Protein AF-0000000083398078 (afdb_homodimer)

Solvent-accessible surface area (backbone atoms only — not comparable to full-atom values): 33885 Å² total; per-residue (Å²): 130,55,72,65,58,53,48,50,52,49,36,52,37,45,51,26,43,50,52,32,37,44,37,29,39,25,25,44,30,39,49,50,47,49,51,61,71,42,39,68,55,40,51,70,40,49,69,74,38,76,94,35,71,60,52,50,48,40,53,48,19,47,53,44,41,56,51,29,39,52,44,48,36,50,44,35,66,32,84,59,55,54,68,54,39,52,51,45,48,49,53,27,52,50,44,43,52,52,40,45,50,46,22,46,47,56,52,53,50,48,49,35,59,69,54,76,63,40,62,70,61,43,52,51,50,50,50,49,50,52,49,42,53,50,50,34,51,54,36,45,53,54,29,57,69,46,49,39,63,46,73,59,91,40,88,64,46,56,18,62,42,73,78,39,67,46,63,66,39,52,49,49,36,45,46,39,56,35,48,52,41,47,51,52,41,51,50,47,51,51,49,46,61,63,38,58,78,68,54,83,51,66,66,59,47,50,52,49,51,56,48,48,52,51,43,50,52,53,39,49,42,36,47,48,34,46,48,35,47,76,68,40,58,86,54,38,55,60,40,41,53,47,41,41,44,35,47,37,20,52,48,44,40,47,51,52,52,52,50,32,69,73,65,37,51,62,62,66,65,51,85,66,65,72,53,78,68,56,70,64,64,68,56,71,63,74,76,72,55,58,66,72,70,56,59,71,66,52,59,68,67,59,55,69,73,49,66,74,73,72,74,74,74,68,73,74,81,120,130,55,70,65,57,52,49,51,51,49,35,51,37,46,50,26,43,48,51,32,38,45,36,30,40,25,24,45,30,40,49,49,45,48,51,61,71,42,41,66,55,40,52,71,42,49,68,74,38,77,92,35,72,60,52,49,48,41,52,48,20,47,54,44,39,55,51,29,42,51,45,48,37,51,45,37,66,32,84,59,55,53,67,54,38,53,51,45,49,49,51,24,52,49,44,43,54,52,42,44,50,47,21,46,47,54,52,52,50,49,50,35,59,69,54,74,62,40,64,67,60,44,51,50,50,50,50,50,51,52,50,43,54,50,50,35,51,53,36,46,55,54,30,57,70,45,50,39,63,46,73,57,92,40,89,64,48,56,18,61,40,73,78,40,64,47,63,66,38,51,51,50,35,47,48,39,56,36,47,53,42,47,51,52,42,50,50,46,51,52,48,46,60,63,38,59,76,66,54,84,52,66,66,59,49,50,51,48,51,56,50,48,53,48,44,51,51,52,39,48,42,36,48,47,32,47,48,35,46,75,66,42,58,83,55,38,56,60,39,42,54,47,41,40,46,34,48,37,21,49,48,42,39,47,52,53,51,52,49,30,68,74,64,37,53,60,63,67,66,51,84,68,65,73,53,79,68,57,68,63,64,68,56,72,63,75,73,71,58,58,68,73,69,57,60,70,64,54,59,68,66,57,56,68,72,47,62,74,72,73,71,74,73,67,73,72,85,116

Foldseek 3Di:
DDPVVVVVVLVVLLVLLVLLLVLLVVLLVVLVVLCVVCVVLCVFQQVPFDDFPLNVLLVCLSVLLNVLSVLVNCQSAAQDDQVVNLVSCLVSVVSLLVSLLSLVVLLLVVLCVLVVVPVVSNVVSVVLSCVLSVLLVVLSVVFSVFWGWDRRPDPVRGHTDTPTTDLVSLLSNLVSSLVNLVVSLVSLVVSCVVCVVPDPDPVSVVLSVLSNVLSVVLNVLSVVLSVCCVPPPPNNNCRSSSVSSSSSSSSSSVSSSVVCVLQPNCCRPPPPHPPPVVSVPPPPPPPPPPVVVVVVVPPDPVVVPPPPPPPPPPPPDD/DDPVVVVVVLVVLLVLLVLLLVLLVVLLVVLVVLCVVCVVLCVFQQVPFDDFPLNVLLVCLSVLLNVLSVLVNCQSAAQDDQVVNLVSCLVSVVSLLVSLLSLVVLLLVVLCVLVVVDVVSNVVSVVLSCVLSVLLVVLSVVFSVFWGWDRRPDPVRGHTDTPTTDLVSLLSNLVSSLVNLVVSLVSLVVSCVVCVVPDPDVVSVVLSVLSNVLSVVLNVLSVVLSCCCVPPPPNNNCRSSSVSSSSSSSSSSVSSSVVCVLQPNCCRPPPPHPPPVVSRPPPPPPVPPPVVVVVVVPPDPVVVPPPVPPPPPPPPPD

Structure (mmCIF, N/CA/C/O backbone):
data_AF-0000000083398078-model_v1
#
loop_
_entity.id
_entity.type
_entity.pdbx_description
1 polymer 'DUF6533 domain-containing protein'
#
loop_
_atom_site.group_PDB
_atom_site.id
_atom_site.type_symbol
_atom_site.label_atom_id
_atom_site.label_alt_id
_atom_site.label_comp_id
_atom_site.label_asym_id
_atom_site.label_entity_id
_atom_site.label_seq_id
_atom_site.pdbx_PDB_ins_code
_atom_site.Cartn_x
_atom_site.Cartn_y
_atom_site.Cartn_z
_atom_site.occupancy
_atom_site.B_iso_or_equiv
_atom_site.auth_seq_id
_atom_site.auth_comp_id
_atom_site.auth_asym_id
_atom_site.auth_atom_id
_atom_site.pdbx_PDB_model_num
ATOM 1 N N . MET A 1 1 ? 18.5 -37.094 -9.812 1 42.22 1 MET A N 1
ATOM 2 C CA . MET A 1 1 ? 17.562 -36.344 -8.953 1 42.22 1 MET A CA 1
ATOM 3 C C . MET A 1 1 ? 16.125 -36.781 -9.211 1 42.22 1 MET A C 1
ATOM 5 O O . MET A 1 1 ? 15.656 -36.75 -10.344 1 42.22 1 MET A O 1
ATOM 9 N N . ASN A 1 2 ? 15.531 -37.531 -8.453 1 57.41 2 ASN A N 1
ATOM 10 C CA . ASN A 1 2 ? 14.219 -38.188 -8.555 1 57.41 2 ASN A CA 1
ATOM 11 C C . ASN A 1 2 ? 13.125 -37.156 -8.875 1 57.41 2 ASN A C 1
ATOM 13 O O . ASN A 1 2 ? 13.227 -36 -8.508 1 57.41 2 ASN A O 1
ATOM 17 N N . ASN A 1 3 ? 12.336 -37.469 -9.984 1 66.25 3 ASN A N 1
ATOM 18 C CA . ASN A 1 3 ? 11.242 -36.688 -10.539 1 66.25 3 ASN A CA 1
ATOM 19 C C . ASN A 1 3 ? 10.398 -36.031 -9.445 1 66.25 3 ASN A C 1
ATOM 21 O O . ASN A 1 3 ? 9.945 -34.906 -9.594 1 66.25 3 ASN A O 1
ATOM 25 N N . THR A 1 4 ? 10.352 -36.781 -8.297 1 71 4 THR A N 1
ATOM 26 C CA . THR A 1 4 ? 9.523 -36.25 -7.211 1 71 4 THR A CA 1
ATOM 27 C C . THR A 1 4 ? 10.219 -35.094 -6.512 1 71 4 THR A C 1
ATOM 29 O O . THR A 1 4 ? 9.562 -34.125 -6.125 1 71 4 THR A O 1
ATOM 32 N N . THR A 1 5 ? 11.547 -35.281 -6.34 1 73.69 5 THR A N 1
ATOM 33 C CA . THR A 1 5 ? 12.312 -34.25 -5.68 1 73.69 5 THR A CA 1
ATOM 34 C C . THR A 1 5 ? 12.375 -33 -6.547 1 73.69 5 THR A C 1
ATOM 36 O O . THR A 1 5 ? 12.305 -31.875 -6.031 1 73.69 5 THR A O 1
ATOM 39 N N . LEU A 1 6 ? 12.461 -33.25 -7.859 1 74.19 6 LEU A N 1
ATOM 40 C CA . LEU A 1 6 ? 12.5 -32.125 -8.789 1 74.19 6 LEU A CA 1
ATOM 41 C C . LEU A 1 6 ? 11.188 -31.359 -8.75 1 74.19 6 LEU A C 1
ATOM 43 O O . LEU A 1 6 ? 11.195 -30.125 -8.766 1 74.19 6 LEU A O 1
ATOM 47 N N . VAL A 1 7 ? 10.133 -32.156 -8.641 1 74.75 7 VAL A N 1
ATOM 48 C CA . VAL A 1 7 ? 8.82 -31.516 -8.617 1 74.75 7 VAL A CA 1
ATOM 49 C C . VAL A 1 7 ? 8.648 -30.734 -7.32 1 74.75 7 VAL A C 1
ATOM 51 O O . VAL A 1 7 ? 8.141 -29.609 -7.324 1 74.75 7 VAL A O 1
ATOM 54 N N . ALA A 1 8 ? 9.188 -31.312 -6.23 1 76.88 8 ALA A N 1
ATOM 55 C CA . ALA A 1 8 ? 9.07 -30.656 -4.938 1 76.88 8 ALA A CA 1
ATOM 56 C C . ALA A 1 8 ? 9.867 -29.344 -4.914 1 76.88 8 ALA A C 1
ATOM 58 O O . ALA A 1 8 ? 9.406 -28.344 -4.383 1 76.88 8 ALA A O 1
ATOM 59 N N . THR A 1 9 ? 11.031 -29.406 -5.516 1 75.5 9 THR A N 1
ATOM 60 C CA . THR A 1 9 ? 11.883 -28.219 -5.57 1 75.5 9 THR A CA 1
ATOM 61 C C . THR A 1 9 ? 11.25 -27.156 -6.461 1 75.5 9 THR A C 1
ATOM 63 O O . THR A 1 9 ? 11.305 -25.953 -6.141 1 75.5 9 THR A O 1
ATOM 66 N N . LEU A 1 10 ? 10.617 -27.625 -7.441 1 75.44 10 LEU A N 1
ATOM 67 C CA . LEU A 1 10 ? 9.969 -26.688 -8.352 1 75.44 10 LEU A CA 1
ATOM 68 C C . LEU A 1 10 ? 8.781 -26.016 -7.684 1 75.44 10 LEU A C 1
ATOM 70 O O . LEU A 1 10 ? 8.539 -24.812 -7.891 1 75.44 10 LEU A O 1
ATOM 74 N N . VAL A 1 11 ? 8.148 -26.812 -6.91 1 76.25 11 VAL A N 1
ATOM 75 C CA . VAL A 1 11 ? 6.984 -26.281 -6.203 1 76.25 11 VAL A CA 1
ATOM 76 C C . VAL A 1 11 ? 7.438 -25.25 -5.168 1 76.25 11 VAL A C 1
ATOM 78 O O . VAL A 1 11 ? 6.832 -24.188 -5.035 1 76.25 11 VAL A O 1
ATOM 81 N N . GLU A 1 12 ? 8.477 -25.516 -4.52 1 77.44 12 GLU A N 1
ATOM 82 C CA . GLU A 1 12 ? 8.992 -24.594 -3.508 1 77.44 12 GLU A CA 1
ATOM 83 C C . GLU A 1 12 ? 9.477 -23.297 -4.141 1 77.44 12 GLU A C 1
ATOM 85 O O . GLU A 1 12 ? 9.25 -22.203 -3.596 1 77.44 12 GLU A O 1
ATOM 90 N N . VAL A 1 13 ? 10.117 -23.469 -5.246 1 76 13 VAL A N 1
ATOM 91 C CA . VAL A 1 13 ? 10.602 -22.281 -5.945 1 76 13 VAL A CA 1
ATOM 92 C C . VAL A 1 13 ? 9.414 -21.453 -6.449 1 76 13 VAL A C 1
ATOM 94 O O . VAL A 1 13 ? 9.438 -20.234 -6.402 1 76 13 VAL A O 1
ATOM 97 N N . GLY A 1 14 ? 8.461 -22.156 -6.891 1 77.5 14 GLY A N 1
ATOM 98 C CA . GLY A 1 14 ? 7.254 -21.469 -7.324 1 77.5 14 GLY A CA 1
ATOM 99 C C . GLY A 1 14 ? 6.598 -20.656 -6.227 1 77.5 14 GLY A C 1
ATOM 100 O O . GLY A 1 14 ? 6.16 -19.531 -6.457 1 77.5 14 GLY A O 1
ATOM 101 N N . TRP A 1 15 ? 6.625 -21.203 -5.027 1 79.19 15 TRP A N 1
ATOM 102 C CA . TRP A 1 15 ? 6.062 -20.5 -3.879 1 79.19 15 TRP A CA 1
ATOM 103 C C . TRP A 1 15 ? 6.902 -19.281 -3.518 1 79.19 15 TRP A C 1
ATOM 105 O O . TRP A 1 15 ? 6.363 -18.219 -3.219 1 79.19 15 TRP A O 1
ATOM 115 N N . ALA A 1 16 ? 8.156 -19.484 -3.574 1 82.81 16 ALA A N 1
ATOM 116 C CA . ALA A 1 16 ? 9.062 -18.391 -3.236 1 82.81 16 ALA A CA 1
ATOM 117 C C . ALA A 1 16 ? 8.883 -17.219 -4.195 1 82.81 16 ALA A C 1
ATOM 119 O O . ALA A 1 16 ? 8.828 -16.062 -3.77 1 82.81 16 ALA A O 1
ATOM 120 N N . LEU A 1 17 ? 8.734 -17.547 -5.434 1 81.62 17 LEU A N 1
ATOM 121 C CA . LEU A 1 17 ? 8.562 -16.5 -6.438 1 81.62 17 LEU A CA 1
ATOM 122 C C . LEU A 1 17 ? 7.246 -15.75 -6.234 1 81.62 17 LEU A C 1
ATOM 124 O O . LEU A 1 17 ? 7.172 -14.539 -6.453 1 81.62 17 LEU A O 1
ATOM 128 N N . ARG A 1 18 ? 6.32 -16.453 -5.781 1 84.19 18 ARG A N 1
ATOM 129 C CA . ARG A 1 18 ? 5.027 -15.828 -5.512 1 84.19 18 ARG A CA 1
ATOM 130 C C . ARG A 1 18 ? 5.117 -14.867 -4.336 1 84.19 18 ARG A C 1
ATOM 132 O O . ARG A 1 18 ? 4.551 -13.773 -4.379 1 84.19 18 ARG A O 1
ATOM 139 N N . TYR A 1 19 ? 5.812 -15.25 -3.365 1 85.56 19 TYR A N 1
ATOM 140 C CA . TYR A 1 19 ? 5.953 -14.375 -2.207 1 85.56 19 TYR A CA 1
ATOM 141 C C . TYR A 1 19 ? 6.773 -13.133 -2.553 1 85.56 19 TYR A C 1
ATOM 143 O O . TYR A 1 19 ? 6.488 -12.039 -2.068 1 85.56 19 TYR A O 1
ATOM 151 N N . VAL A 1 20 ? 7.746 -13.312 -3.328 1 88.31 20 VAL A N 1
ATOM 152 C CA . VAL A 1 20 ? 8.523 -12.172 -3.789 1 88.31 20 VAL A CA 1
ATOM 153 C C . VAL A 1 20 ? 7.625 -11.211 -4.559 1 88.31 20 VAL A C 1
ATOM 155 O O . VAL A 1 20 ? 7.699 -9.992 -4.363 1 88.31 20 VAL A O 1
ATOM 158 N N . ALA A 1 21 ? 6.754 -11.766 -5.348 1 89.88 21 ALA A N 1
ATOM 159 C CA . ALA A 1 21 ? 5.824 -10.93 -6.105 1 89.88 21 ALA A CA 1
ATOM 160 C C . ALA A 1 21 ? 4.863 -10.195 -5.176 1 89.88 21 ALA A C 1
ATOM 162 O O . ALA A 1 21 ? 4.5 -9.047 -5.434 1 89.88 21 ALA A O 1
ATOM 163 N N . TYR A 1 22 ? 4.469 -10.828 -4.098 1 90.5 22 TYR A N 1
ATOM 164 C CA . TYR A 1 22 ? 3.605 -10.18 -3.113 1 90.5 22 TYR A CA 1
ATOM 165 C C . TYR A 1 22 ? 4.301 -8.984 -2.475 1 90.5 22 TYR A C 1
ATOM 167 O O . TYR A 1 22 ? 3.691 -7.93 -2.291 1 90.5 22 TYR A O 1
ATOM 175 N N . PHE A 1 23 ? 5.523 -9.172 -2.197 1 92.69 23 PHE A N 1
ATOM 176 C CA . PHE A 1 23 ? 6.277 -8.086 -1.585 1 92.69 23 PHE A CA 1
ATOM 177 C C . PHE A 1 23 ? 6.492 -6.949 -2.578 1 92.69 23 PHE A C 1
ATOM 179 O O . PHE A 1 23 ? 6.504 -5.777 -2.195 1 92.69 23 PHE A O 1
ATOM 186 N N . ASP A 1 24 ? 6.625 -7.336 -3.818 1 93.88 24 ASP A N 1
ATOM 187 C CA . ASP A 1 24 ? 6.754 -6.309 -4.848 1 93.88 24 ASP A CA 1
ATOM 188 C C . ASP A 1 24 ? 5.473 -5.488 -4.965 1 93.88 24 ASP A C 1
ATOM 190 O O . ASP A 1 24 ? 5.516 -4.254 -4.996 1 93.88 24 ASP A O 1
ATOM 194 N N . VAL A 1 25 ? 4.43 -6.172 -4.969 1 94 25 VAL A N 1
ATOM 195 C CA . VAL A 1 25 ? 3.141 -5.504 -5.094 1 94 25 VAL A CA 1
ATOM 196 C C . VAL A 1 25 ? 2.879 -4.652 -3.854 1 94 25 VAL A C 1
ATOM 198 O O . VAL A 1 25 ? 2.42 -3.512 -3.959 1 94 25 VAL A O 1
ATOM 201 N N . ALA A 1 26 ? 3.162 -5.223 -2.773 1 94.44 26 ALA A N 1
ATOM 202 C CA . ALA A 1 26 ? 3 -4.473 -1.529 1 94.44 26 ALA A CA 1
ATOM 203 C C . ALA A 1 26 ? 3.863 -3.215 -1.531 1 94.44 26 ALA A C 1
ATOM 205 O O . ALA A 1 26 ? 3.408 -2.143 -1.122 1 94.44 26 ALA A O 1
ATOM 206 N N . SER A 1 27 ? 5.043 -3.359 -1.988 1 96.12 27 SER A N 1
ATOM 207 C CA . SER A 1 27 ? 5.969 -2.232 -2.018 1 96.12 27 SER A CA 1
ATOM 208 C C . SER A 1 27 ? 5.48 -1.142 -2.965 1 96.12 27 SER A C 1
ATOM 210 O O . SER A 1 27 ? 5.523 0.045 -2.631 1 96.12 27 SER A O 1
ATOM 212 N N . LEU A 1 28 ? 5.031 -1.552 -4.086 1 95.81 28 LEU A N 1
ATOM 213 C CA . LEU A 1 28 ? 4.508 -0.57 -5.027 1 95.81 28 LEU A CA 1
ATOM 214 C C . LEU A 1 28 ? 3.291 0.145 -4.445 1 95.81 28 LEU A C 1
ATOM 216 O O . LEU A 1 28 ? 3.162 1.364 -4.578 1 95.81 28 LEU A O 1
ATOM 220 N N . THR A 1 29 ? 2.475 -0.653 -3.865 1 94.75 29 THR A N 1
ATOM 221 C CA . THR A 1 29 ? 1.274 -0.079 -3.27 1 94.75 29 THR A CA 1
ATOM 222 C C . THR A 1 29 ? 1.638 0.922 -2.178 1 94.75 29 THR A C 1
ATOM 224 O O . THR A 1 29 ? 1.008 1.975 -2.059 1 94.75 29 THR A O 1
ATOM 227 N N . PHE A 1 30 ? 2.602 0.602 -1.458 1 94.5 30 PHE A N 1
ATOM 228 C CA . PHE A 1 30 ? 3.039 1.501 -0.396 1 94.5 30 PHE A CA 1
ATOM 229 C C . PHE A 1 30 ? 3.574 2.805 -0.977 1 94.5 30 PHE A C 1
ATOM 231 O O . PHE A 1 30 ? 3.295 3.885 -0.452 1 94.5 30 PHE A O 1
ATOM 238 N N . VAL A 1 31 ? 4.285 2.705 -2.031 1 95.38 31 VAL A N 1
ATOM 239 C CA . VAL A 1 31 ? 4.824 3.891 -2.689 1 95.38 31 VAL A CA 1
ATOM 240 C C . VAL A 1 31 ? 3.682 4.738 -3.238 1 95.38 31 VAL A C 1
ATOM 242 O O . VAL A 1 31 ? 3.678 5.965 -3.084 1 95.38 31 VAL A O 1
ATOM 245 N N . VAL A 1 32 ? 2.734 4.074 -3.779 1 92.94 32 VAL A N 1
ATOM 246 C CA . VAL A 1 32 ? 1.594 4.785 -4.348 1 92.94 32 VAL A CA 1
ATOM 247 C C . VAL A 1 32 ? 0.79 5.449 -3.232 1 92.94 32 VAL A C 1
ATOM 249 O O . VAL A 1 32 ? 0.364 6.602 -3.365 1 92.94 32 VAL A O 1
ATOM 252 N N . ALA A 1 33 ? 0.642 4.73 -2.188 1 92 33 ALA A N 1
ATOM 253 C CA . ALA A 1 33 ? -0.077 5.289 -1.043 1 92 33 ALA A CA 1
ATOM 254 C C . ALA A 1 33 ? 0.64 6.516 -0.489 1 92 33 ALA A C 1
ATOM 256 O O . ALA A 1 33 ? -0.001 7.504 -0.127 1 92 33 ALA A O 1
ATOM 257 N N . GLU A 1 34 ? 1.927 6.445 -0.447 1 91.38 34 GLU A N 1
ATOM 258 C CA . GLU A 1 34 ? 2.719 7.574 0.026 1 91.38 34 GLU A CA 1
ATOM 259 C C . GLU A 1 34 ? 2.564 8.781 -0.894 1 91.38 34 GLU A C 1
ATOM 261 O O . GLU A 1 34 ? 2.416 9.914 -0.425 1 91.38 34 GLU A O 1
ATOM 266 N N . ILE A 1 35 ? 2.59 8.5 -2.129 1 90.81 35 ILE A N 1
ATOM 267 C CA . ILE A 1 35 ? 2.432 9.578 -3.096 1 90.81 35 ILE A CA 1
ATOM 268 C C . ILE A 1 35 ? 1.046 10.203 -2.947 1 90.81 35 ILE A C 1
ATOM 270 O O . ILE A 1 35 ? 0.91 11.43 -2.941 1 90.81 35 ILE A O 1
ATOM 274 N N . TRP A 1 36 ? 0.106 9.344 -2.691 1 86.12 36 TRP A N 1
ATOM 275 C CA . TRP A 1 36 ? -1.27 9.812 -2.561 1 86.12 36 TRP A CA 1
ATOM 276 C C . TRP A 1 36 ? -1.438 10.656 -1.301 1 86.12 36 TRP A C 1
ATOM 278 O O . TRP A 1 36 ? -2.037 11.734 -1.345 1 86.12 36 TRP A O 1
ATOM 288 N N . HIS A 1 37 ? -0.888 10.289 -0.268 1 85.44 37 HIS A N 1
ATOM 289 C CA . HIS A 1 37 ? -1.053 10.961 1.018 1 85.44 37 HIS A CA 1
ATOM 290 C C . HIS A 1 37 ? -0.245 12.25 1.073 1 85.44 37 HIS A C 1
ATOM 292 O O . HIS A 1 37 ? -0.651 13.211 1.727 1 85.44 37 HIS A O 1
ATOM 298 N N . SER A 1 38 ? 0.789 12.258 0.417 1 89.38 38 SER A N 1
ATOM 299 C CA . SER A 1 38 ? 1.668 13.414 0.531 1 89.38 38 SER A CA 1
ATOM 300 C C . SER A 1 38 ? 1.508 14.352 -0.662 1 89.38 38 SER A C 1
ATOM 302 O O . SER A 1 38 ? 2.211 15.359 -0.766 1 89.38 38 SER A O 1
ATOM 304 N N . LEU A 1 39 ? 0.58 14.055 -1.538 1 87.69 39 LEU A N 1
ATOM 305 C CA . LEU A 1 39 ? 0.414 14.828 -2.764 1 87.69 39 LEU A CA 1
ATOM 306 C C . LEU A 1 39 ? 0.073 16.281 -2.449 1 87.69 39 LEU A C 1
ATOM 308 O O . LEU A 1 39 ? 0.641 17.203 -3.045 1 87.69 39 LEU A O 1
ATOM 312 N N . PRO A 1 40 ? -0.842 16.547 -1.492 1 80.81 40 PRO A N 1
ATOM 313 C CA . PRO A 1 40 ? -1.133 17.938 -1.181 1 80.81 40 PRO A CA 1
ATOM 314 C C . PRO A 1 40 ? 0.091 18.703 -0.667 1 80.81 40 PRO A C 1
ATOM 316 O O . PRO A 1 40 ? 0.304 19.859 -1.034 1 80.81 40 PRO A O 1
ATOM 319 N N . ASP A 1 41 ? 0.828 18.047 0.113 1 85 41 ASP A N 1
ATOM 320 C CA . ASP A 1 41 ? 2.055 18.672 0.607 1 85 41 ASP A CA 1
ATOM 321 C C . ASP A 1 41 ? 3.059 18.875 -0.523 1 85 41 ASP A C 1
ATOM 323 O O . ASP A 1 41 ? 3.742 19.906 -0.571 1 85 41 ASP A O 1
ATOM 327 N N . GLU A 1 42 ? 3.16 17.938 -1.395 1 90.75 42 GLU A N 1
ATOM 328 C CA . GLU A 1 42 ? 4.086 18.031 -2.52 1 90.75 42 GLU A CA 1
ATOM 329 C C . GLU A 1 42 ? 3.727 19.219 -3.42 1 90.75 42 GLU A C 1
ATOM 331 O O . GLU A 1 42 ? 4.605 19.969 -3.848 1 90.75 42 GLU A O 1
ATOM 336 N N . VAL A 1 43 ? 2.449 19.359 -3.656 1 85.62 43 VAL A N 1
ATOM 337 C CA . VAL A 1 43 ? 1.985 20.438 -4.539 1 85.62 43 VAL A CA 1
ATOM 338 C C . VAL A 1 43 ? 2.229 21.781 -3.883 1 85.62 43 VAL A C 1
ATOM 340 O O . VAL A 1 43 ? 2.693 22.719 -4.535 1 85.62 43 VAL A O 1
ATOM 343 N N . SER A 1 44 ? 2.029 21.875 -2.604 1 84.94 44 SER A N 1
ATOM 344 C CA . SER A 1 44 ? 2.143 23.141 -1.886 1 84.94 44 SER A CA 1
ATOM 345 C C . SER A 1 44 ? 3.6 23.484 -1.604 1 84.94 44 SER A C 1
ATOM 347 O O . SER A 1 44 ? 3.99 24.656 -1.677 1 84.94 44 SER A O 1
ATOM 349 N N . LEU A 1 45 ? 4.402 22.469 -1.436 1 86.38 45 LEU A N 1
ATOM 350 C CA . LEU A 1 45 ? 5.738 22.75 -0.924 1 86.38 45 LEU A CA 1
ATOM 351 C C . LEU A 1 45 ? 6.785 22.578 -2.018 1 86.38 45 LEU A C 1
ATOM 353 O O . LEU A 1 45 ? 7.875 23.156 -1.934 1 86.38 45 LEU A O 1
ATOM 357 N N . VAL A 1 46 ? 6.547 21.812 -3.09 1 87.69 46 VAL A N 1
ATOM 358 C CA . VAL A 1 46 ? 7.613 21.453 -4.02 1 87.69 46 VAL A CA 1
ATOM 359 C C . VAL A 1 46 ? 7.285 22 -5.41 1 87.69 46 VAL A C 1
ATOM 361 O O . VAL A 1 46 ? 8.117 22.656 -6.035 1 87.69 46 VAL A O 1
ATOM 364 N N . TRP A 1 47 ? 6.066 21.75 -5.836 1 85.19 47 TRP A N 1
ATOM 365 C CA . TRP A 1 47 ? 5.75 22.031 -7.23 1 85.19 47 TRP A CA 1
ATOM 366 C C . TRP A 1 47 ? 5.855 23.531 -7.523 1 85.19 47 TRP A C 1
ATOM 368 O O . TRP A 1 47 ? 6.285 23.922 -8.609 1 85.19 47 TRP A O 1
ATOM 378 N N . HIS A 1 48 ? 5.543 24.375 -6.57 1 81.44 48 HIS A N 1
ATOM 379 C CA . HIS A 1 48 ? 5.523 25.812 -6.816 1 81.44 48 HIS A CA 1
ATOM 380 C C . HIS A 1 48 ? 6.875 26.438 -6.508 1 81.44 48 HIS A C 1
ATOM 382 O O . HIS A 1 48 ? 7.09 27.625 -6.781 1 81.44 48 HIS A O 1
ATOM 388 N N . SER A 1 49 ? 7.734 25.703 -6.051 1 81.62 49 SER A N 1
ATOM 389 C CA . SER A 1 49 ? 9.055 26.234 -5.719 1 81.62 49 SER A CA 1
ATOM 390 C C . SER A 1 49 ? 9.977 26.219 -6.934 1 81.62 49 SER A C 1
ATOM 392 O O . SER A 1 49 ? 9.719 25.516 -7.91 1 81.62 49 SER A O 1
ATOM 394 N N . LYS A 1 50 ? 10.945 27.078 -6.918 1 81.88 50 LYS A N 1
ATOM 395 C CA . LYS A 1 50 ? 11.914 27.156 -8.008 1 81.88 50 LYS A CA 1
ATOM 396 C C . LYS A 1 50 ? 12.703 25.859 -8.141 1 81.88 50 LYS A C 1
ATOM 398 O O . LYS A 1 50 ? 12.828 25.094 -7.176 1 81.88 50 LYS A O 1
ATOM 403 N N . TRP A 1 51 ? 13.148 25.641 -9.328 1 85.94 51 TRP A N 1
ATOM 404 C CA . TRP A 1 51 ? 13.93 24.438 -9.609 1 85.94 51 TRP A CA 1
ATOM 405 C C . TRP A 1 51 ? 15.266 24.469 -8.875 1 85.94 51 TRP A C 1
ATOM 407 O O . TRP A 1 51 ? 15.984 25.469 -8.938 1 85.94 51 TRP A O 1
ATOM 417 N N . SER A 1 52 ? 15.453 23.5 -8.078 1 82.81 52 SER A N 1
ATOM 418 C CA . SER A 1 52 ? 16.688 23.344 -7.312 1 82.81 52 SER A CA 1
ATOM 419 C C . SER A 1 52 ? 17.156 21.891 -7.312 1 82.81 52 SER A C 1
ATOM 421 O O . SER A 1 52 ? 16.453 21 -7.809 1 82.81 52 SER A O 1
ATOM 423 N N . MET A 1 53 ? 18.406 21.719 -6.938 1 82.31 53 MET A N 1
ATOM 424 C CA . MET A 1 53 ? 18.938 20.375 -6.836 1 82.31 53 MET A CA 1
ATOM 425 C C . MET A 1 53 ? 18.109 19.531 -5.875 1 82.31 53 MET A C 1
ATOM 427 O O . MET A 1 53 ? 17.859 18.344 -6.133 1 82.31 53 MET A O 1
ATOM 431 N N . GLY A 1 54 ? 17.672 20.203 -4.887 1 82.94 54 GLY A N 1
ATOM 432 C CA . GLY A 1 54 ? 16.828 19.5 -3.932 1 82.94 54 GLY A CA 1
ATOM 433 C C . GLY A 1 54 ? 15.508 19.047 -4.523 1 82.94 54 GLY A C 1
ATOM 434 O O . GLY A 1 54 ? 15.078 17.906 -4.285 1 82.94 54 GLY A O 1
ATOM 435 N N . LYS A 1 55 ? 14.953 19.875 -5.316 1 87.69 55 LYS A N 1
ATOM 436 C CA . LYS A 1 55 ? 13.703 19.547 -5.977 1 87.69 55 LYS A CA 1
ATOM 437 C C . LYS A 1 55 ? 13.898 18.406 -6.98 1 87.69 55 LYS A C 1
ATOM 439 O O . LYS A 1 55 ? 13.07 17.5 -7.07 1 87.69 55 LYS A O 1
ATOM 444 N N . THR A 1 56 ? 14.953 18.5 -7.68 1 90.38 56 THR A N 1
ATOM 445 C CA . THR A 1 56 ? 15.242 17.484 -8.688 1 90.38 56 THR A CA 1
ATOM 446 C C . THR A 1 56 ? 15.469 16.125 -8.023 1 90.38 56 THR A C 1
ATOM 448 O O . THR A 1 56 ? 14.93 15.109 -8.469 1 90.38 56 THR A O 1
ATOM 451 N N . LEU A 1 57 ? 16.234 16.141 -7.008 1 91.56 57 LEU A N 1
ATOM 452 C CA . LEU A 1 57 ? 16.516 14.898 -6.297 1 91.56 57 LEU A CA 1
ATOM 453 C C . LEU A 1 57 ? 15.25 14.32 -5.684 1 91.56 57 LEU A C 1
ATOM 455 O O . LEU A 1 57 ? 15.047 13.102 -5.684 1 91.56 57 LEU A O 1
ATOM 459 N N . PHE A 1 58 ? 14.383 15.203 -5.227 1 92.44 58 PHE A N 1
ATOM 460 C CA . PHE A 1 58 ? 13.117 14.789 -4.641 1 92.44 58 PHE A CA 1
ATOM 461 C C . PHE A 1 58 ? 12.242 14.102 -5.684 1 92.44 58 PHE A C 1
ATOM 463 O O . PHE A 1 58 ? 11.781 12.977 -5.473 1 92.44 58 PHE A O 1
ATOM 470 N N . LEU A 1 59 ? 12.109 14.703 -6.852 1 93.75 59 LEU A N 1
ATOM 471 C CA . LEU A 1 59 ? 11.227 14.188 -7.891 1 93.75 59 LEU A CA 1
ATOM 472 C C . LEU A 1 59 ? 11.773 12.898 -8.484 1 93.75 59 LEU A C 1
ATOM 474 O O . LEU A 1 59 ? 11.023 11.961 -8.758 1 93.75 59 LEU A O 1
ATOM 478 N N . LEU A 1 60 ? 13.039 12.867 -8.602 1 94.31 60 LEU A N 1
ATOM 479 C CA . LEU A 1 60 ? 13.648 11.664 -9.156 1 94.31 60 LEU A CA 1
ATOM 480 C C . LEU A 1 60 ? 13.539 10.492 -8.18 1 94.31 60 LEU A C 1
ATOM 482 O O . LEU A 1 60 ? 13.227 9.367 -8.586 1 94.31 60 LEU A O 1
ATOM 486 N N . SER A 1 61 ? 13.758 10.773 -6.957 1 94.06 61 SER A N 1
ATOM 487 C CA . SER A 1 61 ? 13.703 9.719 -5.953 1 94.06 61 SER A CA 1
ATOM 488 C C . SER A 1 61 ? 12.281 9.195 -5.781 1 94.06 61 SER A C 1
ATOM 490 O O . SER A 1 61 ? 12.07 7.992 -5.598 1 94.06 61 SER A O 1
ATOM 492 N N . ARG A 1 62 ? 11.375 10.07 -5.887 1 93.94 62 ARG A N 1
ATOM 493 C CA . ARG A 1 62 ? 9.984 9.711 -5.656 1 93.94 62 ARG A CA 1
ATOM 494 C C . ARG A 1 62 ? 9.414 8.938 -6.836 1 93.94 62 ARG A C 1
ATOM 496 O O . ARG A 1 62 ? 8.883 7.836 -6.664 1 93.94 62 ARG A O 1
ATOM 503 N N . TYR A 1 63 ? 9.594 9.367 -8.023 1 94 63 TYR A N 1
ATOM 504 C CA . TYR A 1 63 ? 8.875 8.805 -9.156 1 94 63 TYR A CA 1
ATOM 505 C C . TYR A 1 63 ? 9.695 7.703 -9.828 1 94 63 TYR A C 1
ATOM 507 O O . TYR A 1 63 ? 9.133 6.801 -10.461 1 94 63 TYR A O 1
ATOM 515 N N . LEU A 1 64 ? 10.953 7.723 -9.625 1 94.44 64 LEU A N 1
ATOM 516 C CA . LEU A 1 64 ? 11.742 6.59 -10.102 1 94.44 64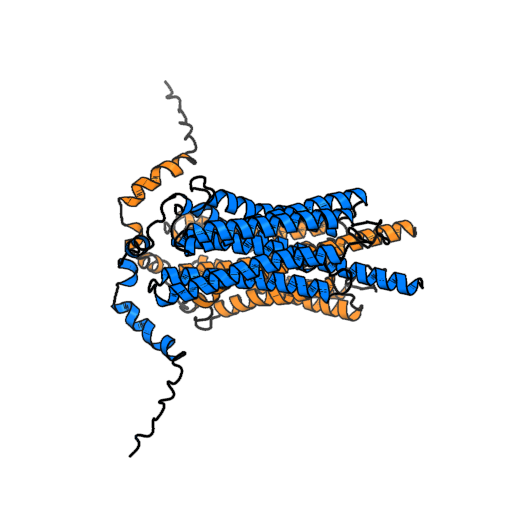 LEU A CA 1
ATOM 517 C C . LEU A 1 64 ? 11.43 5.332 -9.297 1 94.44 64 LEU A C 1
ATOM 519 O O . LEU A 1 64 ? 11.469 4.223 -9.836 1 94.44 64 LEU A O 1
ATOM 523 N N . GLY A 1 65 ? 11.148 5.562 -7.996 1 93 65 GLY A N 1
ATOM 524 C CA . GLY A 1 65 ? 10.75 4.434 -7.168 1 93 65 GLY A CA 1
ATOM 525 C C . GLY A 1 65 ? 9.5 3.738 -7.672 1 93 65 GLY A C 1
ATOM 526 O O . GLY A 1 65 ? 9.438 2.508 -7.699 1 93 65 GLY A O 1
ATOM 527 N N . PHE A 1 66 ? 8.578 4.492 -8.211 1 93.62 66 PHE A N 1
ATOM 528 C CA . PHE A 1 66 ? 7.352 3.949 -8.781 1 93.62 66 PHE A CA 1
ATOM 529 C C . PHE A 1 66 ? 7.648 3.148 -10.039 1 93.62 66 PHE A C 1
ATOM 531 O O . PHE A 1 66 ? 7.148 2.033 -10.211 1 93.62 66 PHE A O 1
ATOM 538 N N . PHE A 1 67 ? 8.508 3.617 -10.82 1 93.31 67 PHE A N 1
ATOM 539 C CA . PHE A 1 67 ? 8.781 3.014 -12.117 1 93.31 67 PHE A CA 1
ATOM 540 C C . PHE A 1 67 ? 9.602 1.737 -11.961 1 93.31 67 PHE A C 1
ATOM 542 O O . PHE A 1 67 ? 9.289 0.713 -12.57 1 93.31 67 PHE A O 1
ATOM 549 N N . ASP A 1 68 ? 10.562 1.797 -11.195 1 95.12 68 ASP A N 1
ATOM 550 C CA . ASP A 1 68 ? 11.438 0.633 -11.102 1 95.12 68 ASP A CA 1
ATOM 551 C C . ASP A 1 68 ? 10.742 -0.524 -10.391 1 95.12 68 ASP A C 1
ATOM 553 O O . ASP A 1 68 ? 10.945 -1.688 -10.734 1 95.12 68 ASP A O 1
ATOM 557 N N . ILE A 1 69 ? 9.906 -0.223 -9.414 1 95.19 69 ILE A N 1
ATOM 558 C CA . ILE A 1 69 ? 9.18 -1.288 -8.734 1 95.19 69 ILE A CA 1
ATOM 559 C C . ILE A 1 69 ? 8.141 -1.893 -9.672 1 95.19 69 ILE A C 1
ATOM 561 O O . ILE A 1 69 ? 7.887 -3.1 -9.633 1 95.19 69 ILE A O 1
ATOM 565 N N . SER A 1 70 ? 7.57 -1.066 -10.555 1 94.06 70 SER A N 1
ATOM 566 C CA . SER A 1 70 ? 6.645 -1.583 -11.562 1 94.06 70 SER A CA 1
ATOM 567 C C . SER A 1 70 ? 7.336 -2.562 -12.5 1 94.06 70 SER A C 1
ATOM 569 O O . SER A 1 70 ? 6.754 -3.58 -12.883 1 94.06 70 SER A O 1
ATOM 571 N N . VAL A 1 71 ? 8.539 -2.234 -12.805 1 93.5 71 VAL A N 1
ATOM 572 C CA . VAL A 1 71 ? 9.32 -3.125 -13.656 1 93.5 71 VAL A CA 1
ATOM 573 C C . VAL A 1 71 ? 9.594 -4.438 -12.93 1 93.5 71 VAL A C 1
ATOM 575 O O . VAL A 1 71 ? 9.531 -5.512 -13.523 1 93.5 71 VAL A O 1
ATOM 578 N N . ALA A 1 72 ? 9.836 -4.355 -11.641 1 92 72 ALA A N 1
ATOM 579 C CA . ALA A 1 72 ? 10.07 -5.551 -10.836 1 92 72 ALA A CA 1
ATOM 580 C C . ALA A 1 72 ? 8.836 -6.441 -10.797 1 92 72 ALA A C 1
ATOM 582 O O . ALA A 1 72 ? 8.938 -7.668 -10.852 1 92 72 ALA A O 1
ATOM 583 N N . ILE A 1 73 ? 7.691 -5.852 -10.734 1 91.19 73 ILE A N 1
ATOM 584 C CA . ILE A 1 73 ? 6.449 -6.613 -10.703 1 91.19 73 ILE A CA 1
ATOM 585 C C . ILE A 1 73 ? 6.238 -7.309 -12.047 1 91.19 73 ILE A C 1
ATOM 587 O O . ILE A 1 73 ? 5.832 -8.469 -12.094 1 91.19 73 ILE A O 1
ATOM 591 N N . TYR A 1 74 ? 6.547 -6.605 -13.094 1 89.06 74 TYR A N 1
ATOM 592 C CA . TYR A 1 74 ? 6.41 -7.203 -14.414 1 89.06 74 TYR A CA 1
ATOM 593 C C . TYR A 1 74 ? 7.371 -8.367 -14.586 1 89.06 74 TYR A C 1
ATOM 595 O O . TYR A 1 74 ? 7.031 -9.375 -15.211 1 89.06 74 TYR A O 1
ATOM 603 N N . TYR A 1 75 ? 8.477 -8.242 -14.023 1 88.31 75 TYR A N 1
ATOM 604 C CA . TYR A 1 75 ? 9.492 -9.289 -14.055 1 88.31 75 TYR A CA 1
ATOM 605 C C . TYR A 1 75 ? 9 -10.539 -13.328 1 88.31 75 TYR A C 1
ATOM 607 O O . TYR A 1 75 ? 9.203 -11.656 -13.805 1 88.31 75 TYR A O 1
ATOM 615 N N . THR A 1 76 ? 8.258 -10.375 -12.25 1 84.5 76 THR A N 1
ATOM 616 C CA . THR A 1 76 ? 7.895 -11.508 -11.406 1 84.5 76 THR A CA 1
ATOM 617 C C . THR A 1 76 ? 6.504 -12.023 -11.766 1 84.5 76 THR A C 1
ATOM 619 O O . THR A 1 76 ? 6.156 -13.164 -11.438 1 84.5 76 THR A O 1
ATOM 622 N N . SER A 1 77 ? 5.695 -11.281 -12.492 1 80.88 77 SER A N 1
ATOM 623 C CA . SER A 1 77 ? 4.289 -11.656 -12.586 1 80.88 77 SER A CA 1
ATOM 624 C C . SER A 1 77 ? 3.893 -11.953 -14.031 1 80.88 77 SER A C 1
ATOM 626 O O . SER A 1 77 ? 2.76 -12.359 -14.297 1 80.88 77 SER A O 1
ATOM 628 N N . ALA A 1 78 ? 4.789 -11.836 -14.977 1 76.88 78 ALA A N 1
ATOM 629 C CA . ALA A 1 78 ? 4.41 -12.07 -16.375 1 76.88 78 ALA A CA 1
ATOM 630 C C . ALA A 1 78 ? 5.129 -13.289 -16.938 1 76.88 78 ALA A C 1
ATOM 632 O O . ALA A 1 78 ? 6.18 -13.688 -16.438 1 76.88 78 ALA A O 1
ATOM 633 N N . ALA A 1 79 ? 4.375 -13.93 -17.766 1 76.31 79 ALA A N 1
ATOM 634 C CA . ALA A 1 79 ? 4.996 -15.023 -18.5 1 76.31 79 ALA A CA 1
ATOM 635 C C . ALA A 1 79 ? 5.91 -14.5 -19.609 1 76.31 79 ALA A C 1
ATOM 637 O O . ALA A 1 79 ? 5.496 -14.383 -20.75 1 76.31 79 ALA A O 1
ATOM 638 N N . ASN A 1 80 ? 7.141 -14.266 -19.219 1 78.19 80 ASN A N 1
ATOM 639 C CA . ASN A 1 80 ? 8.086 -13.656 -20.141 1 78.19 80 ASN A CA 1
ATOM 640 C C . ASN A 1 80 ? 9.023 -14.695 -20.75 1 78.19 80 ASN A C 1
ATOM 642 O O . ASN A 1 80 ? 9.266 -15.742 -20.141 1 78.19 80 ASN A O 1
ATOM 646 N N . GLY A 1 81 ? 9.438 -14.406 -21.984 1 83.62 81 GLY A N 1
ATOM 647 C CA . GLY A 1 81 ? 10.508 -15.203 -22.562 1 83.62 81 GLY A CA 1
ATOM 648 C C . GLY A 1 81 ? 11.844 -14.977 -21.891 1 83.62 81 GLY A C 1
ATOM 649 O O . GLY A 1 81 ? 12 -14.039 -21.094 1 83.62 81 GLY A O 1
ATOM 650 N N . VAL A 1 82 ? 12.828 -15.797 -22.188 1 88.56 82 VAL A N 1
ATOM 651 C CA . VAL A 1 82 ? 14.133 -15.781 -21.547 1 88.56 82 VAL A CA 1
ATOM 652 C C . VAL A 1 82 ? 14.844 -14.461 -21.828 1 88.56 82 VAL A C 1
ATOM 654 O O . VAL A 1 82 ? 15.375 -13.82 -20.922 1 88.56 82 VAL A O 1
ATOM 657 N N . LYS A 1 83 ? 14.828 -13.992 -23.062 1 90.31 83 LYS A N 1
ATOM 658 C CA . LYS A 1 83 ? 15.508 -12.766 -23.438 1 90.31 83 LYS A CA 1
ATOM 659 C C . LYS A 1 83 ? 14.898 -11.555 -22.734 1 90.31 83 LYS A C 1
ATOM 661 O O . LYS A 1 83 ? 15.625 -10.664 -22.281 1 90.31 83 LYS A O 1
ATOM 666 N N . LEU A 1 84 ? 13.625 -11.5 -22.656 1 90.62 84 LEU A N 1
ATOM 667 C CA . LEU A 1 84 ? 12.945 -10.391 -21.984 1 90.62 84 LEU A CA 1
ATOM 668 C C . LEU A 1 84 ? 13.219 -10.414 -20.484 1 90.62 84 LEU A C 1
ATOM 670 O O . LEU A 1 84 ? 13.359 -9.367 -19.859 1 90.62 84 LEU A O 1
ATOM 674 N N . CYS A 1 85 ? 13.32 -11.594 -19.953 1 91 85 CYS A N 1
ATOM 675 C CA . CYS A 1 85 ? 13.641 -11.711 -18.531 1 91 85 CYS A CA 1
ATOM 676 C C . CYS A 1 85 ? 15.016 -11.117 -18.234 1 91 85 CYS A C 1
ATOM 678 O O . CYS A 1 85 ? 15.18 -10.406 -17.25 1 91 85 CYS A O 1
ATOM 680 N N . GLU A 1 86 ? 15.945 -11.391 -19.125 1 92.19 86 GLU A N 1
ATOM 681 C CA . GLU A 1 86 ? 17.297 -10.859 -18.953 1 92.19 86 GLU A CA 1
ATOM 682 C C . GLU A 1 86 ? 17.312 -9.336 -19.047 1 92.19 86 GLU A C 1
ATOM 684 O O . GLU A 1 86 ? 17.922 -8.664 -18.219 1 92.19 86 GLU A O 1
ATOM 689 N N . ARG A 1 87 ? 16.594 -8.844 -19.984 1 92.12 87 ARG A N 1
ATOM 690 C CA . ARG A 1 87 ? 16.562 -7.398 -20.188 1 92.12 87 ARG A CA 1
ATOM 691 C C . ARG A 1 87 ? 15.828 -6.703 -19.047 1 92.12 87 ARG A C 1
ATOM 693 O O . ARG A 1 87 ? 16.25 -5.641 -18.578 1 92.12 87 ARG A O 1
ATOM 700 N N . LEU A 1 88 ? 14.773 -7.277 -18.625 1 92.44 88 LEU A N 1
ATOM 701 C CA . LEU A 1 88 ? 13.984 -6.691 -17.562 1 92.44 88 LEU A CA 1
ATOM 702 C C . LEU A 1 88 ? 14.766 -6.68 -16.25 1 92.44 88 LEU A C 1
ATOM 704 O O . LEU A 1 88 ? 14.734 -5.695 -15.508 1 92.44 88 LEU A O 1
ATOM 708 N N . PHE A 1 89 ? 15.453 -7.75 -16.031 1 93 89 PHE A N 1
ATOM 709 C CA . PHE A 1 89 ? 16.234 -7.812 -14.797 1 93 89 PHE A CA 1
ATOM 710 C C . PHE A 1 89 ? 17.359 -6.797 -14.82 1 93 89 PHE A C 1
ATOM 712 O O . PHE A 1 89 ? 17.609 -6.109 -13.828 1 93 89 PHE A O 1
ATOM 719 N N . ALA A 1 90 ? 18 -6.738 -15.93 1 94.19 90 ALA A N 1
ATOM 720 C CA . ALA A 1 90 ? 19.125 -5.805 -16.062 1 94.19 90 ALA A CA 1
ATOM 721 C C . ALA A 1 90 ? 18.656 -4.363 -15.898 1 94.19 90 ALA A C 1
ATOM 723 O O . ALA A 1 90 ? 19.234 -3.6 -15.125 1 94.19 90 ALA A O 1
ATOM 724 N N . ALA A 1 91 ? 17.625 -4.039 -16.562 1 93.62 91 ALA A N 1
ATOM 725 C CA . ALA A 1 91 ? 17.094 -2.68 -16.484 1 93.62 91 ALA A CA 1
ATOM 726 C C . ALA A 1 91 ? 16.516 -2.385 -15.102 1 93.62 91 ALA A C 1
ATOM 728 O O . ALA A 1 91 ? 16.812 -1.336 -14.516 1 93.62 91 ALA A O 1
ATOM 729 N N . GLY A 1 92 ? 15.766 -3.299 -14.602 1 93.88 92 GLY A N 1
ATOM 730 C CA . GLY A 1 92 ? 15.133 -3.107 -13.305 1 93.88 92 GLY A CA 1
ATOM 731 C C . GLY A 1 92 ? 16.125 -2.973 -12.172 1 93.88 92 GLY A C 1
ATOM 732 O O . GLY A 1 92 ? 16.016 -2.076 -11.336 1 93.88 92 GLY A O 1
ATOM 733 N N . SER A 1 93 ? 17.078 -3.84 -12.172 1 94.31 93 SER A N 1
ATOM 734 C CA . SER A 1 93 ? 18.062 -3.818 -11.102 1 94.31 93 SER A CA 1
ATOM 735 C C . SER A 1 93 ? 18.953 -2.576 -11.18 1 94.31 93 SER A C 1
ATOM 737 O O . SER A 1 93 ? 19.281 -1.979 -10.156 1 94.31 93 SER A O 1
ATOM 739 N N . THR A 1 94 ? 19.281 -2.189 -12.336 1 95.19 94 THR A N 1
ATOM 740 C CA . THR A 1 94 ? 20.078 -0.98 -12.508 1 95.19 94 THR A CA 1
ATOM 741 C C . THR A 1 94 ? 19.312 0.25 -12.039 1 95.19 94 THR A C 1
ATOM 743 O O . THR A 1 94 ? 19.859 1.097 -11.328 1 95.19 94 THR A O 1
ATOM 746 N N . LEU A 1 95 ? 18.078 0.267 -12.398 1 95.31 95 LEU A N 1
ATOM 747 C CA . LEU A 1 95 ? 17.25 1.388 -11.977 1 95.31 95 LEU A CA 1
ATOM 748 C C . LEU A 1 95 ? 17.094 1.413 -10.461 1 95.31 95 LEU A C 1
ATOM 750 O O . LEU A 1 95 ? 17.094 2.484 -9.852 1 95.31 95 LEU A O 1
ATOM 754 N N . GLN A 1 96 ? 16.984 0.31 -9.906 1 95.31 96 GLN A N 1
ATOM 755 C CA . GLN A 1 96 ? 16.828 0.231 -8.461 1 95.31 96 GLN A CA 1
ATOM 756 C C . GLN A 1 96 ? 18.094 0.728 -7.75 1 95.31 96 GLN A C 1
ATOM 758 O O . GLN A 1 96 ? 18 1.48 -6.777 1 95.31 96 GLN A O 1
ATOM 763 N N . VAL A 1 97 ? 19.219 0.345 -8.25 1 95 97 VAL A N 1
ATOM 764 C CA . VAL A 1 97 ? 20.484 0.757 -7.625 1 95 97 VAL A CA 1
ATOM 765 C C . VAL A 1 97 ? 20.672 2.262 -7.805 1 95 97 VAL A C 1
ATOM 767 O O . VAL A 1 97 ? 21.109 2.953 -6.879 1 95 97 VAL A O 1
ATOM 770 N N . VAL A 1 98 ? 20.359 2.727 -8.938 1 94.69 98 VAL A N 1
ATOM 771 C CA . VAL A 1 98 ? 20.438 4.164 -9.188 1 94.69 98 VAL A CA 1
ATOM 772 C C . VAL A 1 98 ? 19.453 4.902 -8.281 1 94.69 98 VAL A C 1
ATOM 774 O O . VAL A 1 98 ? 19.781 5.965 -7.746 1 94.69 98 VAL A O 1
ATOM 777 N N . GLY A 1 99 ? 18.297 4.32 -8.156 1 94.94 99 GLY A N 1
ATOM 778 C CA . GLY A 1 99 ? 17.312 4.91 -7.27 1 94.94 99 GLY A CA 1
ATOM 779 C C . GLY A 1 99 ? 17.781 4.977 -5.824 1 94.94 99 GLY A C 1
ATOM 780 O O . GLY A 1 99 ? 17.562 5.98 -5.145 1 94.94 99 GLY A O 1
ATOM 781 N N . VAL A 1 100 ? 18.375 3.965 -5.387 1 94.75 100 VAL A N 1
ATOM 782 C CA . VAL A 1 100 ? 18.906 3.938 -4.027 1 94.75 100 VAL A CA 1
ATOM 783 C C . VAL A 1 100 ? 20 5 -3.877 1 94.75 100 VAL A C 1
ATOM 785 O O . VAL A 1 100 ? 20.047 5.715 -2.871 1 94.75 100 VAL A O 1
ATOM 788 N N . ALA A 1 101 ? 20.797 5.098 -4.875 1 94.81 101 ALA A N 1
ATOM 789 C CA . ALA A 1 101 ? 21.859 6.098 -4.852 1 94.81 101 ALA A CA 1
ATOM 790 C C . ALA A 1 101 ? 21.281 7.508 -4.773 1 94.81 101 ALA A C 1
ATOM 792 O O . ALA A 1 101 ? 21.797 8.352 -4.035 1 94.81 101 ALA A O 1
ATOM 793 N N . LEU A 1 102 ? 20.297 7.695 -5.488 1 94.12 102 LEU A N 1
ATOM 794 C CA . LEU A 1 102 ? 19.656 9.008 -5.477 1 94.12 102 LEU A CA 1
ATOM 795 C C . LEU A 1 102 ? 19.062 9.305 -4.105 1 94.12 102 LEU A C 1
ATOM 797 O O . LEU A 1 102 ? 19.219 10.414 -3.586 1 94.12 102 LEU A O 1
ATOM 801 N N . ALA A 1 103 ? 18.422 8.391 -3.576 1 93.25 103 ALA A N 1
ATOM 802 C CA . ALA A 1 103 ? 17.844 8.555 -2.244 1 93.25 103 ALA A CA 1
ATOM 803 C C . ALA A 1 103 ? 18.938 8.805 -1.205 1 93.25 103 ALA A C 1
ATOM 805 O O . ALA A 1 103 ? 18.781 9.672 -0.338 1 93.25 103 ALA A O 1
ATOM 806 N N . GLU A 1 104 ? 19.984 8.102 -1.34 1 93.06 104 GLU A N 1
ATOM 807 C CA . GLU A 1 104 ? 21.078 8.25 -0.38 1 93.06 104 GLU A CA 1
ATOM 808 C C . GLU A 1 104 ? 21.781 9.594 -0.54 1 93.06 104 GLU A C 1
ATOM 810 O O . GLU A 1 104 ? 22.328 10.133 0.425 1 93.06 104 GLU A O 1
ATOM 815 N N . THR A 1 105 ? 21.75 10.078 -1.739 1 92.56 105 THR A N 1
ATOM 816 C CA . THR A 1 105 ? 22.297 11.414 -1.931 1 92.56 105 THR A CA 1
ATOM 817 C C . THR A 1 105 ? 21.594 12.43 -1.036 1 92.56 105 THR A C 1
ATOM 819 O O . THR A 1 105 ? 22.25 13.297 -0.439 1 92.56 105 THR A O 1
ATOM 822 N N . ILE A 1 106 ? 20.359 12.305 -0.928 1 88.12 106 ILE A N 1
ATOM 823 C CA . ILE A 1 106 ? 19.578 13.203 -0.083 1 88.12 106 ILE A CA 1
ATOM 824 C C . ILE A 1 106 ? 20 13.039 1.375 1 88.12 106 ILE A C 1
ATOM 826 O O . ILE A 1 106 ? 20.141 14.023 2.1 1 88.12 106 ILE A O 1
ATOM 830 N N . LEU A 1 107 ? 20.25 11.859 1.728 1 86.25 107 LEU A N 1
ATOM 831 C CA . LEU A 1 107 ? 20.641 11.578 3.105 1 86.25 107 LEU A CA 1
ATOM 832 C C . LEU A 1 107 ? 22.031 12.117 3.391 1 86.25 107 LEU A C 1
ATOM 834 O O . LEU A 1 107 ? 22.281 12.695 4.449 1 86.25 107 LEU A O 1
ATOM 838 N N . TYR A 1 108 ? 22.922 11.898 2.412 1 88.38 108 TYR A N 1
ATOM 839 C CA . TYR A 1 108 ? 24.281 12.414 2.549 1 88.38 108 TYR A CA 1
ATOM 840 C C . TYR A 1 108 ? 24.281 13.938 2.617 1 88.38 108 TYR A C 1
ATOM 842 O O . TYR A 1 108 ? 25.016 14.523 3.406 1 88.38 108 TYR A O 1
ATOM 850 N N . LEU A 1 109 ? 23.469 14.57 1.861 1 84.88 109 LEU A N 1
ATOM 851 C CA . LEU A 1 109 ? 23.391 16.031 1.862 1 84.88 109 LEU A CA 1
ATOM 852 C C . LEU A 1 109 ? 22.844 16.531 3.193 1 84.88 109 LEU A C 1
ATOM 854 O O . LEU A 1 109 ? 23.25 17.594 3.666 1 84.88 109 LEU A O 1
ATOM 858 N N . ARG A 1 110 ? 21.953 15.773 3.732 1 79.62 110 ARG A N 1
ATOM 859 C CA . ARG A 1 110 ? 21.422 16.156 5.039 1 79.62 110 ARG A CA 1
ATOM 860 C C . ARG A 1 110 ? 22.5 16.125 6.105 1 79.62 110 ARG A C 1
ATOM 862 O O . ARG A 1 110 ? 22.578 17 6.961 1 79.62 110 ARG A O 1
ATOM 869 N N . VAL A 1 111 ? 23.281 15.117 6.059 1 82.44 111 VAL A N 1
ATOM 870 C CA . VAL A 1 111 ? 24.375 15 7.023 1 82.44 111 VAL A CA 1
ATOM 871 C C . VAL A 1 111 ? 25.375 16.141 6.82 1 82.44 111 VAL A C 1
ATOM 873 O O . VAL A 1 111 ? 25.875 16.703 7.793 1 82.44 111 VAL A O 1
ATOM 876 N N . PHE A 1 112 ? 25.578 16.453 5.641 1 83.81 112 PHE A N 1
ATOM 877 C CA . PHE A 1 112 ? 26.469 17.578 5.32 1 83.81 112 PHE A CA 1
ATOM 878 C C . PHE A 1 112 ? 25.906 18.875 5.863 1 83.81 112 PHE A C 1
ATOM 880 O O . PHE A 1 112 ? 26.641 19.703 6.402 1 83.81 112 PHE A O 1
ATOM 887 N N . ALA A 1 113 ? 24.594 19.016 5.699 1 76.69 113 ALA A N 1
ATOM 888 C CA . ALA A 1 113 ? 23.922 20.219 6.199 1 76.69 113 ALA A CA 1
ATOM 889 C C . ALA A 1 113 ? 24 20.281 7.723 1 76.69 113 ALA A C 1
ATOM 891 O O . ALA A 1 113 ? 24.141 21.375 8.289 1 76.69 113 ALA A O 1
ATOM 892 N N . LEU A 1 114 ? 23.969 19.234 8.312 1 74.56 114 LEU A N 1
ATOM 893 C CA . LEU A 1 114 ? 24.016 19.156 9.773 1 74.56 114 LEU A CA 1
ATOM 894 C C . LEU A 1 114 ? 25.406 19.469 10.289 1 74.56 114 LEU A C 1
ATOM 896 O O . LEU A 1 114 ? 25.578 19.906 11.43 1 74.56 114 LEU A O 1
ATOM 900 N N . SER A 1 115 ? 26.422 19.188 9.469 1 75 115 SER A N 1
ATOM 901 C CA . SER A 1 115 ? 27.797 19.391 9.898 1 75 115 SER A CA 1
ATOM 902 C C . SER A 1 115 ? 28.234 20.844 9.695 1 75 115 SER A C 1
ATOM 904 O O . SER A 1 115 ? 29.438 21.141 9.734 1 75 115 SER A O 1
ATOM 906 N N . ALA A 1 116 ? 27.391 21.781 9.758 1 69.69 116 ALA A N 1
ATOM 907 C CA . ALA A 1 116 ? 27.688 23.203 9.609 1 69.69 116 ALA A CA 1
ATOM 908 C C . ALA A 1 116 ? 28.484 23.469 8.336 1 69.69 116 ALA A C 1
ATOM 910 O O . ALA A 1 116 ? 29.375 24.312 8.32 1 69.69 116 ALA A O 1
ATOM 911 N N . LYS A 1 117 ? 28.375 22.562 7.293 1 71.44 117 LYS A N 1
ATOM 912 C CA . LYS A 1 117 ? 28.922 22.703 5.953 1 71.44 117 LYS A CA 1
ATOM 913 C C . LYS A 1 117 ? 30.453 22.766 6 1 71.44 117 LYS A C 1
ATOM 915 O O . LYS A 1 117 ? 31.062 23.609 5.336 1 71.44 117 LYS A O 1
ATOM 920 N N . SER A 1 118 ? 30.938 22.062 6.953 1 80.19 118 SER A N 1
ATOM 921 C CA . SER A 1 118 ? 32.406 21.922 6.938 1 80.19 118 SER A CA 1
ATOM 922 C C . SER A 1 118 ? 32.875 21.297 5.633 1 80.19 118 SER A C 1
ATOM 924 O O . SER A 1 118 ? 32.406 20.219 5.246 1 80.19 118 SER A O 1
ATOM 926 N N . PHE A 1 119 ? 33.75 21.953 5.004 1 84 119 PHE A N 1
ATOM 927 C CA . PHE A 1 119 ? 34.25 21.516 3.701 1 84 119 PHE A CA 1
ATOM 928 C C . PHE A 1 119 ? 34.938 20.156 3.799 1 84 119 PHE A C 1
ATOM 930 O O . PHE A 1 119 ? 34.781 19.312 2.92 1 84 119 PHE A O 1
ATOM 937 N N . ARG A 1 120 ? 35.656 19.938 4.82 1 86.25 120 ARG A N 1
ATOM 938 C CA . ARG A 1 120 ? 36.375 18.672 4.996 1 86.25 120 ARG A CA 1
ATOM 939 C C . ARG A 1 120 ? 35.406 17.5 5.109 1 86.25 120 ARG A C 1
ATOM 941 O O . ARG A 1 120 ? 35.625 16.453 4.48 1 86.25 120 ARG A O 1
ATOM 948 N N . LEU A 1 121 ? 34.438 17.656 5.82 1 86.75 121 LEU A N 1
ATOM 949 C CA . LEU A 1 121 ? 33.469 16.594 5.996 1 86.75 121 LEU A CA 1
ATOM 950 C C . LEU A 1 121 ? 32.656 16.391 4.715 1 86.75 121 LEU A C 1
ATOM 952 O O . LEU A 1 121 ? 32.281 15.258 4.395 1 86.75 121 LEU A O 1
ATOM 956 N N . GLY A 1 122 ? 32.469 17.469 3.975 1 88.25 122 GLY A N 1
ATOM 957 C CA . GLY A 1 122 ? 31.781 17.344 2.695 1 88.25 122 GLY A CA 1
ATOM 958 C C . GLY A 1 122 ? 32.562 16.516 1.682 1 88.25 122 GLY A C 1
ATOM 959 O O . GLY A 1 122 ? 31.969 15.672 1.002 1 88.25 122 GLY A O 1
ATOM 960 N N . VAL A 1 123 ? 33.812 16.797 1.715 1 90.44 123 VAL A N 1
ATOM 961 C CA . VAL A 1 123 ? 34.656 16.078 0.779 1 90.44 123 VAL A CA 1
ATOM 962 C C . VAL A 1 123 ? 34.719 14.594 1.174 1 90.44 123 VAL A C 1
ATOM 964 O O . VAL A 1 123 ? 34.656 13.719 0.314 1 90.44 123 VAL A O 1
ATOM 967 N N . LEU A 1 124 ? 34.812 14.312 2.4 1 91.5 124 LEU A N 1
ATO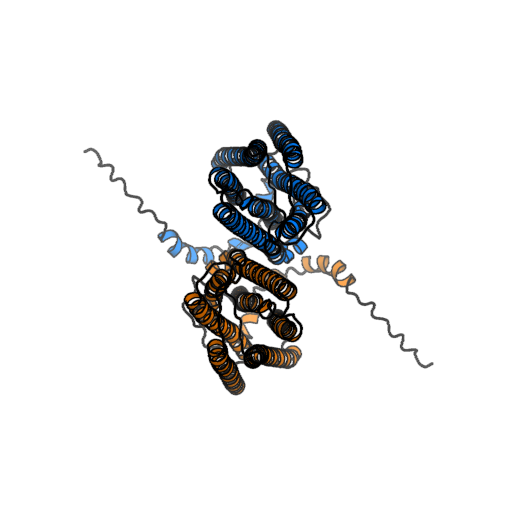M 968 C CA . LEU A 1 124 ? 34.812 12.938 2.885 1 91.5 124 LEU A CA 1
ATOM 969 C C . LEU A 1 124 ? 33.531 12.211 2.523 1 91.5 124 LEU A C 1
ATOM 971 O O . LEU A 1 124 ? 33.562 11.078 2.035 1 91.5 124 LEU A O 1
ATOM 975 N N . LEU A 1 125 ? 32.469 12.836 2.736 1 92.12 125 LEU A N 1
ATOM 976 C CA . LEU A 1 125 ? 31.156 12.242 2.426 1 92.12 125 LEU A CA 1
ATOM 977 C C . LEU A 1 125 ? 31.031 11.984 0.929 1 92.12 125 LEU A C 1
ATOM 979 O O . LEU A 1 125 ? 30.5 10.953 0.519 1 92.12 125 LEU A O 1
ATOM 983 N N . ALA A 1 126 ? 31.531 12.859 0.141 1 92.69 126 ALA A N 1
ATOM 984 C CA . ALA A 1 126 ? 31.484 12.703 -1.31 1 92.69 126 ALA A CA 1
ATOM 985 C C . ALA A 1 126 ? 32.312 11.508 -1.765 1 92.69 126 ALA A C 1
ATOM 987 O O . ALA A 1 126 ? 31.859 10.727 -2.611 1 92.69 126 ALA A O 1
ATOM 988 N N . ILE A 1 127 ? 33.406 11.398 -1.147 1 93.94 127 ILE A N 1
ATOM 989 C CA . ILE A 1 127 ? 34.312 10.297 -1.504 1 93.94 127 ILE A CA 1
ATOM 990 C C . ILE A 1 127 ? 33.656 8.969 -1.101 1 93.94 127 ILE A C 1
ATOM 992 O O . ILE A 1 127 ? 33.688 8.008 -1.871 1 93.94 127 ILE A O 1
ATOM 996 N N . LEU A 1 128 ? 33.125 8.953 0.051 1 94.62 128 LEU A N 1
ATOM 997 C CA . LEU A 1 128 ? 32.469 7.746 0.533 1 94.62 128 LEU A CA 1
ATOM 998 C C . LEU A 1 128 ? 31.281 7.398 -0.334 1 94.62 128 LEU A C 1
ATOM 1000 O O . LEU A 1 128 ? 31.078 6.238 -0.707 1 94.62 128 LEU A O 1
ATOM 1004 N N . PHE A 1 129 ? 30.5 8.336 -0.673 1 94.75 129 PHE A N 1
ATOM 1005 C CA . PHE A 1 129 ? 29.328 8.125 -1.501 1 94.75 129 PHE A CA 1
ATOM 1006 C C . PHE A 1 129 ? 29.719 7.562 -2.863 1 94.75 129 PHE A C 1
ATOM 1008 O O . PHE A 1 129 ? 29.188 6.535 -3.291 1 94.75 129 PHE A O 1
ATOM 1015 N N . VAL A 1 130 ? 30.656 8.219 -3.514 1 94.56 130 VAL A N 1
ATOM 1016 C CA . VAL A 1 130 ? 31.078 7.797 -4.848 1 94.56 130 VAL A CA 1
ATOM 1017 C C . VAL A 1 130 ? 31.719 6.41 -4.777 1 94.56 130 VAL A C 1
ATOM 1019 O O . VAL A 1 130 ? 31.484 5.566 -5.645 1 94.56 130 VAL A O 1
ATOM 1022 N N . GLY A 1 131 ? 32.438 6.246 -3.773 1 96.06 131 GLY A N 1
ATOM 1023 C CA . GLY A 1 131 ? 33.094 4.953 -3.6 1 96.06 131 GLY A CA 1
ATOM 1024 C C . GLY A 1 131 ? 32.094 3.812 -3.43 1 96.06 131 GLY A C 1
ATOM 1025 O O . GLY A 1 131 ? 32.188 2.803 -4.133 1 96.06 131 GLY A O 1
ATOM 1026 N N . PHE A 1 132 ? 31.188 3.928 -2.547 1 96.25 132 PHE A N 1
ATOM 1027 C CA . PHE A 1 132 ? 30.219 2.883 -2.27 1 96.25 132 PHE A CA 1
ATOM 1028 C C . PHE A 1 132 ? 29.344 2.627 -3.49 1 96.25 132 PHE A C 1
ATOM 1030 O O . PHE A 1 132 ? 29.125 1.477 -3.881 1 96.25 132 PHE A O 1
ATOM 1037 N N . HIS A 1 133 ? 28.859 3.621 -4.16 1 95.81 133 HIS A N 1
ATOM 1038 C CA . HIS A 1 133 ? 27.875 3.445 -5.215 1 95.81 133 HIS A CA 1
ATOM 1039 C C . HIS A 1 133 ? 28.531 3.033 -6.527 1 95.81 133 HIS A C 1
ATOM 1041 O O . HIS A 1 133 ? 27.938 2.283 -7.309 1 95.81 133 HIS A O 1
ATOM 1047 N N . THR A 1 134 ? 29.766 3.498 -6.695 1 96.06 134 THR A N 1
ATOM 1048 C CA . THR A 1 134 ? 30.484 2.992 -7.852 1 96.06 134 THR A CA 1
ATOM 1049 C C . THR A 1 134 ? 30.797 1.506 -7.691 1 96.06 134 THR A C 1
ATOM 1051 O O . THR A 1 134 ? 30.625 0.726 -8.633 1 96.06 134 THR A O 1
ATOM 1054 N N . ALA A 1 135 ? 31.25 1.15 -6.539 1 96.88 135 ALA A N 1
ATOM 1055 C CA . ALA A 1 135 ? 31.5 -0.261 -6.266 1 96.88 135 ALA A CA 1
ATOM 1056 C C . ALA A 1 135 ? 30.234 -1.091 -6.43 1 96.88 135 ALA A C 1
ATOM 1058 O O . ALA A 1 135 ? 30.266 -2.178 -7.012 1 96.88 135 ALA A O 1
ATOM 1059 N N . THR A 1 136 ? 29.156 -0.602 -5.957 1 97.06 136 THR A N 1
ATOM 1060 C CA . THR A 1 136 ? 27.875 -1.301 -6.066 1 97.06 136 THR A CA 1
ATOM 1061 C C . THR A 1 136 ? 27.5 -1.505 -7.531 1 97.06 136 THR A C 1
ATOM 1063 O O . THR A 1 136 ? 27.062 -2.588 -7.918 1 97.06 136 THR A O 1
ATOM 1066 N N . LEU A 1 137 ? 27.75 -0.496 -8.352 1 96.38 137 LEU A N 1
ATOM 1067 C CA . LEU A 1 137 ? 27.406 -0.585 -9.766 1 96.38 137 LEU A CA 1
ATOM 1068 C C . LEU A 1 137 ? 28.281 -1.604 -10.477 1 96.38 137 LEU A C 1
ATOM 1070 O O . LEU A 1 137 ? 27.812 -2.344 -11.344 1 96.38 137 LEU A O 1
ATOM 1074 N N . VAL A 1 138 ? 29.5 -1.63 -10.094 1 96.25 138 VAL A N 1
ATOM 1075 C CA . VAL A 1 138 ? 30.438 -2.568 -10.703 1 96.25 138 VAL A CA 1
ATOM 1076 C C . VAL A 1 138 ? 30.031 -4 -10.359 1 96.25 138 VAL A C 1
ATOM 1078 O O . VAL A 1 138 ? 29.969 -4.855 -11.25 1 96.25 138 VAL A O 1
ATOM 1081 N N . PHE A 1 139 ? 29.734 -4.238 -9.148 1 96.44 139 PHE A N 1
ATOM 1082 C CA . PHE A 1 139 ? 29.359 -5.586 -8.734 1 96.44 139 PHE A CA 1
ATOM 1083 C C . PHE A 1 139 ? 27.984 -5.961 -9.258 1 96.44 139 PHE A C 1
ATOM 1085 O O . PHE A 1 139 ? 27.703 -7.133 -9.523 1 96.44 139 PHE A O 1
ATOM 1092 N N . LEU A 1 140 ? 27.156 -5.008 -9.445 1 96.44 140 LEU A N 1
ATOM 1093 C CA . LEU A 1 140 ? 25.859 -5.273 -10.055 1 96.44 140 LEU A CA 1
ATOM 1094 C C . LEU A 1 140 ? 26.016 -5.75 -11.492 1 96.44 140 LEU A C 1
ATOM 1096 O O . LEU A 1 140 ? 25.344 -6.699 -11.914 1 96.44 140 LEU A O 1
ATOM 1100 N N . THR A 1 141 ? 26.891 -5.051 -12.211 1 95.44 141 THR A N 1
ATOM 1101 C CA . THR A 1 141 ? 27.125 -5.441 -13.602 1 95.44 141 THR A CA 1
ATOM 1102 C C . THR A 1 141 ? 27.672 -6.867 -13.672 1 95.44 141 THR A C 1
ATOM 1104 O O . THR A 1 141 ? 27.219 -7.656 -14.516 1 95.44 141 THR A O 1
ATOM 1107 N N . LYS A 1 142 ? 28.547 -7.23 -12.789 1 95.31 142 LYS A N 1
ATOM 1108 C CA . LYS A 1 142 ? 29.062 -8.594 -12.727 1 95.31 142 LYS A CA 1
ATOM 1109 C C . LYS A 1 142 ? 27.953 -9.594 -12.391 1 95.31 142 LYS A C 1
ATOM 1111 O O . LYS A 1 142 ? 27.922 -10.695 -12.938 1 95.31 142 LYS A O 1
ATOM 1116 N N . PHE A 1 143 ? 27.109 -9.234 -11.547 1 94.31 143 PHE A N 1
ATOM 1117 C CA . PHE A 1 143 ? 26 -10.086 -11.133 1 94.31 143 PHE A CA 1
ATOM 1118 C C . PHE A 1 143 ? 25.047 -10.328 -12.297 1 94.31 143 PHE A C 1
ATOM 1120 O O . PHE A 1 143 ? 24.641 -11.469 -12.547 1 94.31 143 PHE A O 1
ATOM 1127 N N . ILE A 1 144 ? 24.75 -9.234 -12.992 1 94.12 144 ILE A N 1
ATOM 1128 C CA . ILE A 1 144 ? 23.828 -9.336 -14.125 1 94.12 144 ILE A CA 1
ATOM 1129 C C . ILE A 1 144 ? 24.422 -10.273 -15.18 1 94.12 144 ILE A C 1
ATOM 1131 O O . ILE A 1 144 ? 23.688 -11.07 -15.781 1 94.12 144 ILE A O 1
ATOM 1135 N N . GLN A 1 145 ? 25.703 -10.258 -15.367 1 93.44 145 GLN A N 1
ATOM 1136 C CA . GLN A 1 145 ? 26.375 -11.094 -16.359 1 93.44 145 GLN A CA 1
ATOM 1137 C C . GLN A 1 145 ? 26.406 -12.547 -15.914 1 93.44 145 GLN A C 1
ATOM 1139 O O . GLN A 1 145 ? 26.531 -13.453 -16.734 1 93.44 145 GLN A O 1
ATOM 1144 N N . SER A 1 146 ? 26.266 -12.812 -14.695 1 92.06 146 SER A N 1
ATOM 1145 C CA . SER A 1 146 ? 26.328 -14.164 -14.164 1 92.06 146 SER A CA 1
ATOM 1146 C C . SER A 1 146 ? 24.984 -14.859 -14.227 1 92.06 146 SER A C 1
ATOM 1148 O O . SER A 1 146 ? 24.891 -16.078 -14.07 1 92.06 146 SER A O 1
ATOM 1150 N N . LEU A 1 147 ? 23.953 -14.164 -14.523 1 91 147 LEU A N 1
ATOM 1151 C CA . LEU A 1 147 ? 22.594 -14.703 -14.469 1 91 147 LEU A CA 1
ATOM 1152 C C . LEU A 1 147 ? 22.281 -15.516 -15.727 1 91 147 LEU A C 1
ATOM 1154 O O . LEU A 1 147 ? 22.609 -15.086 -16.828 1 91 147 LEU A O 1
ATOM 1158 N N . GLU A 1 148 ? 21.703 -16.672 -15.531 1 90.12 148 GLU A N 1
ATOM 1159 C CA . GLU A 1 148 ? 21.172 -17.5 -16.609 1 90.12 148 GLU A CA 1
ATOM 1160 C C . GLU A 1 148 ? 19.719 -17.859 -16.359 1 90.12 148 GLU A C 1
ATOM 1162 O O . GLU A 1 148 ? 19.359 -18.281 -15.266 1 90.12 148 GLU A O 1
ATOM 1167 N N . TYR A 1 149 ? 18.891 -17.672 -17.359 1 87.56 149 TYR A N 1
ATOM 1168 C CA . TYR A 1 149 ? 17.469 -17.938 -17.234 1 87.56 149 TYR A CA 1
ATOM 1169 C C . TYR A 1 149 ? 17.078 -19.156 -18.062 1 87.56 149 TYR A C 1
ATOM 1171 O O . TYR A 1 149 ? 17.703 -19.453 -19.078 1 87.56 149 TYR A O 1
ATOM 1179 N N . VAL A 1 150 ? 16.109 -19.859 -17.531 1 81.69 150 VAL A N 1
ATOM 1180 C CA . VAL A 1 150 ? 15.484 -20.938 -18.297 1 81.69 150 VAL A CA 1
ATOM 1181 C C . VAL A 1 150 ? 13.984 -20.688 -18.406 1 81.69 150 VAL A C 1
ATOM 1183 O O . VAL A 1 150 ? 13.414 -19.906 -17.625 1 81.69 150 VAL A O 1
ATOM 1186 N N . LYS A 1 151 ? 13.438 -21.281 -19.438 1 79.5 151 LYS A N 1
ATOM 1187 C CA . LYS A 1 151 ? 11.992 -21.188 -19.562 1 79.5 151 LYS A CA 1
ATOM 1188 C C . LYS A 1 151 ? 11.289 -21.875 -18.391 1 79.5 151 LYS A C 1
ATOM 1190 O O . LYS A 1 151 ? 11.766 -22.891 -17.891 1 79.5 151 LYS A O 1
ATOM 1195 N N . SER A 1 152 ? 10.211 -21.312 -17.953 1 74.81 152 SER A N 1
ATOM 1196 C CA . SER A 1 152 ? 9.477 -21.859 -16.812 1 74.81 152 SER A CA 1
ATOM 1197 C C . SER A 1 152 ? 9.125 -23.328 -17.047 1 74.81 152 SER A C 1
ATOM 1199 O O . SER A 1 152 ? 8.656 -23.703 -18.125 1 74.81 152 SER A O 1
ATOM 1201 N N . PRO A 1 153 ? 9.5 -24.141 -16.062 1 70.25 153 PRO A N 1
ATOM 1202 C CA . PRO A 1 153 ? 9.242 -25.578 -16.219 1 70.25 153 PRO A CA 1
ATOM 1203 C C . PRO A 1 153 ? 7.75 -25.906 -16.234 1 70.25 153 PRO A C 1
ATOM 1205 O O . PRO A 1 153 ? 7.359 -26.969 -16.734 1 70.25 153 PRO A O 1
ATOM 1208 N N . ALA A 1 154 ? 6.941 -25.078 -15.641 1 70.88 154 ALA A N 1
ATOM 1209 C CA . ALA A 1 154 ? 5.496 -25.281 -15.617 1 70.88 154 ALA A CA 1
ATOM 1210 C C . ALA A 1 154 ? 4.754 -24.016 -16.031 1 70.88 154 ALA A C 1
ATOM 1212 O O . ALA A 1 154 ? 5.105 -22.906 -15.594 1 70.88 154 ALA A O 1
ATOM 1213 N N . PRO A 1 155 ? 3.809 -24.203 -16.969 1 70 155 PRO A N 1
ATOM 1214 C CA . PRO A 1 155 ? 3.066 -23.031 -17.438 1 70 155 PRO A CA 1
ATOM 1215 C C . PRO A 1 155 ? 2.357 -22.297 -16.312 1 70 155 PRO A C 1
ATOM 1217 O O . PRO A 1 155 ? 1.999 -21.125 -16.453 1 70 155 PRO A O 1
ATOM 1220 N N . THR A 1 156 ? 2.236 -23.031 -15.195 1 68.25 156 THR A N 1
ATOM 1221 C CA . THR A 1 156 ? 1.499 -22.438 -14.094 1 68.25 156 THR A CA 1
ATOM 1222 C C . THR A 1 156 ? 2.414 -21.547 -13.242 1 68.25 156 THR A C 1
ATOM 1224 O O . THR A 1 156 ? 1.94 -20.75 -12.445 1 68.25 156 THR A O 1
ATOM 1227 N N . ILE A 1 157 ? 3.729 -21.828 -13.477 1 68.38 157 ILE A N 1
ATOM 1228 C CA . ILE A 1 157 ? 4.68 -21 -12.75 1 68.38 157 ILE A CA 1
ATOM 1229 C C . ILE A 1 157 ? 5 -19.75 -13.562 1 68.38 157 ILE A C 1
ATOM 1231 O O . ILE A 1 157 ? 5.594 -19.844 -14.641 1 68.38 157 ILE A O 1
ATOM 1235 N N . ILE A 1 158 ? 4.426 -18.625 -13.094 1 70.31 158 ILE A N 1
ATOM 1236 C CA . ILE A 1 158 ? 4.586 -17.359 -13.797 1 70.31 158 ILE A CA 1
ATOM 1237 C C . ILE A 1 158 ? 5.777 -16.594 -13.227 1 70.31 158 ILE A C 1
ATOM 1239 O O . ILE A 1 158 ? 6.027 -16.641 -12.016 1 70.31 158 ILE A O 1
ATOM 1243 N N . GLY A 1 159 ? 6.535 -16.062 -14.203 1 74.31 159 GLY A N 1
ATOM 1244 C CA . GLY A 1 159 ? 7.684 -15.258 -13.82 1 74.31 159 GLY A CA 1
ATOM 1245 C C . GLY A 1 159 ? 8.984 -15.766 -14.414 1 74.31 159 GLY A C 1
ATOM 1246 O O . GLY A 1 159 ? 9.016 -16.812 -15.07 1 74.31 159 GLY A O 1
ATOM 1247 N N . CYS A 1 160 ? 10.023 -14.977 -14.219 1 79.38 160 CYS A N 1
ATOM 1248 C CA . CYS A 1 160 ? 11.352 -15.344 -14.695 1 79.38 160 CYS A CA 1
ATOM 1249 C C . CYS A 1 160 ? 12.055 -16.266 -13.703 1 79.38 160 CYS A C 1
ATOM 1251 O O . CYS A 1 160 ? 11.945 -16.078 -12.492 1 79.38 160 CYS A O 1
ATOM 1253 N N . PHE A 1 161 ? 12.734 -17.266 -14.25 1 76.44 161 PHE A N 1
ATOM 1254 C CA . PHE A 1 161 ? 13.383 -18.266 -13.414 1 76.44 161 PHE A CA 1
ATOM 1255 C C . PHE A 1 161 ? 14.891 -18.25 -13.609 1 76.44 161 PHE A C 1
ATOM 1257 O O . PHE A 1 161 ? 15.406 -18.859 -14.547 1 76.44 161 PHE A O 1
ATOM 1264 N N . PRO A 1 162 ? 15.516 -17.609 -12.68 1 79.94 162 PRO A N 1
ATOM 1265 C CA . PRO A 1 162 ? 16.984 -17.688 -12.758 1 79.94 162 PRO A CA 1
ATOM 1266 C C . PRO A 1 162 ? 17.531 -19 -12.211 1 79.94 162 PRO A C 1
ATOM 1268 O O . PRO A 1 162 ? 17.188 -19.391 -11.094 1 79.94 162 PRO A O 1
ATOM 1271 N N . VAL A 1 163 ? 18.297 -19.719 -12.984 1 78.94 163 VAL A N 1
ATOM 1272 C CA . VAL A 1 163 ? 18.812 -21.016 -12.57 1 78.94 163 VAL A CA 1
ATOM 1273 C C . VAL A 1 163 ? 20.234 -20.859 -12.031 1 78.94 163 VAL A C 1
ATOM 1275 O O . VAL A 1 163 ? 20.688 -21.641 -11.188 1 78.94 163 VAL A O 1
ATOM 1278 N N . LYS A 1 164 ? 20.969 -19.906 -12.586 1 83.38 164 LYS A N 1
ATOM 1279 C CA . LYS A 1 164 ? 22.328 -19.641 -12.141 1 83.38 164 LYS A CA 1
ATOM 1280 C C . LYS A 1 164 ? 22.5 -18.172 -11.758 1 83.38 164 LYS A C 1
ATOM 1282 O O . LYS A 1 164 ? 22.031 -17.281 -12.461 1 83.38 164 LYS A O 1
ATOM 1287 N N . MET A 1 165 ? 23.109 -17.969 -10.594 1 84.12 165 MET A N 1
ATOM 1288 C CA . MET A 1 165 ? 23.422 -16.609 -10.133 1 84.12 165 MET A CA 1
ATOM 1289 C C . MET A 1 165 ? 24.625 -16.625 -9.195 1 84.12 165 MET A C 1
ATOM 1291 O O . MET A 1 165 ? 24.859 -17.609 -8.492 1 84.12 165 MET A O 1
ATOM 1295 N N . SER A 1 166 ? 25.406 -15.625 -9.391 1 87.62 166 SER A N 1
ATOM 1296 C CA . SER A 1 166 ? 26.547 -15.477 -8.484 1 87.62 166 SER A CA 1
ATOM 1297 C C . SER A 1 166 ? 26.094 -15.008 -7.109 1 87.62 166 SER A C 1
ATOM 1299 O O . SER A 1 166 ? 25.812 -13.82 -6.914 1 87.62 166 SER A O 1
ATOM 1301 N N . THR A 1 167 ? 26.109 -15.859 -6.148 1 84 167 THR A N 1
ATOM 1302 C CA . THR A 1 167 ? 25.703 -15.523 -4.789 1 84 167 THR A CA 1
ATOM 1303 C C . THR A 1 167 ? 26.703 -14.586 -4.133 1 84 167 THR A C 1
ATOM 1305 O O . THR A 1 167 ? 26.344 -13.766 -3.285 1 84 167 THR A O 1
ATOM 1308 N N . LYS A 1 168 ? 27.922 -14.758 -4.52 1 87.44 168 LYS A N 1
ATOM 1309 C CA . LYS A 1 168 ? 28.969 -13.914 -3.971 1 87.44 168 LYS A CA 1
ATOM 1310 C C . LYS A 1 168 ? 28.766 -12.453 -4.363 1 87.44 168 LYS A C 1
ATOM 1312 O O . LYS A 1 168 ? 28.828 -11.562 -3.514 1 87.44 168 LYS A O 1
ATOM 1317 N N . ASP A 1 169 ? 28.484 -12.242 -5.594 1 90.44 169 ASP A N 1
ATOM 1318 C CA . ASP A 1 169 ? 28.312 -10.875 -6.07 1 90.44 169 ASP A CA 1
ATOM 1319 C C . ASP A 1 169 ? 27.094 -10.227 -5.426 1 90.44 169 ASP A C 1
ATOM 1321 O O . ASP A 1 169 ? 27.141 -9.055 -5.031 1 90.44 169 ASP A O 1
ATOM 1325 N N . LEU A 1 170 ? 26.062 -10.938 -5.309 1 88.69 170 LEU A N 1
ATOM 1326 C CA . LEU A 1 170 ? 24.859 -10.398 -4.68 1 88.69 170 LEU A CA 1
ATOM 1327 C C . LEU A 1 170 ? 25.125 -10.047 -3.217 1 88.69 170 LEU A C 1
ATOM 1329 O O . LEU A 1 170 ? 24.641 -9.031 -2.723 1 88.69 170 LEU A O 1
ATOM 1333 N N . SER A 1 171 ? 25.891 -10.875 -2.562 1 89.06 171 SER A N 1
ATOM 1334 C CA . SER A 1 171 ? 26.219 -10.609 -1.165 1 89.06 171 SER A CA 1
ATOM 1335 C C . SER A 1 171 ? 27.047 -9.336 -1.024 1 89.06 171 SER A C 1
ATOM 1337 O O . SER A 1 171 ? 26.844 -8.562 -0.085 1 89.06 171 SER A O 1
ATOM 1339 N N . ILE A 1 172 ? 27.891 -9.094 -1.897 1 92.62 172 ILE A N 1
ATOM 1340 C CA . ILE A 1 172 ? 28.75 -7.914 -1.856 1 92.62 172 ILE A CA 1
ATOM 1341 C C . ILE A 1 172 ? 27.906 -6.66 -2.1 1 92.62 172 ILE A C 1
ATOM 1343 O O . ILE A 1 172 ? 28.094 -5.645 -1.427 1 92.62 172 ILE A O 1
ATOM 1347 N N . ILE A 1 173 ? 27 -6.73 -2.998 1 93.56 173 ILE A N 1
ATOM 1348 C CA . ILE A 1 173 ? 26.141 -5.598 -3.316 1 93.56 173 ILE A CA 1
ATOM 1349 C C . ILE A 1 173 ? 25.312 -5.211 -2.088 1 93.56 173 ILE A C 1
ATOM 1351 O O . ILE A 1 173 ? 25.266 -4.035 -1.715 1 93.56 173 ILE A O 1
ATOM 1355 N N . THR A 1 174 ? 24.688 -6.203 -1.461 1 91.25 174 THR A N 1
ATOM 1356 C CA . THR A 1 174 ? 23.859 -5.949 -0.285 1 91.25 174 THR A CA 1
ATOM 1357 C C . THR A 1 174 ? 24.719 -5.418 0.868 1 91.25 174 THR A C 1
ATOM 1359 O O . THR A 1 174 ? 24.281 -4.52 1.596 1 91.25 174 THR A O 1
ATOM 1362 N N . ALA A 1 175 ? 25.906 -5.898 0.956 1 92.81 175 ALA A N 1
ATOM 1363 C CA . ALA A 1 175 ? 26.812 -5.453 2.01 1 92.81 175 ALA A CA 1
ATOM 1364 C C . ALA A 1 175 ? 27.266 -4.016 1.775 1 92.81 175 ALA A C 1
ATOM 1366 O O . ALA A 1 175 ? 27.391 -3.236 2.725 1 92.81 175 ALA A O 1
ATOM 1367 N N . LEU A 1 176 ? 27.5 -3.701 0.549 1 95.06 176 LEU A N 1
ATOM 1368 C CA . LEU A 1 176 ? 27.953 -2.352 0.213 1 95.06 176 LEU A CA 1
ATOM 1369 C C . LEU A 1 176 ? 26.859 -1.331 0.522 1 95.06 176 LEU A C 1
ATOM 1371 O O . LEU A 1 176 ? 27.125 -0.285 1.116 1 95.06 176 LEU A O 1
ATOM 1375 N N . VAL A 1 177 ? 25.641 -1.633 0.171 1 93 177 VAL A N 1
ATOM 1376 C CA . VAL A 1 177 ? 24.516 -0.731 0.434 1 93 177 VAL A CA 1
ATOM 1377 C C . VAL A 1 177 ? 24.328 -0.57 1.94 1 93 177 VAL A C 1
ATOM 1379 O O . VAL A 1 177 ? 24.203 0.55 2.439 1 93 177 VAL A O 1
ATOM 1382 N N . MET A 1 178 ? 24.391 -1.664 2.633 1 93.19 178 MET A N 1
ATOM 1383 C CA . MET A 1 178 ? 24.25 -1.625 4.082 1 93.19 178 MET A CA 1
ATOM 1384 C C . MET A 1 178 ? 25.375 -0.83 4.727 1 93.19 178 MET A C 1
ATOM 1386 O O . MET A 1 178 ? 25.141 -0.046 5.648 1 93.19 178 MET A O 1
ATOM 1390 N N . SER A 1 179 ? 26.562 -1.036 4.234 1 94.25 179 SER A N 1
ATOM 1391 C CA . SER A 1 179 ? 27.719 -0.331 4.777 1 94.25 179 SER A CA 1
ATOM 1392 C C . SER A 1 179 ? 27.578 1.178 4.594 1 94.25 179 SER A C 1
ATOM 1394 O O . SER A 1 179 ? 27.891 1.949 5.5 1 94.25 179 SER A O 1
ATOM 1396 N N . SER A 1 180 ? 27.172 1.569 3.488 1 94.44 180 SER A N 1
ATOM 1397 C CA . SER A 1 180 ? 26.953 2.992 3.24 1 94.44 180 SER A CA 1
ATOM 1398 C C . SER A 1 180 ? 25.969 3.586 4.238 1 94.44 180 SER A C 1
ATOM 1400 O O . SER A 1 180 ? 26.203 4.656 4.797 1 94.44 180 SER A O 1
ATOM 1402 N N . GLU A 1 181 ? 24.938 2.881 4.508 1 93.62 181 GLU A N 1
ATOM 1403 C CA . GLU A 1 181 ? 23.906 3.35 5.426 1 93.62 181 GLU A CA 1
ATOM 1404 C C . GLU A 1 181 ? 24.406 3.365 6.863 1 93.62 181 GLU A C 1
ATOM 1406 O O . GLU A 1 181 ? 24.094 4.273 7.633 1 93.62 181 GLU A O 1
ATOM 1411 N N . VAL A 1 182 ? 25.188 2.389 7.145 1 92.88 182 VAL A N 1
ATOM 1412 C CA . VAL A 1 182 ? 25.734 2.318 8.5 1 92.88 182 VAL A CA 1
ATOM 1413 C C . VAL A 1 182 ? 26.688 3.488 8.734 1 92.88 182 VAL A C 1
ATOM 1415 O O . VAL A 1 182 ? 26.688 4.09 9.812 1 92.88 182 VAL A O 1
ATOM 1418 N N . VAL A 1 183 ? 27.453 3.801 7.77 1 92.31 183 VAL A N 1
ATOM 1419 C CA . VAL A 1 183 ? 28.406 4.895 7.887 1 92.31 183 VAL A CA 1
ATOM 1420 C C . VAL A 1 183 ? 27.656 6.215 8.078 1 92.31 183 VAL A C 1
ATOM 1422 O O . VAL A 1 183 ? 28 7.012 8.953 1 92.31 183 VAL A O 1
ATOM 1425 N N . ILE A 1 184 ? 26.656 6.406 7.297 1 89.56 184 ILE A N 1
ATOM 1426 C CA . ILE A 1 184 ? 25.906 7.656 7.391 1 89.56 184 ILE A CA 1
ATOM 1427 C C . ILE A 1 184 ? 25.156 7.715 8.727 1 89.56 184 ILE A C 1
ATOM 1429 O O . ILE A 1 184 ? 25.062 8.773 9.344 1 89.56 184 ILE A O 1
ATOM 1433 N N . LEU A 1 185 ? 24.609 6.594 9.133 1 90.38 185 LEU A N 1
ATOM 1434 C CA . LEU A 1 185 ? 23.938 6.535 10.422 1 90.38 185 LEU A CA 1
ATOM 1435 C C . LEU A 1 185 ? 24.906 6.844 11.555 1 90.38 185 LEU A C 1
ATOM 1437 O O . LEU A 1 185 ? 24.594 7.633 12.453 1 90.38 185 LEU A O 1
ATOM 1441 N N . ALA A 1 186 ? 26.094 6.266 11.484 1 90.25 186 ALA A N 1
ATOM 1442 C CA . ALA A 1 186 ? 27.109 6.496 12.508 1 90.25 186 ALA A CA 1
ATOM 1443 C C . ALA A 1 186 ? 27.531 7.961 12.539 1 90.25 186 ALA A C 1
ATOM 1445 O O . ALA A 1 186 ? 27.688 8.547 13.609 1 90.25 186 ALA A O 1
ATOM 1446 N N . MET A 1 187 ? 27.719 8.516 11.438 1 87.5 187 MET A N 1
ATOM 1447 C CA . MET A 1 187 ? 28.109 9.922 11.352 1 87.5 187 MET A CA 1
ATOM 1448 C C . MET A 1 187 ? 27 10.82 11.891 1 87.5 187 MET A C 1
ATOM 1450 O O . MET A 1 187 ? 27.281 11.82 12.555 1 87.5 187 MET A O 1
ATOM 1454 N N . THR A 1 188 ? 25.797 10.516 11.578 1 84 188 THR A N 1
ATOM 1455 C CA . THR A 1 188 ? 24.672 11.297 12.07 1 84 188 THR A CA 1
ATOM 1456 C C . THR A 1 188 ? 24.594 11.234 13.594 1 84 188 THR A C 1
ATOM 1458 O O . THR A 1 188 ? 24.406 12.258 14.258 1 84 188 THR A O 1
ATOM 1461 N N . ILE A 1 189 ? 24.781 10.008 14.047 1 84.06 189 ILE A N 1
ATOM 1462 C CA . ILE A 1 189 ? 24.766 9.836 15.5 1 84.06 189 ILE A CA 1
ATOM 1463 C C . ILE A 1 189 ? 25.906 10.641 16.125 1 84.06 189 ILE A C 1
ATOM 1465 O O . ILE A 1 189 ? 25.703 11.305 17.141 1 84.06 189 ILE A O 1
ATOM 1469 N N . TRP A 1 190 ? 27.031 10.594 15.555 1 84 190 TRP A N 1
ATOM 1470 C CA . TRP A 1 190 ? 28.203 11.328 16.031 1 84 190 TRP A CA 1
ATOM 1471 C C . TRP A 1 190 ? 27.938 12.828 16.047 1 84 190 TRP A C 1
ATOM 1473 O O . TRP A 1 190 ? 28.234 13.516 17.016 1 84 190 TRP A O 1
ATOM 1483 N N . LEU A 1 191 ? 27.328 13.336 15.062 1 79.31 191 LEU A N 1
ATOM 1484 C CA . LEU A 1 191 ? 27.047 14.766 14.945 1 79.31 191 LEU A CA 1
ATOM 1485 C C . LEU A 1 191 ? 25.984 15.195 15.938 1 79.31 191 LEU A C 1
ATOM 1487 O O . LEU A 1 191 ? 26.047 16.297 16.5 1 79.31 191 LEU A O 1
ATOM 1491 N N . VAL A 1 192 ? 24.969 14.336 16.094 1 76.06 192 VAL A N 1
ATOM 1492 C CA . VAL A 1 192 ? 23.906 14.641 17.031 1 76.06 192 VAL A CA 1
ATOM 1493 C C . VAL A 1 192 ? 24.453 14.664 18.453 1 76.06 192 VAL A C 1
ATOM 1495 O O . VAL A 1 192 ? 24.094 15.539 19.25 1 76.06 192 VAL A O 1
ATOM 1498 N N . LEU A 1 193 ? 25.297 13.758 18.75 1 76.56 193 LEU A N 1
ATOM 1499 C CA . LEU A 1 193 ? 25.875 13.703 20.078 1 76.56 193 LEU A CA 1
ATOM 1500 C C . LEU A 1 193 ? 26.844 14.867 20.312 1 76.56 193 LEU A C 1
ATOM 1502 O O . LEU A 1 193 ? 26.922 15.406 21.406 1 76.56 193 LEU A O 1
ATOM 1506 N N . ALA A 1 194 ? 27.469 15.25 19.344 1 73.44 194 ALA A N 1
ATOM 1507 C CA . ALA A 1 194 ? 28.422 16.359 19.438 1 73.44 194 ALA A CA 1
ATOM 1508 C C . ALA A 1 194 ? 27.703 17.703 19.562 1 73.44 194 ALA A C 1
ATOM 1510 O O . ALA A 1 194 ? 28.156 18.578 20.297 1 73.44 194 ALA A O 1
ATOM 1511 N N . LYS A 1 195 ? 26.594 17.766 18.859 1 66 195 LYS A N 1
ATOM 1512 C CA . LYS A 1 195 ? 25.891 19.047 18.844 1 66 195 LYS A CA 1
ATOM 1513 C C . LYS A 1 195 ? 24.797 19.078 19.891 1 66 195 LYS A C 1
ATOM 1515 O O . LYS A 1 195 ? 24.375 20.156 20.328 1 66 195 LYS A O 1
ATOM 1520 N N . PHE A 1 196 ? 24.078 17.953 20.125 1 60.09 196 PHE A N 1
ATOM 1521 C CA . PHE A 1 196 ? 23.078 17.906 21.172 1 60.09 196 PHE A CA 1
ATOM 1522 C C . PHE A 1 196 ? 23.609 18.531 22.453 1 60.09 196 PHE A C 1
ATOM 1524 O O . PHE A 1 196 ? 22.859 19.156 23.203 1 60.09 196 PHE A O 1
ATOM 1531 N N . LYS A 1 197 ? 24.828 18.406 22.766 1 55.03 197 LYS A N 1
ATOM 1532 C CA . LYS A 1 197 ? 25.391 19.016 23.969 1 55.03 197 LYS A CA 1
ATOM 1533 C C . LYS A 1 197 ? 25.438 20.531 23.859 1 55.03 197 LYS A C 1
ATOM 1535 O O . LYS A 1 197 ? 25.391 21.25 24.859 1 55.03 197 LYS A O 1
ATOM 1540 N N . ARG A 1 198 ? 25.344 20.984 22.656 1 53.5 198 ARG A N 1
ATOM 1541 C CA . ARG A 1 198 ? 25.562 22.422 22.562 1 53.5 198 ARG A CA 1
ATOM 1542 C C . ARG A 1 198 ? 24.281 23.156 22.188 1 53.5 198 ARG A C 1
ATOM 1544 O O . ARG A 1 198 ? 24.078 24.312 22.578 1 53.5 198 ARG A O 1
ATOM 1551 N N . SER A 1 199 ? 23.516 22.516 21.219 1 55.34 199 SER A N 1
ATOM 1552 C CA . SER A 1 199 ? 22.484 23.359 20.609 1 55.34 199 SER A CA 1
ATOM 1553 C C . SER A 1 199 ? 21.141 23.156 21.297 1 55.34 199 SER A C 1
ATOM 1555 O O . SER A 1 199 ? 20.719 22.016 21.5 1 55.34 199 SER A O 1
ATOM 1557 N N . LYS A 1 200 ? 20.688 24.031 22.094 1 54.09 200 LYS A N 1
ATOM 1558 C CA . LYS A 1 200 ? 19.438 24.141 22.844 1 54.09 200 LYS A CA 1
ATOM 1559 C C . LYS A 1 200 ? 18.25 24.297 21.906 1 54.09 200 LYS A C 1
ATOM 1561 O O . LYS A 1 200 ? 17.109 24.391 22.359 1 54.09 200 LYS A O 1
ATOM 1566 N N . SER A 1 201 ? 18.484 24.391 20.531 1 56.56 201 SER A N 1
ATOM 1567 C CA . SER A 1 201 ? 17.312 24.75 19.75 1 56.56 201 SER A CA 1
ATOM 1568 C C . SER A 1 201 ? 16.422 23.547 19.453 1 56.56 201 SER A C 1
ATOM 1570 O O . SER A 1 201 ? 16.938 22.469 19.109 1 56.56 201 SER A O 1
ATOM 1572 N N . ARG A 1 202 ? 15.25 23.5 19.984 1 54.41 202 ARG A N 1
ATOM 1573 C CA . ARG A 1 202 ? 14.227 22.453 19.859 1 54.41 202 ARG A CA 1
ATOM 1574 C C . ARG A 1 202 ? 14.078 22.016 18.406 1 54.41 202 ARG A C 1
ATOM 1576 O O . ARG A 1 202 ? 13.898 20.828 18.125 1 54.41 202 ARG A O 1
ATOM 1583 N N . LEU A 1 203 ? 14.227 22.922 17.484 1 55.38 203 LEU A N 1
ATOM 1584 C CA . LEU A 1 203 ? 14.055 22.609 16.062 1 55.38 203 LEU A CA 1
ATOM 1585 C C . LEU A 1 203 ? 15.148 21.688 15.57 1 55.38 203 LEU A C 1
ATOM 1587 O O . LEU A 1 203 ? 14.875 20.734 14.82 1 55.38 203 LEU A O 1
ATOM 1591 N N . VAL A 1 204 ? 16.359 22.062 16.062 1 58.81 204 VAL A N 1
ATOM 1592 C CA . VAL A 1 204 ? 17.484 21.234 15.648 1 58.81 204 VAL A CA 1
ATOM 1593 C C . VAL A 1 204 ? 17.359 19.828 16.234 1 58.81 204 VAL A C 1
ATOM 1595 O O . VAL A 1 204 ? 17.641 18.844 15.57 1 58.81 204 VAL A O 1
ATOM 1598 N N . THR A 1 205 ? 16.766 19.859 17.312 1 61.19 205 THR A N 1
ATOM 1599 C CA . THR A 1 205 ? 16.594 18.578 17.969 1 61.19 205 THR A CA 1
ATOM 1600 C C . THR A 1 205 ? 15.547 17.734 17.25 1 61.19 205 THR A C 1
ATOM 1602 O O . THR A 1 205 ? 15.711 16.516 17.094 1 61.19 205 THR A O 1
ATOM 1605 N N . LEU A 1 206 ? 14.57 18.438 16.766 1 59.81 206 LEU A N 1
ATOM 1606 C CA . LEU A 1 206 ? 13.523 17.703 16.047 1 59.81 206 LEU A CA 1
ATOM 1607 C C . LEU A 1 206 ? 14.031 17.203 14.703 1 59.81 206 LEU A C 1
ATOM 1609 O O . LEU A 1 206 ? 13.688 16.094 14.273 1 59.81 206 LEU A O 1
ATOM 1613 N N . MET A 1 207 ? 14.906 17.969 14.195 1 61.38 207 MET A N 1
ATOM 1614 C CA . MET A 1 207 ? 15.5 17.562 12.922 1 61.38 207 MET A CA 1
ATOM 1615 C C . MET A 1 207 ? 16.406 16.359 13.094 1 61.38 207 MET A C 1
ATOM 1617 O O . MET A 1 207 ? 16.406 15.453 12.25 1 61.38 207 MET A O 1
ATOM 1621 N N . TYR A 1 208 ? 16.953 16.469 14.211 1 62.44 208 TYR A N 1
ATOM 1622 C CA . TYR A 1 208 ? 17.875 15.383 14.5 1 62.44 208 TYR A CA 1
ATOM 1623 C C . TYR A 1 208 ? 17.109 14.094 14.805 1 62.44 208 TYR A C 1
ATOM 1625 O O . TYR A 1 208 ? 17.453 13.023 14.297 1 62.44 208 TYR A O 1
ATOM 1633 N N . ARG A 1 209 ? 16.141 14.297 15.461 1 65.12 209 ARG A N 1
ATOM 1634 C CA . ARG A 1 209 ? 15.398 13.117 15.891 1 65.12 209 ARG A CA 1
ATOM 1635 C C . ARG A 1 209 ? 14.664 12.477 14.711 1 65.12 209 ARG A C 1
ATOM 1637 O O . ARG A 1 209 ? 14.695 11.258 14.539 1 65.12 209 ARG A O 1
ATOM 1644 N N . ASP A 1 210 ? 14.086 13.312 13.898 1 66.56 210 ASP A N 1
ATOM 1645 C CA . ASP A 1 210 ? 13.336 12.766 12.766 1 66.56 210 ASP A CA 1
ATOM 1646 C C . ASP A 1 210 ? 14.273 12.109 11.758 1 66.56 210 ASP A C 1
ATOM 1648 O O . ASP A 1 210 ? 13.953 11.047 11.211 1 66.56 210 ASP A O 1
ATOM 1652 N N . GLY A 1 211 ? 15.445 12.703 11.633 1 70.19 211 GLY A N 1
ATOM 1653 C CA . GLY A 1 211 ? 16.406 12.133 10.719 1 70.19 211 GLY A CA 1
ATOM 1654 C C . GLY A 1 211 ? 16.953 10.797 11.188 1 70.19 211 GLY A C 1
ATOM 1655 O O . GLY A 1 211 ? 17.125 9.867 10.391 1 70.19 211 GLY A O 1
ATOM 1656 N N . LEU A 1 212 ? 17.062 10.695 12.43 1 79.06 212 LEU A N 1
ATOM 1657 C CA . LEU A 1 212 ? 17.609 9.469 13 1 79.06 212 LEU A CA 1
ATOM 1658 C C . LEU A 1 212 ? 16.672 8.297 12.781 1 79.06 212 LEU A C 1
ATOM 1660 O O . LEU A 1 212 ? 17.109 7.188 12.477 1 79.06 212 LEU A O 1
ATOM 1664 N N . VAL A 1 213 ? 15.43 8.562 12.875 1 79.31 213 VAL A N 1
ATOM 1665 C CA . VAL A 1 213 ? 14.445 7.492 12.711 1 79.31 213 VAL A CA 1
ATOM 1666 C C . VAL A 1 213 ? 14.469 6.996 11.266 1 79.31 213 VAL A C 1
ATOM 1668 O O . VAL A 1 213 ? 14.414 5.789 11.016 1 79.31 213 VAL A O 1
ATOM 1671 N N . TYR A 1 214 ? 14.641 7.883 10.391 1 83.06 214 TYR A N 1
ATOM 1672 C CA . TYR A 1 214 ? 14.664 7.504 8.984 1 83.06 214 TYR A CA 1
ATOM 1673 C C . TYR A 1 214 ? 15.898 6.668 8.664 1 83.06 214 TYR A C 1
ATOM 1675 O O . TYR A 1 214 ? 15.805 5.645 7.98 1 83.06 214 TYR A O 1
ATOM 1683 N N . PHE A 1 215 ? 17 7.031 9.305 1 87.38 215 PHE A N 1
ATOM 1684 C CA . PHE A 1 215 ? 18.25 6.316 9.047 1 87.38 215 PHE A CA 1
ATOM 1685 C C . PHE A 1 215 ? 18.234 4.941 9.695 1 87.38 215 PHE A C 1
ATOM 1687 O O . PHE A 1 215 ? 18.719 3.965 9.117 1 87.38 215 PHE A O 1
ATOM 1694 N N . VAL A 1 216 ? 17.656 4.898 10.781 1 89.06 216 VAL A N 1
ATOM 1695 C CA . VAL A 1 216 ? 17.578 3.625 11.484 1 89.06 216 VAL A CA 1
ATOM 1696 C C . VAL A 1 216 ? 16.688 2.654 10.711 1 89.06 216 VAL A C 1
ATOM 1698 O O . VAL A 1 216 ? 17.016 1.475 10.578 1 89.06 216 VAL A O 1
ATOM 1701 N N . LEU A 1 217 ? 15.617 3.178 10.18 1 89.44 217 LEU A N 1
ATOM 1702 C CA . LEU A 1 217 ? 14.703 2.332 9.422 1 89.44 217 LEU A CA 1
ATOM 1703 C C . LEU A 1 217 ? 15.359 1.836 8.133 1 89.44 217 LEU A C 1
ATOM 1705 O O . LEU A 1 217 ? 15.188 0.676 7.754 1 89.44 217 LEU A O 1
ATOM 1709 N N . LEU A 1 218 ? 16.109 2.637 7.535 1 92.31 218 LEU A N 1
ATOM 1710 C CA . LEU A 1 218 ? 16.781 2.25 6.305 1 92.31 218 LEU A CA 1
ATOM 1711 C C . LEU A 1 218 ? 17.859 1.204 6.578 1 92.31 218 LEU A C 1
ATOM 1713 O O . LEU A 1 218 ? 17.969 0.213 5.852 1 92.31 218 LEU A O 1
ATOM 1717 N N . THR A 1 219 ? 18.562 1.434 7.684 1 92.62 219 THR A N 1
ATOM 1718 C CA . THR A 1 219 ? 19.609 0.477 8.055 1 92.62 219 THR A CA 1
ATOM 1719 C C . THR A 1 219 ? 18.984 -0.855 8.477 1 92.62 219 THR A C 1
ATOM 1721 O O . THR A 1 219 ? 19.516 -1.92 8.148 1 92.62 219 THR A O 1
ATOM 1724 N N . ALA A 1 220 ? 17.906 -0.778 9.117 1 91.62 220 ALA A N 1
ATOM 1725 C CA . ALA A 1 220 ? 17.219 -1.985 9.578 1 91.62 220 ALA A CA 1
ATOM 1726 C C . ALA A 1 220 ? 16.75 -2.834 8.398 1 91.62 220 ALA A C 1
ATOM 1728 O O . ALA A 1 220 ? 16.922 -4.055 8.391 1 91.62 220 ALA A O 1
ATOM 1729 N N . ILE A 1 221 ? 16.172 -2.205 7.41 1 92.75 221 ILE A N 1
ATOM 1730 C CA . ILE A 1 221 ? 15.664 -2.971 6.273 1 92.75 221 ILE A CA 1
ATOM 1731 C C . ILE A 1 221 ? 16.828 -3.516 5.457 1 92.75 221 ILE A C 1
ATOM 1733 O O . ILE A 1 221 ? 16.75 -4.617 4.906 1 92.75 221 ILE A O 1
ATOM 1737 N N . SER A 1 222 ? 17.891 -2.76 5.355 1 93.06 222 SER A N 1
ATOM 1738 C CA . SER A 1 222 ? 19.062 -3.246 4.648 1 93.06 222 SER A CA 1
ATOM 1739 C C . SER A 1 222 ? 19.719 -4.414 5.387 1 93.06 222 SER A C 1
ATOM 1741 O O . SER A 1 222 ? 20.188 -5.367 4.762 1 93.06 222 SER A O 1
ATOM 1743 N N . ALA A 1 223 ? 19.688 -4.293 6.691 1 91.56 223 ALA A N 1
ATOM 1744 C CA . ALA A 1 223 ? 20.172 -5.414 7.496 1 91.56 223 ALA A CA 1
ATOM 1745 C C . ALA A 1 223 ? 19.266 -6.637 7.324 1 91.56 223 ALA A C 1
ATOM 1747 O O . ALA A 1 223 ? 19.75 -7.766 7.219 1 91.56 223 ALA A O 1
ATOM 1748 N N . GLY A 1 224 ? 18.047 -6.355 7.328 1 90.5 224 GLY A N 1
ATOM 1749 C CA . GLY A 1 224 ? 17.109 -7.438 7.074 1 90.5 224 GLY A CA 1
ATOM 1750 C C . GLY A 1 224 ? 17.328 -8.109 5.734 1 90.5 224 GLY A C 1
ATOM 1751 O O . GLY A 1 224 ? 17.25 -9.336 5.629 1 90.5 224 GLY A O 1
ATOM 1752 N N . ASN A 1 225 ? 17.578 -7.34 4.754 1 90.88 225 ASN A N 1
ATOM 1753 C CA . ASN A 1 225 ? 17.859 -7.867 3.422 1 90.88 225 ASN A CA 1
ATOM 1754 C C . ASN A 1 225 ? 19.109 -8.734 3.416 1 90.88 225 ASN A C 1
ATOM 1756 O O . ASN A 1 225 ? 19.125 -9.805 2.811 1 90.88 225 ASN A O 1
ATOM 1760 N N . MET A 1 226 ? 20.109 -8.297 4.117 1 87.69 226 MET A N 1
ATOM 1761 C CA . MET A 1 226 ? 21.344 -9.062 4.215 1 87.69 226 MET A CA 1
ATOM 1762 C C . MET A 1 226 ? 21.094 -10.383 4.941 1 87.69 226 MET A C 1
ATOM 1764 O O . MET A 1 226 ? 21.578 -11.43 4.504 1 87.69 226 MET A O 1
ATOM 1768 N N . ILE A 1 227 ? 20.328 -10.312 5.934 1 86.69 227 ILE A N 1
ATOM 1769 C CA . ILE A 1 227 ? 20.016 -11.508 6.707 1 86.69 227 ILE A CA 1
ATOM 1770 C C . ILE A 1 227 ? 19.188 -12.469 5.859 1 86.69 227 ILE A C 1
ATOM 1772 O O . ILE A 1 227 ? 19.438 -13.672 5.848 1 86.69 227 ILE A O 1
ATOM 1776 N N . CYS A 1 228 ? 18.234 -11.953 5.172 1 85.38 228 CYS A N 1
ATOM 1777 C CA . CYS A 1 228 ? 17.375 -12.773 4.316 1 85.38 228 CYS A CA 1
ATOM 1778 C C . CYS A 1 228 ? 18.203 -13.492 3.258 1 85.38 228 CYS A C 1
ATOM 1780 O O . CYS A 1 228 ? 17.953 -14.656 2.943 1 85.38 228 CYS A O 1
ATOM 1782 N N . TYR A 1 229 ? 19.156 -12.891 2.768 1 83.12 229 TYR A N 1
ATOM 1783 C CA . TYR A 1 229 ? 20 -13.484 1.739 1 83.12 229 TYR A CA 1
ATOM 1784 C C . TYR A 1 229 ? 20.797 -14.648 2.303 1 83.12 229 TYR A C 1
ATOM 1786 O O . TYR A 1 229 ? 20.953 -15.68 1.647 1 83.12 229 TYR A O 1
ATOM 1794 N N . PHE A 1 230 ? 21.234 -14.531 3.531 1 82.06 230 PHE A N 1
ATOM 1795 C CA . PHE A 1 230 ? 22.125 -15.547 4.086 1 82.06 230 PHE A CA 1
ATOM 1796 C C . PHE A 1 230 ? 21.328 -16.688 4.695 1 82.06 230 PHE A C 1
ATOM 1798 O O . PHE A 1 230 ? 21.781 -17.844 4.695 1 82.06 230 PHE A O 1
ATOM 1805 N N . VAL A 1 231 ? 20.125 -16.391 5.051 1 81.56 231 VAL A N 1
ATOM 1806 C CA . VAL A 1 231 ? 19.406 -17.391 5.848 1 81.56 231 VAL A CA 1
ATOM 1807 C C . VAL A 1 231 ? 18.25 -17.969 5.043 1 81.56 231 VAL A C 1
ATOM 1809 O O . VAL A 1 231 ? 17.859 -19.109 5.238 1 81.56 231 VAL A O 1
ATOM 1812 N N . ALA A 1 232 ? 17.781 -17.312 4.086 1 79.5 232 ALA A N 1
ATOM 1813 C CA . ALA A 1 232 ? 16.562 -17.719 3.402 1 79.5 232 ALA A CA 1
ATOM 1814 C C . ALA A 1 232 ? 16.859 -18.781 2.344 1 79.5 232 ALA A C 1
ATOM 1816 O O . ALA A 1 232 ? 17.938 -18.781 1.736 1 79.5 232 ALA A O 1
ATOM 1817 N N . PRO A 1 233 ? 15.938 -19.719 2.275 1 78.81 233 PRO A N 1
ATOM 1818 C CA . PRO A 1 233 ? 16.062 -20.703 1.198 1 78.81 233 PRO A CA 1
ATOM 1819 C C . PRO A 1 233 ? 16.188 -20.062 -0.181 1 78.81 233 PRO A C 1
ATOM 1821 O O . PRO A 1 233 ? 15.859 -18.891 -0.346 1 78.81 233 PRO A O 1
ATOM 1824 N N . PRO A 1 234 ? 16.641 -20.984 -1.055 1 73.31 234 PRO A N 1
ATOM 1825 C CA . PRO A 1 234 ? 16.797 -20.453 -2.41 1 73.31 234 PRO A CA 1
ATOM 1826 C C . PRO A 1 234 ? 15.477 -19.922 -2.982 1 73.31 234 PRO A C 1
ATOM 1828 O O . PRO A 1 234 ? 14.414 -20.5 -2.727 1 73.31 234 PRO A O 1
ATOM 1831 N N . GLY A 1 235 ? 15.414 -18.797 -3.549 1 76.25 235 GLY A N 1
ATOM 1832 C CA . GLY A 1 235 ? 14.234 -18.188 -4.145 1 76.25 235 GLY A CA 1
ATOM 1833 C C . GLY A 1 235 ? 13.781 -16.938 -3.422 1 76.25 235 GLY A C 1
ATOM 1834 O O . GLY A 1 235 ? 13.117 -16.078 -4.008 1 76.25 235 GLY A O 1
ATOM 1835 N N . TYR A 1 236 ? 14.062 -17.047 -2.08 1 81.12 236 TYR A N 1
ATOM 1836 C CA . TYR A 1 236 ? 13.641 -15.898 -1.278 1 81.12 236 TYR A CA 1
ATOM 1837 C C . TYR A 1 236 ? 14.734 -14.836 -1.231 1 81.12 236 TYR A C 1
ATOM 1839 O O . TYR A 1 236 ? 14.625 -13.852 -0.489 1 81.12 236 TYR A O 1
ATOM 1847 N N . SER A 1 237 ? 15.758 -15 -1.989 1 78.44 237 SER A N 1
ATOM 1848 C CA . SER A 1 237 ? 16.922 -14.125 -1.923 1 78.44 237 SER A CA 1
ATOM 1849 C C . SER A 1 237 ? 16.562 -12.695 -2.307 1 78.44 237 SER A C 1
ATOM 1851 O O . SER A 1 237 ? 17.172 -11.742 -1.802 1 78.44 237 SER A O 1
ATOM 1853 N N . PHE A 1 238 ? 15.484 -12.5 -3.082 1 84.5 238 PHE A N 1
ATOM 1854 C CA . PHE A 1 238 ? 15.148 -11.172 -3.576 1 84.5 238 PHE A CA 1
ATOM 1855 C C . PHE A 1 238 ? 13.938 -10.617 -2.836 1 84.5 238 PHE A C 1
ATOM 1857 O O . PHE A 1 238 ? 13.383 -9.586 -3.23 1 84.5 238 PHE A O 1
ATOM 1864 N N . LEU A 1 239 ? 13.625 -11.203 -1.728 1 88.31 239 LEU A N 1
ATOM 1865 C CA . LEU A 1 239 ? 12.375 -10.922 -1.04 1 88.31 239 LEU A CA 1
ATOM 1866 C C . LEU A 1 239 ? 12.336 -9.469 -0.563 1 88.31 239 LEU A C 1
ATOM 1868 O O . LEU A 1 239 ? 11.312 -8.789 -0.709 1 88.31 239 LEU A O 1
ATOM 1872 N N . LEU A 1 240 ? 13.461 -8.984 -0.076 1 92.44 240 LEU A N 1
ATOM 1873 C CA . LEU A 1 240 ? 13.406 -7.691 0.601 1 92.44 240 LEU A CA 1
ATOM 1874 C C . LEU A 1 240 ? 14.086 -6.609 -0.235 1 92.44 240 LEU A C 1
ATOM 1876 O O . LEU A 1 240 ? 14.242 -5.473 0.22 1 92.44 240 LEU A O 1
ATOM 1880 N N . ILE A 1 241 ? 14.398 -6.902 -1.478 1 91.69 241 ILE A N 1
ATOM 1881 C CA . ILE A 1 241 ? 15.078 -5.938 -2.33 1 91.69 241 ILE A CA 1
ATOM 1882 C C . ILE A 1 241 ? 14.125 -4.812 -2.707 1 91.69 241 ILE A C 1
ATOM 1884 O O . ILE A 1 241 ? 14.461 -3.631 -2.584 1 91.69 241 ILE A O 1
ATOM 1888 N N . THR A 1 242 ? 12.945 -5.207 -3.059 1 94.06 242 THR A N 1
ATOM 1889 C CA . THR A 1 242 ? 11.977 -4.211 -3.504 1 94.06 242 THR A CA 1
ATOM 1890 C C . THR A 1 242 ? 11.461 -3.398 -2.324 1 94.06 242 THR A C 1
ATOM 1892 O O . THR A 1 242 ? 11.344 -2.174 -2.408 1 94.06 242 THR A O 1
ATOM 1895 N N . PRO A 1 243 ? 11.172 -4.062 -1.204 1 94.5 243 PRO A N 1
ATOM 1896 C CA . PRO A 1 243 ? 10.805 -3.271 -0.028 1 94.5 243 PRO A CA 1
ATOM 1897 C C . PRO A 1 243 ? 11.891 -2.289 0.393 1 94.5 243 PRO A C 1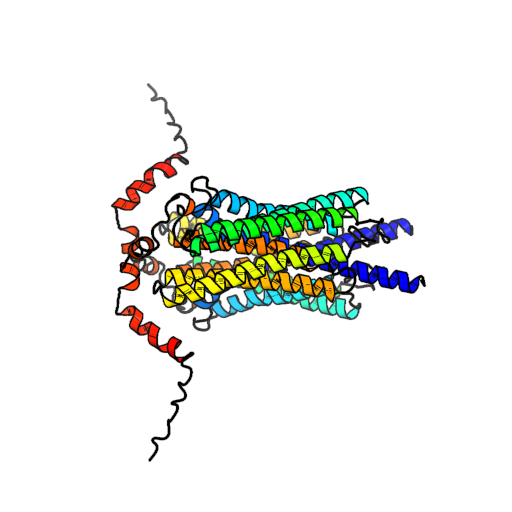
ATOM 1899 O O . PRO A 1 243 ? 11.594 -1.17 0.814 1 94.5 243 PRO A O 1
ATOM 1902 N N . GLN A 1 244 ? 13.07 -2.736 0.326 1 95.25 244 GLN A N 1
ATOM 1903 C CA . GLN A 1 244 ? 14.18 -1.846 0.64 1 95.25 244 GLN A CA 1
ATOM 1904 C C . GLN A 1 244 ? 14.195 -0.635 -0.289 1 95.25 244 GLN A C 1
ATOM 1906 O O . GLN A 1 244 ? 14.352 0.5 0.165 1 95.25 244 GLN A O 1
ATOM 1911 N N . ARG A 1 245 ? 14.031 -0.841 -1.521 1 95.56 245 ARG A N 1
ATOM 1912 C CA . ARG A 1 245 ? 13.984 0.227 -2.514 1 95.56 245 ARG A CA 1
ATOM 1913 C C . ARG A 1 245 ? 12.82 1.178 -2.236 1 95.56 245 ARG A C 1
ATOM 1915 O O . ARG A 1 245 ? 12.977 2.396 -2.326 1 95.56 245 ARG A O 1
ATOM 1922 N N . ALA A 1 246 ? 11.727 0.596 -1.948 1 96 246 ALA A N 1
ATOM 1923 C CA . ALA A 1 246 ? 10.539 1.396 -1.649 1 96 246 ALA A CA 1
ATOM 1924 C C . ALA A 1 246 ? 10.781 2.295 -0.439 1 96 246 ALA A C 1
ATOM 1926 O O . ALA A 1 246 ? 10.438 3.48 -0.463 1 96 246 ALA A O 1
ATOM 1927 N N . LEU A 1 247 ? 11.391 1.727 0.554 1 94.62 247 LEU A N 1
ATOM 1928 C CA . LEU A 1 247 ? 11.625 2.49 1.775 1 94.62 247 LEU A CA 1
ATOM 1929 C C . LEU A 1 247 ? 12.633 3.609 1.536 1 94.62 247 LEU A C 1
ATOM 1931 O O . LEU A 1 247 ? 12.508 4.695 2.109 1 94.62 247 LEU A O 1
ATOM 1935 N N . HIS A 1 248 ? 13.594 3.348 0.712 1 95.38 248 HIS A N 1
ATOM 1936 C CA . HIS A 1 248 ? 14.539 4.402 0.356 1 95.38 248 HIS A CA 1
ATOM 1937 C C . HIS A 1 248 ? 13.82 5.574 -0.312 1 95.38 248 HIS A C 1
ATOM 1939 O O . HIS A 1 248 ? 14.078 6.734 0.019 1 95.38 248 HIS A O 1
ATOM 1945 N N . SER A 1 249 ? 12.961 5.25 -1.162 1 95.38 249 SER A N 1
ATOM 1946 C CA . SER A 1 249 ? 12.211 6.293 -1.865 1 95.38 249 SER A CA 1
ATOM 1947 C C . SER A 1 249 ? 11.289 7.051 -0.916 1 95.38 249 SER A C 1
ATOM 1949 O O . SER A 1 249 ? 11.305 8.281 -0.879 1 95.38 249 SER A O 1
ATOM 1951 N N . ILE A 1 250 ? 10.609 6.352 -0.111 1 94 250 ILE A N 1
ATOM 1952 C CA . ILE A 1 250 ? 9.586 6.918 0.76 1 94 250 ILE A CA 1
ATOM 1953 C C . ILE A 1 250 ? 10.25 7.762 1.851 1 94 250 ILE A C 1
ATOM 1955 O O . ILE A 1 250 ? 9.859 8.914 2.074 1 94 250 ILE A O 1
ATOM 1959 N N . LEU A 1 251 ? 11.203 7.184 2.486 1 90.75 251 LEU A N 1
ATOM 1960 C CA . LEU A 1 251 ? 11.797 7.852 3.639 1 90.75 251 LEU A CA 1
ATOM 1961 C C . LEU A 1 251 ? 12.617 9.055 3.201 1 90.75 251 LEU A C 1
ATOM 1963 O O . LEU A 1 251 ? 12.617 10.094 3.877 1 90.75 251 LEU A O 1
ATOM 1967 N N . ALA A 1 252 ? 13.273 8.961 2.084 1 90.75 252 ALA A N 1
ATOM 1968 C CA . ALA A 1 252 ? 14.039 10.102 1.571 1 90.75 252 ALA A CA 1
ATOM 1969 C C . ALA A 1 252 ? 13.117 11.258 1.194 1 90.75 252 ALA A C 1
ATOM 1971 O O . ALA A 1 252 ? 13.398 12.414 1.521 1 90.75 252 ALA A O 1
ATOM 1972 N N . THR A 1 253 ? 12.031 10.984 0.579 1 91.38 253 THR A N 1
ATOM 1973 C CA . THR A 1 253 ? 11.117 12.031 0.131 1 91.38 253 THR A CA 1
ATOM 1974 C C . THR A 1 253 ? 10.344 12.617 1.312 1 91.38 253 THR A C 1
ATOM 1976 O O . THR A 1 253 ? 10.086 13.82 1.353 1 91.38 253 THR A O 1
ATOM 1979 N N . ARG A 1 254 ? 10.055 11.812 2.219 1 88.31 254 ARG A N 1
ATOM 1980 C CA . ARG A 1 254 ? 9.359 12.312 3.404 1 88.31 254 ARG A CA 1
ATOM 1981 C C . ARG A 1 254 ? 10.258 13.234 4.215 1 88.31 254 ARG A C 1
ATOM 1983 O O . ARG A 1 254 ? 9.789 14.219 4.793 1 88.31 254 ARG A O 1
ATOM 1990 N N . MET A 1 255 ? 11.43 12.82 4.27 1 84.94 255 MET A N 1
ATOM 1991 C CA . MET A 1 255 ? 12.375 13.672 4.988 1 84.94 255 MET A CA 1
ATOM 1992 C C . MET A 1 255 ? 12.453 15.055 4.359 1 84.94 255 MET A C 1
ATOM 1994 O O . MET A 1 255 ? 12.469 16.062 5.07 1 84.94 255 MET A O 1
ATOM 1998 N N . VAL A 1 256 ? 12.484 15.133 3.09 1 86.19 256 VAL A N 1
ATOM 1999 C CA . VAL A 1 256 ? 12.555 16.406 2.385 1 86.19 256 VAL A CA 1
ATOM 2000 C C . VAL A 1 256 ? 11.266 17.203 2.615 1 86.19 256 VAL A C 1
ATOM 2002 O O . VAL A 1 256 ? 11.305 18.406 2.867 1 86.19 256 VAL A O 1
ATOM 2005 N N . LEU A 1 257 ? 10.141 16.547 2.539 1 86.44 257 LEU A N 1
ATOM 2006 C CA . LEU A 1 257 ? 8.859 17.219 2.738 1 86.44 257 LEU A CA 1
ATOM 2007 C C . LEU A 1 257 ? 8.734 17.75 4.164 1 86.44 257 LEU A C 1
ATOM 2009 O O . LEU A 1 257 ? 8.219 18.844 4.379 1 86.44 257 LEU A O 1
ATOM 2013 N N . HIS A 1 258 ? 9.188 16.938 5.031 1 80.94 258 HIS A N 1
ATOM 2014 C CA . HIS A 1 258 ? 9.156 17.359 6.426 1 80.94 258 HIS A CA 1
ATOM 2015 C C . HIS A 1 258 ? 10.039 18.578 6.648 1 80.94 258 HIS A C 1
ATOM 2017 O O . HIS A 1 258 ? 9.648 19.516 7.359 1 80.94 258 HIS A O 1
ATOM 2023 N N . LEU A 1 259 ? 11.172 18.609 6.062 1 77.19 259 LEU A N 1
ATOM 2024 C CA . LEU A 1 259 ? 12.078 19.75 6.172 1 77.19 259 LEU A CA 1
ATOM 2025 C C . LEU A 1 259 ? 11.461 21 5.535 1 77.19 259 LEU A C 1
ATOM 2027 O O . LEU A 1 259 ? 11.562 22.094 6.086 1 77.19 259 LEU A O 1
ATOM 2031 N N . ARG A 1 260 ? 10.836 20.844 4.477 1 80.44 260 ARG A N 1
ATOM 2032 C CA . ARG A 1 260 ? 10.227 21.969 3.785 1 80.44 260 ARG A CA 1
ATOM 2033 C C . ARG A 1 260 ? 8.984 22.469 4.531 1 80.44 260 ARG A C 1
ATOM 2035 O O . ARG A 1 260 ? 8.648 23.656 4.469 1 80.44 260 ARG A O 1
ATOM 2042 N N . LYS A 1 261 ? 8.352 21.594 5.133 1 77.5 261 LYS A N 1
ATOM 2043 C CA . LYS A 1 261 ? 7.191 21.984 5.934 1 77.5 261 LYS A CA 1
ATOM 2044 C C . LYS A 1 261 ? 7.617 22.812 7.145 1 77.5 261 LYS A C 1
ATOM 2046 O O . LYS A 1 261 ? 6.93 23.766 7.52 1 77.5 261 LYS A O 1
ATOM 2051 N N . MET A 1 262 ? 8.727 22.484 7.613 1 70.31 262 MET A N 1
ATOM 2052 C CA . MET A 1 262 ? 9.219 23.156 8.812 1 70.31 262 MET A CA 1
ATOM 2053 C C . MET A 1 262 ? 9.891 24.484 8.453 1 70.31 262 MET A C 1
ATOM 2055 O O . MET A 1 262 ? 9.773 25.469 9.188 1 70.31 262 MET A O 1
ATOM 2059 N N . TYR A 1 263 ? 10.594 24.5 7.289 1 67.19 263 TYR A N 1
ATOM 2060 C CA . TYR A 1 263 ? 11.445 25.641 6.988 1 67.19 263 TYR A CA 1
ATOM 2061 C C . TYR A 1 263 ? 10.891 26.438 5.809 1 67.19 263 TYR A C 1
ATOM 2063 O O . TYR A 1 263 ? 11.398 27.516 5.492 1 67.19 263 TYR A O 1
ATOM 2071 N N . GLY A 1 264 ? 9.844 26.047 5.285 1 64.38 264 GLY A N 1
ATOM 2072 C CA . GLY A 1 264 ? 9.289 26.734 4.125 1 64.38 264 GLY A CA 1
ATOM 2073 C C . GLY A 1 264 ? 9.844 26.203 2.812 1 64.38 264 GLY A C 1
ATOM 2074 O O . GLY A 1 264 ? 10.867 25.516 2.793 1 64.38 264 GLY A O 1
ATOM 2075 N N . PRO A 1 265 ? 9.227 26.453 1.72 1 60.72 265 PRO A N 1
ATOM 2076 C CA . PRO A 1 265 ? 9.586 25.906 0.405 1 60.72 265 PRO A CA 1
ATOM 2077 C C . PRO A 1 265 ? 10.969 26.359 -0.057 1 60.72 265 PRO A C 1
ATOM 2079 O O . PRO A 1 265 ? 11.594 25.719 -0.898 1 60.72 265 PRO A O 1
ATOM 2082 N N . SER A 1 266 ? 11.5 27.562 0.371 1 54.03 266 SER A N 1
ATOM 2083 C CA . SER A 1 266 ? 12.711 28.156 -0.178 1 54.03 266 SER A CA 1
ATOM 2084 C C . SER A 1 266 ? 13.961 27.578 0.473 1 54.03 266 SER A C 1
ATOM 2086 O O . SER A 1 266 ? 15.062 28.094 0.279 1 54.03 266 SER A O 1
ATOM 2088 N N . VAL A 1 267 ? 13.789 26.703 1.19 1 50.97 267 VAL A N 1
ATOM 2089 C CA . VAL A 1 267 ? 14.961 26.219 1.913 1 50.97 267 VAL A CA 1
ATOM 2090 C C . VAL A 1 267 ? 16.031 25.766 0.922 1 50.97 267 VAL A C 1
ATOM 2092 O O . VAL A 1 267 ? 17.234 25.859 1.21 1 50.97 267 VAL A O 1
ATOM 2095 N N . ASP A 1 268 ? 15.562 25.359 -0.242 1 50.5 268 ASP A N 1
ATOM 2096 C CA . ASP A 1 268 ? 16.547 24.828 -1.183 1 50.5 268 ASP A CA 1
ATOM 2097 C C . ASP A 1 268 ? 17.391 25.953 -1.793 1 50.5 268 ASP A C 1
ATOM 2099 O O . ASP A 1 268 ? 18.422 25.688 -2.422 1 50.5 268 ASP A O 1
ATOM 2103 N N . GLU A 1 269 ? 16.828 27.203 -1.999 1 43.62 269 GLU A N 1
ATOM 2104 C CA . GLU A 1 269 ? 17.531 28.219 -2.764 1 43.62 269 GLU A CA 1
ATOM 2105 C C . GLU A 1 269 ? 18.75 28.734 -2.012 1 43.62 269 GLU A C 1
ATOM 2107 O O . GLU A 1 269 ? 19.516 29.547 -2.537 1 43.62 269 GLU A O 1
ATOM 2112 N N . THR A 1 270 ? 18.625 29.188 -0.713 1 36.12 270 THR A N 1
ATOM 2113 C CA . THR A 1 270 ? 19.766 29.953 -0.219 1 36.12 270 THR A CA 1
ATOM 2114 C C . THR A 1 270 ? 21.031 29.109 -0.299 1 36.12 270 THR A C 1
ATOM 2116 O O . THR A 1 270 ? 21.141 28.062 0.332 1 36.12 270 THR A O 1
ATOM 2119 N N . PRO A 1 271 ? 21.672 29.188 -1.456 1 38.72 271 PRO A N 1
ATOM 2120 C CA . PRO A 1 271 ? 23.016 28.641 -1.243 1 38.72 271 PRO A CA 1
ATOM 2121 C C . PRO A 1 271 ? 23.438 28.688 0.222 1 38.72 271 PRO A C 1
ATOM 2123 O O . PRO A 1 271 ? 24.266 27.859 0.652 1 38.72 271 PRO A O 1
ATOM 2126 N N . GLY A 1 272 ? 23.703 30.062 0.785 1 34.44 272 GLY A N 1
ATOM 2127 C CA . GLY A 1 272 ? 24.047 30.516 2.121 1 34.44 272 GLY A CA 1
ATOM 2128 C C . GLY A 1 272 ? 23.031 30.125 3.17 1 34.44 272 GLY A C 1
ATOM 2129 O O . GLY A 1 272 ? 21.828 30.266 2.949 1 34.44 272 GLY A O 1
ATOM 2130 N N . GLY A 1 273 ? 23.234 29.109 3.883 1 35.16 273 GLY A N 1
ATOM 2131 C CA . GLY A 1 273 ? 22.547 28.547 5.043 1 35.16 273 GLY A CA 1
ATOM 2132 C C . GLY A 1 273 ? 21.719 29.562 5.793 1 35.16 273 GLY A C 1
ATOM 2133 O O . GLY A 1 273 ? 22.141 30.703 5.992 1 35.16 273 GLY A O 1
ATOM 2134 N N . ILE A 1 274 ? 20.531 29.875 5.613 1 35.34 274 ILE A N 1
ATOM 2135 C CA . ILE A 1 274 ? 19.891 30.625 6.688 1 35.34 274 ILE A CA 1
ATOM 2136 C C . ILE A 1 274 ? 20.578 30.328 8.016 1 35.34 274 ILE A C 1
ATOM 2138 O O . ILE A 1 274 ? 20.688 29.172 8.414 1 35.34 274 ILE A O 1
ATOM 2142 N N . PRO A 1 275 ? 21.484 31.219 8.414 1 35.03 275 PRO A N 1
ATOM 2143 C CA . PRO A 1 275 ? 22.094 30.922 9.711 1 35.03 275 PRO A CA 1
ATOM 2144 C C . PRO A 1 275 ? 21.125 30.297 10.695 1 35.03 275 PRO A C 1
ATOM 2146 O O . PRO A 1 275 ? 19.953 30.688 10.758 1 35.03 275 PRO A O 1
ATOM 2149 N N . LEU A 1 276 ? 21.344 29.062 11.047 1 35.25 276 LEU A N 1
ATOM 2150 C CA . LEU A 1 276 ? 20.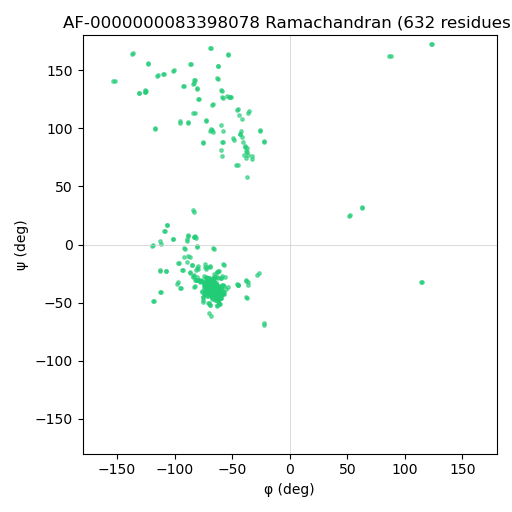594 28.391 12.094 1 35.25 276 LEU A CA 1
ATOM 2151 C C . LEU A 1 276 ? 20.062 29.391 13.117 1 35.25 276 LEU A C 1
ATOM 2153 O O . LEU A 1 276 ? 19.047 29.141 13.766 1 35.25 276 LEU A O 1
ATOM 2157 N N . SER A 1 277 ? 20.688 30.547 13.25 1 33.06 277 SER A N 1
ATOM 2158 C CA . SER A 1 277 ? 20.312 31.609 14.164 1 33.06 277 SER A CA 1
ATOM 2159 C C . SER A 1 277 ? 19 32.281 13.719 1 33.06 277 SER A C 1
ATOM 2161 O O . SER A 1 277 ? 18.219 32.719 14.547 1 33.06 277 SER A O 1
ATOM 2163 N N . GLU A 1 278 ? 18.781 32.5 12.531 1 35.47 278 GLU A N 1
ATOM 2164 C CA . GLU A 1 278 ? 17.625 33.281 12.07 1 35.47 278 GLU A CA 1
ATOM 2165 C C . GLU A 1 278 ? 16.375 32.406 11.969 1 35.47 278 GLU A C 1
ATOM 2167 O O . GLU A 1 278 ? 15.258 32.906 12.031 1 35.47 278 GLU A O 1
ATOM 2172 N N . ILE A 1 279 ? 16.484 31.219 11.758 1 36.34 279 ILE A N 1
ATOM 2173 C CA . ILE A 1 279 ? 15.352 30.297 11.836 1 36.34 279 ILE A CA 1
ATOM 2174 C C . ILE A 1 279 ? 14.789 30.297 13.258 1 36.34 279 ILE A C 1
ATOM 2176 O O . ILE A 1 279 ? 13.633 29.922 13.477 1 36.34 279 ILE A O 1
ATOM 2180 N N . VAL A 1 280 ? 15.555 30.672 14.289 1 32.31 280 VAL A N 1
ATOM 2181 C CA . VAL A 1 280 ? 15.133 30.859 15.672 1 32.31 280 VAL A CA 1
ATOM 2182 C C . VAL A 1 280 ? 14.094 31.984 15.75 1 32.31 280 VAL A C 1
ATOM 2184 O O . VAL A 1 280 ? 13.125 31.891 16.516 1 32.31 280 VAL A O 1
ATOM 2187 N N . CYS A 1 281 ? 14.297 33.094 15.117 1 30.59 281 CYS A N 1
ATOM 2188 C CA . CYS A 1 281 ? 13.523 34.281 15.367 1 30.59 281 CYS A CA 1
ATOM 2189 C C . CYS A 1 281 ? 12.203 34.281 14.609 1 30.59 281 CYS A C 1
ATOM 2191 O O . CYS A 1 281 ? 11.289 35.031 14.93 1 30.59 281 CYS A O 1
ATOM 2193 N N . ALA A 1 282 ? 12.148 33.625 13.562 1 33.75 282 ALA A N 1
ATOM 2194 C CA . ALA A 1 282 ? 10.961 33.938 12.758 1 33.75 282 ALA A CA 1
ATOM 2195 C C . ALA A 1 282 ? 9.789 33.031 13.172 1 33.75 282 ALA A C 1
ATOM 2197 O O . ALA A 1 282 ? 8.773 32.969 12.469 1 33.75 282 ALA A O 1
ATOM 2198 N N . VAL A 1 283 ? 9.914 32.219 14.164 1 31.23 283 VAL A N 1
ATOM 2199 C CA . VAL A 1 283 ? 8.695 31.609 14.688 1 31.23 283 VAL A CA 1
ATOM 2200 C C . VAL A 1 283 ? 7.816 32.688 15.328 1 31.23 283 VAL A C 1
ATOM 2202 O O . VAL A 1 283 ? 8.242 33.344 16.266 1 31.23 283 VAL A O 1
ATOM 2205 N N . PRO A 1 284 ? 6.855 33.25 14.727 1 28.8 284 PRO A N 1
ATOM 2206 C CA . PRO A 1 284 ? 6.051 34.25 15.445 1 28.8 284 PRO A CA 1
ATOM 2207 C C . PRO A 1 284 ? 5.676 33.781 16.859 1 28.8 284 PRO A C 1
ATOM 2209 O O . PRO A 1 284 ? 5.328 32.625 17.062 1 28.8 284 PRO A O 1
ATOM 2212 N N . ALA A 1 285 ? 6.133 34.469 17.906 1 29.95 285 ALA A N 1
ATOM 2213 C CA . ALA A 1 285 ? 5.852 34.469 19.344 1 29.95 285 ALA A CA 1
ATOM 2214 C C . ALA A 1 285 ? 4.375 34.219 19.609 1 29.95 285 ALA A C 1
ATOM 2216 O O . ALA A 1 285 ? 4.004 33.781 20.703 1 29.95 285 ALA A O 1
ATOM 2217 N N . HIS A 1 286 ? 3.443 34.719 18.75 1 30.94 286 HIS A N 1
ATOM 2218 C CA . HIS A 1 286 ? 2.053 34.844 19.172 1 30.94 286 HIS A CA 1
ATOM 2219 C C . HIS A 1 286 ? 1.383 33.469 19.281 1 30.94 286 HIS A C 1
ATOM 2221 O O . HIS A 1 286 ? 0.232 33.375 19.719 1 30.94 286 HIS A O 1
ATOM 2227 N N . VAL A 1 287 ? 1.91 32.5 18.672 1 31.34 287 VAL A N 1
ATOM 2228 C CA . VAL A 1 287 ? 1.089 31.312 18.812 1 31.34 287 VAL A CA 1
ATOM 2229 C C . VAL A 1 287 ? 1.221 30.766 20.234 1 31.34 287 VAL A C 1
ATOM 2231 O O . VAL A 1 287 ? 0.24 30.312 20.828 1 31.34 287 VAL A O 1
ATOM 2234 N N . TYR A 1 288 ? 2.393 30.734 20.812 1 29.42 288 TYR A N 1
ATOM 2235 C CA . TYR A 1 288 ? 2.469 30.078 22.125 1 29.42 288 TYR A CA 1
ATOM 2236 C C . TYR A 1 288 ? 2.268 31.094 23.25 1 29.42 288 TYR A C 1
ATOM 2238 O O . TYR A 1 288 ? 2.35 30.75 24.422 1 29.42 288 TYR A O 1
ATOM 2246 N N . THR A 1 289 ? 2.27 32.344 23 1 29.2 289 THR A N 1
ATOM 2247 C CA . THR A 1 289 ? 2.408 33.125 24.219 1 29.2 289 THR A CA 1
ATOM 2248 C C . THR A 1 289 ? 1.074 33.25 24.938 1 29.2 289 THR A C 1
ATOM 2250 O O . THR A 1 289 ? 0.92 34.062 25.844 1 29.2 289 THR A O 1
ATOM 2253 N N . ASP A 1 290 ? -0.003 32.719 24.453 1 28.3 290 ASP A N 1
ATOM 2254 C CA . ASP A 1 290 ? -0.903 33 25.562 1 28.3 290 ASP A CA 1
ATOM 2255 C C . ASP A 1 290 ? -0.539 32.188 26.797 1 28.3 290 ASP A C 1
ATOM 2257 O O . ASP A 1 290 ? -0.521 30.953 26.734 1 28.3 290 ASP A O 1
ATOM 2261 N N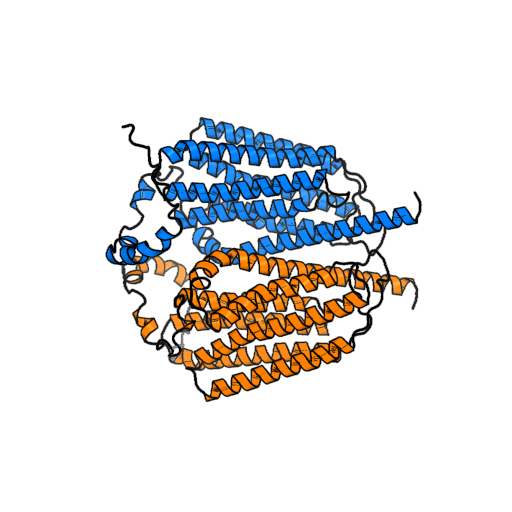 . PRO A 1 291 ? 0.179 32.625 27.875 1 31.48 291 PRO A N 1
ATOM 2262 C CA . PRO A 1 291 ? 0.574 32.031 29.156 1 31.48 291 PRO A CA 1
ATOM 2263 C C . PRO A 1 291 ? -0.517 31.156 29.766 1 31.48 291 PRO A C 1
ATOM 2265 O O . PRO A 1 291 ? -0.215 30.203 30.484 1 31.48 291 PRO A O 1
ATOM 2268 N N . GLU A 1 292 ? -1.786 31.594 29.781 1 32.66 292 GLU A N 1
ATOM 2269 C CA . GLU A 1 292 ? -2.844 30.969 30.562 1 32.66 292 GLU A CA 1
ATOM 2270 C C . GLU A 1 292 ? -3.174 29.578 30.047 1 32.66 292 GLU A C 1
ATOM 2272 O O . GLU A 1 292 ? -3.475 28.656 30.812 1 32.66 292 GLU A O 1
ATOM 2277 N N . SER A 1 293 ? -3.207 29.422 28.781 1 30.19 293 SER A N 1
ATOM 2278 C CA . SER A 1 293 ? -3.701 28.141 28.281 1 30.19 293 SER A CA 1
ATOM 2279 C C . SER A 1 293 ? -2.619 27.062 28.359 1 30.19 293 SER A C 1
ATOM 2281 O O . SER A 1 293 ? -2.91 25.875 28.234 1 30.19 293 SER A O 1
ATOM 2283 N N . VAL A 1 294 ? -1.339 27.266 28.422 1 30.97 294 VAL A N 1
ATOM 2284 C CA . VAL A 1 294 ? -0.283 26.297 28.734 1 30.97 294 VAL A CA 1
ATOM 2285 C C . VAL A 1 294 ? -0.417 25.844 30.188 1 30.97 294 VAL A C 1
ATOM 2287 O O . VAL A 1 294 ? 0.093 24.781 30.547 1 30.97 294 VAL A O 1
ATOM 2290 N N . GLN A 1 295 ? -0.892 26.531 31.062 1 28.72 295 GLN A N 1
ATOM 2291 C CA . GLN A 1 295 ? -0.965 26.109 32.469 1 28.72 295 GLN A CA 1
ATOM 2292 C C . GLN A 1 295 ? -1.881 24.906 32.625 1 28.72 295 GLN A C 1
ATOM 2294 O O . GLN A 1 295 ? -1.652 24.062 33.5 1 28.72 295 GLN A O 1
ATOM 2299 N N . THR A 1 296 ? -3.004 24.828 31.969 1 30.17 296 THR A N 1
ATOM 2300 C CA . THR A 1 296 ? -3.924 23.719 32.219 1 30.17 296 THR A CA 1
ATOM 2301 C C . THR A 1 296 ? -3.422 22.438 31.578 1 30.17 296 THR A C 1
ATOM 2303 O O . THR A 1 296 ? -3.775 21.328 32 1 30.17 296 THR A O 1
ATOM 2306 N N . LEU A 1 297 ? -2.736 22.516 30.469 1 27.5 297 LEU A N 1
ATOM 2307 C CA . LEU A 1 297 ? -2.312 21.234 29.938 1 27.5 297 LEU A CA 1
ATOM 2308 C C . LEU A 1 297 ? -1.079 20.719 30.672 1 27.5 297 LEU A C 1
ATOM 2310 O O . LEU A 1 297 ? -0.573 19.641 30.359 1 27.5 297 LEU A O 1
ATOM 2314 N N . LYS A 1 298 ? -0.305 21.422 31.359 1 30.59 298 LYS A N 1
ATOM 2315 C CA . LYS A 1 298 ? 0.882 21 32.094 1 30.59 298 LYS A CA 1
ATOM 2316 C C . LYS A 1 298 ? 0.549 19.875 33.062 1 30.59 298 LYS A C 1
ATOM 2318 O O . LYS A 1 298 ? 1.426 19.094 33.438 1 30.59 298 LYS A O 1
ATOM 2323 N N . LYS A 1 299 ? -0.556 19.859 33.719 1 31.3 299 LYS A N 1
ATOM 2324 C CA . LYS A 1 299 ? -0.59 19.031 34.906 1 31.3 299 LYS A CA 1
ATOM 2325 C C . LYS A 1 299 ? -0.534 17.547 34.562 1 31.3 299 LYS A C 1
ATOM 2327 O O . LYS A 1 299 ? 0.217 16.797 35.188 1 31.3 299 LYS A O 1
ATOM 2332 N N . PRO A 1 300 ? -1.483 17.016 33.844 1 28.78 300 PRO A N 1
ATOM 2333 C CA . PRO A 1 300 ? -1.593 15.562 33.969 1 28.78 300 PRO A CA 1
ATOM 2334 C C . PRO A 1 300 ? -0.541 14.812 33.156 1 28.78 300 PRO A C 1
ATOM 2336 O O . PRO A 1 300 ? -0.152 13.703 33.5 1 28.78 300 PRO A O 1
ATOM 2339 N N . TYR A 1 301 ? -0.114 15.32 32.062 1 28.16 301 TYR A N 1
ATOM 2340 C CA . TYR A 1 301 ? 0.737 14.391 31.312 1 28.16 301 TYR A CA 1
ATOM 2341 C C . TYR A 1 301 ? 2.145 14.359 31.906 1 28.16 301 TYR A C 1
ATOM 2343 O O . TYR A 1 301 ? 2.928 13.461 31.594 1 28.16 301 TYR A O 1
ATOM 2351 N N . MET A 1 302 ? 2.646 15.383 32.469 1 27.08 302 MET A N 1
ATOM 2352 C CA . MET A 1 302 ? 3.965 15.273 33.094 1 27.08 302 MET A CA 1
ATOM 2353 C C . MET A 1 302 ? 3.961 14.211 34.188 1 27.08 302 MET A C 1
ATOM 2355 O O . MET A 1 302 ? 5.023 13.766 34.625 1 27.08 302 MET A O 1
ATOM 2359 N N . GLU A 1 303 ? 2.846 13.961 34.844 1 28.08 303 GLU A N 1
ATOM 2360 C CA . GLU A 1 303 ? 2.898 13.023 35.938 1 28.08 303 GLU A CA 1
ATOM 2361 C C . GLU A 1 303 ? 3.213 11.609 35.469 1 28.08 303 GLU A C 1
ATOM 2363 O O . GLU A 1 303 ? 3.688 10.773 36.25 1 28.08 303 GLU A O 1
ATOM 2368 N N . ILE A 1 304 ? 2.838 11.266 34.312 1 27.8 304 ILE A N 1
ATOM 2369 C CA . ILE A 1 304 ? 3.051 9.836 34.094 1 27.8 304 ILE A CA 1
ATOM 2370 C C . ILE A 1 304 ? 4.539 9.562 33.906 1 27.8 304 ILE A C 1
ATOM 2372 O O . ILE A 1 304 ? 5.012 8.461 34.219 1 27.8 304 ILE A O 1
ATOM 2376 N N . VAL A 1 305 ? 5.262 10.414 33.219 1 27.98 305 VAL A N 1
ATOM 2377 C CA . VAL A 1 305 ? 6.66 10.023 33.125 1 27.98 305 VAL A CA 1
ATOM 2378 C C . VAL A 1 305 ? 7.414 10.438 34.375 1 27.98 305 VAL A C 1
ATOM 2380 O O . VAL A 1 305 ? 8.539 10.938 34.281 1 27.98 305 VAL A O 1
ATOM 2383 N N . ALA A 1 306 ? 6.668 10.914 35.344 1 27.22 306 ALA A N 1
ATOM 2384 C CA . ALA A 1 306 ? 7.477 11.141 36.531 1 27.22 306 ALA A CA 1
ATOM 2385 C C . ALA A 1 306 ? 8.117 9.844 37 1 27.22 306 ALA A C 1
ATOM 2387 O O . ALA A 1 306 ? 7.426 8.922 37.438 1 27.22 306 ALA A O 1
ATOM 2388 N N . TRP A 1 307 ? 9.281 9.406 36.375 1 26.36 307 TRP A N 1
ATOM 2389 C CA . TRP A 1 307 ? 10.086 8.398 37.062 1 26.36 307 TRP A CA 1
ATOM 2390 C C . TRP A 1 307 ? 10.227 8.727 38.531 1 26.36 307 TRP A C 1
ATOM 2392 O O . TRP A 1 307 ? 10.344 9.898 38.906 1 26.36 307 TRP A O 1
ATOM 2402 N N . PRO A 1 308 ? 9.617 7.941 39.375 1 28.23 308 PRO A N 1
ATOM 2403 C CA . PRO A 1 308 ? 9.883 8.188 40.812 1 28.23 308 PRO A CA 1
ATOM 2404 C C . PRO A 1 308 ? 11.352 8.508 41.062 1 28.23 308 PRO A C 1
ATOM 2406 O O . PRO A 1 308 ? 12.242 7.797 40.594 1 28.23 308 PRO A O 1
ATOM 2409 N N . ASP A 1 309 ? 11.68 9.766 40.969 1 28.02 309 ASP A N 1
ATOM 2410 C CA . ASP A 1 309 ? 12.992 10.078 41.531 1 28.02 309 ASP A CA 1
ATOM 2411 C C . ASP A 1 309 ? 13.258 9.281 42.812 1 28.02 309 ASP A C 1
ATOM 2413 O O . ASP A 1 309 ? 12.531 9.422 43.781 1 28.02 309 ASP A O 1
ATOM 2417 N N . ARG A 1 310 ? 13.68 7.941 42.688 1 31.09 310 ARG A N 1
ATOM 2418 C CA . ARG A 1 310 ? 14.195 7.293 43.875 1 31.09 310 ARG A CA 1
ATOM 2419 C C . ARG A 1 310 ? 15.047 8.258 44.688 1 31.09 310 ARG A C 1
ATOM 2421 O O . ARG A 1 310 ? 16.047 8.781 44.219 1 31.09 310 ARG A O 1
ATOM 2428 N N . GLU A 1 311 ? 14.43 9.086 45.531 1 28.25 311 GLU A N 1
ATOM 2429 C CA . GLU A 1 311 ? 15.141 9.781 46.594 1 28.25 311 GLU A CA 1
ATOM 2430 C C . GLU A 1 311 ? 16.281 8.93 47.125 1 28.25 311 GLU A C 1
ATOM 2432 O O . GLU A 1 311 ? 16.062 7.828 47.625 1 28.25 311 GLU A O 1
ATOM 2437 N N . GLN A 1 312 ? 17.422 8.82 46.375 1 28.75 312 GLN A N 1
ATOM 2438 C CA . GLN A 1 312 ? 18.641 8.336 47 1 28.75 312 GLN A CA 1
ATOM 2439 C C . GLN A 1 312 ? 18.781 8.914 48.406 1 28.75 312 GLN A C 1
ATOM 2441 O O . GLN A 1 312 ? 18.922 10.125 48.594 1 28.75 312 GLN A O 1
ATOM 2446 N N . HIS A 1 313 ? 18 8.344 49.344 1 30.23 313 HIS A N 1
ATOM 2447 C CA . HIS A 1 313 ? 18.344 8.539 50.75 1 30.23 313 HIS A CA 1
ATOM 2448 C C . HIS A 1 313 ? 19.828 8.305 51 1 30.23 313 HIS A C 1
ATOM 2450 O O . HIS A 1 313 ? 20.297 7.168 50.938 1 30.23 313 HIS A O 1
ATOM 2456 N N . VAL A 1 314 ? 20.656 9.203 50.469 1 32.88 314 VAL A N 1
ATOM 2457 C CA . VAL A 1 314 ? 22.016 9.242 50.969 1 32.88 314 VAL A CA 1
ATOM 2458 C C . VAL A 1 314 ? 22.016 9.289 52.5 1 32.88 314 VAL A C 1
ATOM 2460 O O . VAL A 1 314 ? 21.406 10.188 53.094 1 32.88 314 VAL A O 1
ATOM 2463 N N . PRO A 1 315 ? 22.078 8.125 53.094 1 33.28 315 PRO A N 1
ATOM 2464 C CA . PRO A 1 315 ? 22.203 8.109 54.531 1 33.28 315 PRO A CA 1
ATOM 2465 C C . PRO A 1 315 ? 23.219 9.133 55.062 1 33.28 315 PRO A C 1
ATOM 2467 O O . PRO A 1 315 ? 24.312 9.266 54.5 1 33.28 315 PRO A O 1
ATOM 2470 N N . ARG A 1 316 ? 22.688 10.305 55.438 1 31.59 316 ARG A N 1
ATOM 2471 C CA . ARG A 1 316 ? 23.547 11.227 56.188 1 31.59 316 ARG A CA 1
ATOM 2472 C C . ARG A 1 316 ? 24.391 10.484 57.219 1 31.59 316 ARG A C 1
ATOM 2474 O O . ARG A 1 316 ? 23.875 9.711 58 1 31.59 316 ARG A O 1
ATOM 2481 N N . SER A 1 317 ? 25.609 10.094 56.844 1 28.61 317 SER A N 1
ATOM 2482 C CA . SER A 1 317 ? 26.609 9.68 57.812 1 28.61 317 SER A CA 1
ATOM 2483 C C . SER A 1 317 ? 26.531 10.523 59.094 1 28.61 317 SER A C 1
ATOM 2485 O O . SER A 1 317 ? 26.719 11.742 59.031 1 28.61 317 SER A O 1
ATOM 2487 N N . GLU A 1 318 ? 25.609 10.18 59.906 1 24.84 318 GLU A N 1
ATOM 2488 C CA . GLU A 1 318 ? 26.078 10.461 61.281 1 24.84 318 GLU A CA 1
ATOM 2489 C C . GLU A 1 318 ? 27.312 9.625 61.625 1 24.84 318 GLU A C 1
ATOM 2491 O O . GLU A 1 318 ? 27.391 8.453 61.25 1 24.84 318 GLU A O 1
ATOM 2496 N N . MET B 1 1 ? -13.344 -33 -23.109 1 42.88 1 MET B N 1
ATOM 2497 C CA . MET B 1 1 ? -12.547 -31.781 -23.047 1 42.88 1 MET B CA 1
ATOM 2498 C C . MET B 1 1 ? -11.062 -32.094 -23.141 1 42.88 1 MET B C 1
ATOM 2500 O O . MET B 1 1 ? -10.539 -32.906 -22.359 1 42.88 1 MET B O 1
ATOM 2504 N N . ASN B 1 2 ? -10.445 -31.938 -24.156 1 57.88 2 ASN B N 1
ATOM 2505 C CA . ASN B 1 2 ? -9.07 -32.281 -24.516 1 57.88 2 ASN B CA 1
ATOM 2506 C C . ASN B 1 2 ? -8.086 -31.766 -23.469 1 57.88 2 ASN B C 1
ATOM 2508 O O . ASN B 1 2 ? -8.344 -30.75 -22.797 1 57.88 2 ASN B O 1
ATOM 2512 N N . ASN B 1 3 ? -7.219 -32.719 -22.953 1 66.31 3 ASN B N 1
ATOM 2513 C CA . ASN B 1 3 ? -6.188 -32.531 -21.938 1 66.31 3 ASN B CA 1
ATOM 2514 C C . ASN B 1 3 ? -5.48 -31.188 -22.094 1 66.31 3 ASN B C 1
ATOM 2516 O O . ASN B 1 3 ? -5.148 -30.531 -21.109 1 66.31 3 ASN B O 1
ATOM 2520 N N . THR B 1 4 ? -5.41 -30.75 -23.375 1 71.56 4 THR B N 1
ATOM 2521 C CA . THR B 1 4 ? -4.711 -29.5 -23.625 1 71.56 4 THR B CA 1
ATOM 2522 C C . THR B 1 4 ? -5.566 -28.312 -23.219 1 71.56 4 THR B C 1
ATOM 2524 O O . THR B 1 4 ? -5.051 -27.328 -22.688 1 71.56 4 THR B O 1
ATOM 2527 N N . THR B 1 5 ? -6.883 -28.453 -23.562 1 74 5 THR B N 1
ATOM 2528 C CA . THR B 1 5 ? -7.801 -27.375 -23.219 1 74 5 THR B CA 1
ATOM 2529 C C . THR B 1 5 ? -7.949 -27.266 -21.703 1 74 5 THR B C 1
ATOM 2531 O O . THR B 1 5 ? -8.031 -26.156 -21.156 1 74 5 THR B O 1
ATOM 2534 N N . LEU B 1 6 ? -7.934 -28.453 -21.094 1 74.06 6 LEU B N 1
ATOM 2535 C CA . LEU B 1 6 ? -8.047 -28.469 -19.641 1 74.06 6 LEU B CA 1
ATOM 2536 C C . LEU B 1 6 ? -6.84 -27.797 -18.984 1 74.06 6 LEU B C 1
ATOM 2538 O O . LEU B 1 6 ? -6.988 -27.031 -18.031 1 74.06 6 LEU B O 1
ATOM 2542 N N . VAL B 1 7 ? -5.699 -28.094 -19.609 1 74.94 7 VAL B N 1
ATOM 2543 C CA . VAL B 1 7 ? -4.473 -27.531 -19.062 1 74.94 7 VAL B CA 1
ATOM 2544 C C . VAL B 1 7 ? -4.465 -26.016 -19.266 1 74.94 7 VAL B C 1
ATOM 2546 O O . VAL B 1 7 ? -4.09 -25.25 -18.375 1 74.94 7 VAL B O 1
ATOM 2549 N N . ALA B 1 8 ? -4.984 -25.609 -20.438 1 77 8 ALA B N 1
ATOM 2550 C CA . ALA B 1 8 ? -5.016 -24.172 -20.75 1 77 8 ALA B CA 1
ATOM 2551 C C . ALA B 1 8 ? -5.961 -23.438 -19.812 1 77 8 ALA B C 1
ATOM 2553 O O . ALA B 1 8 ? -5.645 -22.344 -19.344 1 77 8 ALA B O 1
ATOM 2554 N N . THR B 1 9 ? -7.074 -24.062 -19.531 1 75.56 9 THR B N 1
ATOM 2555 C CA . THR B 1 9 ? -8.047 -23.453 -18.625 1 75.56 9 THR B CA 1
ATOM 2556 C C . THR B 1 9 ? -7.496 -23.391 -17.203 1 75.56 9 THR B C 1
ATOM 2558 O O . THR B 1 9 ? -7.707 -22.406 -16.5 1 75.56 9 THR B O 1
ATOM 2561 N N . LEU B 1 10 ? -6.762 -24.375 -16.906 1 75.62 10 LEU B N 1
ATOM 2562 C CA . LEU B 1 10 ? -6.176 -24.422 -15.57 1 75.62 10 LEU B CA 1
ATOM 2563 C C . LEU B 1 10 ? -5.109 -23.344 -15.406 1 75.62 10 LEU B C 1
ATOM 2565 O O . LEU B 1 10 ? -4.992 -22.719 -14.344 1 75.62 10 LEU B O 1
ATOM 2569 N N . VAL B 1 11 ? -4.426 -23.172 -16.5 1 76.44 11 VAL B N 1
ATOM 2570 C CA . VAL B 1 11 ? -3.375 -22.156 -16.484 1 76.44 11 VAL B CA 1
ATOM 2571 C C . VAL B 1 11 ? -3.996 -20.781 -16.375 1 76.44 11 VAL B C 1
ATOM 2573 O O . VAL B 1 11 ? -3.525 -19.938 -15.602 1 76.44 11 VAL B O 1
ATOM 2576 N N . GLU B 1 12 ? -5.035 -20.562 -17.031 1 77.56 12 GLU B N 1
ATOM 2577 C CA . GLU B 1 12 ? -5.707 -19.266 -17 1 77.56 12 GLU B CA 1
ATOM 2578 C C . GLU B 1 12 ? -6.305 -19 -15.625 1 77.56 12 GLU B C 1
ATOM 2580 O O . GLU B 1 12 ? -6.234 -17.875 -15.117 1 77.56 12 GLU B O 1
ATOM 2585 N N . VAL B 1 13 ? -6.863 -20.016 -15.086 1 75.88 13 VAL B N 1
ATOM 2586 C CA . VAL B 1 13 ? -7.445 -19.875 -13.758 1 75.88 13 VAL B CA 1
ATOM 2587 C C . VAL B 1 13 ? -6.336 -19.609 -12.734 1 75.88 13 VAL B C 1
ATOM 2589 O O . VAL B 1 13 ? -6.504 -18.797 -11.82 1 75.88 13 VAL B O 1
ATOM 2592 N N . GLY B 1 14 ? -5.277 -20.266 -12.945 1 77.69 14 GLY B N 1
ATOM 2593 C CA . GLY B 1 14 ? -4.137 -20.031 -12.078 1 77.69 14 GLY B CA 1
ATOM 2594 C C . GLY B 1 14 ? -3.639 -18.609 -12.117 1 77.69 14 GLY B C 1
ATOM 2595 O O . GLY B 1 14 ? -3.332 -18.016 -11.07 1 77.69 14 GLY B O 1
ATOM 2596 N N . TRP B 1 15 ? -3.66 -18.031 -13.305 1 79.12 15 TRP B N 1
ATOM 2597 C CA . TRP B 1 15 ? -3.24 -16.641 -13.469 1 79.12 15 TRP B CA 1
ATOM 2598 C C . TRP B 1 15 ? -4.238 -15.688 -12.812 1 79.12 15 TRP B C 1
ATOM 2600 O O . TRP B 1 15 ? -3.844 -14.727 -12.156 1 79.12 15 TRP B O 1
ATOM 2610 N N . ALA B 1 16 ? -5.453 -16 -13.008 1 82.94 16 ALA B N 1
ATOM 2611 C CA . ALA B 1 16 ? -6.496 -15.156 -12.438 1 82.94 16 ALA B CA 1
ATOM 2612 C C . ALA B 1 16 ? -6.406 -15.141 -10.914 1 82.94 16 ALA B C 1
ATOM 2614 O O . ALA B 1 16 ? -6.516 -14.078 -10.289 1 82.94 16 ALA B O 1
ATOM 2615 N N . LEU B 1 17 ? -6.152 -16.266 -10.359 1 81.5 17 LEU B N 1
ATOM 2616 C CA . LEU B 1 17 ? -6.055 -16.375 -8.906 1 81.5 17 LEU B CA 1
ATOM 2617 C C . LEU B 1 17 ? -4.844 -15.594 -8.398 1 81.5 17 LEU B C 1
ATOM 2619 O O . LEU B 1 17 ? -4.898 -14.992 -7.32 1 81.5 17 LEU B O 1
ATOM 2623 N N . ARG B 1 18 ? -3.871 -15.586 -9.172 1 84.25 18 ARG B N 1
ATOM 2624 C CA . ARG B 1 18 ? -2.674 -14.836 -8.797 1 84.25 18 ARG B CA 1
ATOM 2625 C C . ARG B 1 18 ? -2.938 -13.336 -8.812 1 84.25 18 ARG B C 1
ATOM 2627 O O . ARG B 1 18 ? -2.498 -12.617 -7.91 1 84.25 18 ARG B O 1
ATOM 2634 N N . TYR B 1 19 ? -3.635 -12.906 -9.758 1 85.31 19 TYR B N 1
ATOM 2635 C CA . TYR B 1 19 ? -3.941 -11.484 -9.836 1 85.31 19 TYR B CA 1
ATOM 2636 C C . TYR B 1 19 ? -4.875 -11.062 -8.711 1 85.31 19 TYR B C 1
ATOM 2638 O O . TYR B 1 19 ? -4.742 -9.969 -8.156 1 85.31 19 TYR B O 1
ATOM 2646 N N . VAL B 1 20 ? -5.77 -11.891 -8.406 1 88.12 20 VAL B N 1
ATOM 2647 C CA . VAL B 1 20 ? -6.645 -11.609 -7.27 1 88.12 20 VAL B CA 1
ATOM 2648 C C . VAL B 1 20 ? -5.816 -11.492 -5.992 1 88.12 20 VAL B C 1
ATOM 2650 O O . VAL B 1 20 ? -6.043 -10.586 -5.188 1 88.12 20 VAL B O 1
ATOM 2653 N N . ALA B 1 21 ? -4.852 -12.344 -5.871 1 89.81 21 ALA B N 1
ATOM 2654 C CA . ALA B 1 21 ? -3.982 -12.297 -4.695 1 89.81 21 ALA B CA 1
ATOM 2655 C C . ALA B 1 21 ? -3.164 -11.008 -4.672 1 89.81 21 ALA B C 1
ATOM 2657 O O . ALA B 1 21 ? -2.92 -10.445 -3.604 1 89.81 21 ALA B O 1
ATOM 2658 N N . TYR B 1 22 ? -2.756 -10.547 -5.824 1 90.38 22 TYR B N 1
ATOM 2659 C CA . TYR B 1 22 ? -2.025 -9.281 -5.906 1 90.38 22 TYR B CA 1
ATOM 2660 C C . TYR B 1 22 ? -2.889 -8.117 -5.438 1 90.38 22 TYR B C 1
ATOM 2662 O O . TYR B 1 22 ? -2.412 -7.238 -4.715 1 90.38 22 TYR B O 1
ATOM 2670 N N . PHE B 1 23 ? -4.102 -8.156 -5.812 1 92.75 23 PHE B N 1
ATOM 2671 C CA . PHE B 1 23 ? -5.008 -7.086 -5.406 1 92.75 23 PHE B CA 1
ATOM 2672 C C . PHE B 1 23 ? -5.301 -7.16 -3.914 1 92.75 23 PHE B C 1
ATOM 2674 O O . PHE B 1 23 ? -5.469 -6.129 -3.258 1 92.75 23 PHE B O 1
ATOM 2681 N N . ASP B 1 24 ? -5.305 -8.375 -3.434 1 93.88 24 ASP B N 1
ATOM 2682 C CA . ASP B 1 24 ? -5.496 -8.531 -1.994 1 93.88 24 ASP B CA 1
ATOM 2683 C C . ASP B 1 24 ? -4.309 -7.961 -1.219 1 93.88 24 ASP B C 1
ATOM 2685 O O . ASP B 1 24 ? -4.492 -7.215 -0.255 1 93.88 24 ASP B O 1
ATOM 2689 N N . VAL B 1 25 ? -3.197 -8.273 -1.685 1 94.06 25 VAL B N 1
ATOM 2690 C CA . VAL B 1 25 ? -1.99 -7.789 -1.022 1 94.06 25 VAL B CA 1
ATOM 2691 C C . VAL B 1 25 ? -1.901 -6.27 -1.146 1 94.06 25 VAL B C 1
ATOM 2693 O O . VAL B 1 25 ? -1.572 -5.582 -0.178 1 94.06 25 VAL B O 1
ATOM 2696 N N . ALA B 1 26 ? -2.18 -5.828 -2.285 1 94.56 26 ALA B N 1
ATOM 2697 C CA . ALA B 1 26 ? -2.18 -4.383 -2.496 1 94.56 26 ALA B CA 1
ATOM 2698 C C . ALA B 1 26 ? -3.18 -3.695 -1.572 1 94.56 26 ALA B C 1
ATOM 2700 O O . ALA B 1 26 ? -2.877 -2.652 -0.987 1 94.56 26 ALA B O 1
ATOM 2701 N N . SER B 1 27 ? -4.301 -4.281 -1.454 1 96.12 27 SER B N 1
ATOM 2702 C CA . SER B 1 27 ? -5.348 -3.703 -0.618 1 96.12 27 SER B CA 1
ATOM 2703 C C . SER B 1 27 ? -4.938 -3.686 0.85 1 96.12 27 SER B C 1
ATOM 2705 O O . SER B 1 27 ? -5.133 -2.686 1.544 1 96.12 27 SER B O 1
ATOM 2707 N N . LEU B 1 28 ? -4.383 -4.758 1.269 1 95.88 28 LEU B N 1
ATOM 2708 C CA . LEU B 1 28 ? -3.92 -4.801 2.652 1 95.88 28 LEU B CA 1
ATOM 2709 C C . LEU B 1 28 ? -2.834 -3.758 2.895 1 95.88 28 LEU B C 1
ATOM 2711 O O . LEU B 1 28 ? -2.84 -3.076 3.922 1 95.88 28 LEU B O 1
ATOM 2715 N N . THR B 1 29 ? -1.962 -3.711 1.965 1 94.88 29 THR B N 1
ATOM 2716 C CA . THR B 1 29 ? -0.875 -2.746 2.09 1 94.88 29 THR B CA 1
ATOM 2717 C C . THR B 1 29 ? -1.419 -1.322 2.139 1 94.88 29 THR B C 1
ATOM 2719 O O . THR B 1 29 ? -0.923 -0.488 2.9 1 94.88 29 THR B O 1
ATOM 2722 N N . PHE B 1 30 ? -2.389 -1.095 1.392 1 94.38 30 PHE B N 1
ATOM 2723 C CA . PHE B 1 30 ? -2.994 0.231 1.381 1 94.38 30 PHE B CA 1
ATOM 2724 C C . PHE B 1 30 ? -3.639 0.543 2.727 1 94.38 30 PHE B C 1
ATOM 2726 O O . PHE B 1 30 ? -3.523 1.661 3.232 1 94.38 30 PHE B O 1
ATOM 2733 N N . VAL B 1 31 ? -4.262 -0.408 3.275 1 95.38 31 VAL B N 1
ATOM 2734 C CA . VAL B 1 31 ? -4.887 -0.23 4.582 1 95.38 31 VAL B CA 1
ATOM 2735 C C . VAL B 1 31 ? -3.814 0.023 5.637 1 95.38 31 VAL B C 1
ATOM 2737 O O . VAL B 1 31 ? -3.957 0.916 6.477 1 95.38 31 VAL B O 1
ATOM 2740 N N . VAL B 1 32 ? -2.76 -0.692 5.52 1 92.94 32 VAL B N 1
ATOM 2741 C CA . VAL B 1 32 ? -1.674 -0.542 6.484 1 92.94 32 VAL B CA 1
ATOM 2742 C C . VAL B 1 32 ? -1.021 0.827 6.316 1 92.94 32 VAL B C 1
ATOM 2744 O O . VAL B 1 32 ? -0.717 1.502 7.305 1 92.94 32 VAL B O 1
ATOM 2747 N N . ALA B 1 33 ? -0.859 1.188 5.109 1 92 33 ALA B N 1
ATOM 2748 C CA . ALA B 1 33 ? -0.278 2.5 4.84 1 92 33 ALA B CA 1
ATOM 2749 C C . ALA B 1 33 ? -1.159 3.617 5.395 1 92 33 ALA B C 1
ATOM 2751 O O . ALA B 1 33 ? -0.656 4.594 5.949 1 92 33 ALA B O 1
ATOM 2752 N N . GLU B 1 34 ? -2.428 3.443 5.25 1 91.44 34 GLU B N 1
ATOM 2753 C CA . GLU B 1 34 ? -3.369 4.426 5.777 1 91.44 34 GLU B CA 1
ATOM 2754 C C . GLU B 1 34 ? -3.293 4.5 7.301 1 91.44 34 GLU B C 1
ATOM 2756 O O . GLU B 1 34 ? -3.301 5.594 7.875 1 91.44 34 GLU B O 1
ATOM 2761 N N . ILE B 1 35 ? -3.211 3.385 7.871 1 90.75 35 ILE B N 1
ATOM 2762 C CA . ILE B 1 35 ? -3.111 3.346 9.328 1 90.75 35 ILE B CA 1
ATOM 2763 C C . ILE B 1 35 ? -1.816 4.02 9.773 1 90.75 35 ILE B C 1
ATOM 2765 O O . ILE B 1 35 ? -1.816 4.816 10.719 1 90.75 35 ILE B O 1
ATOM 2769 N N . TRP B 1 36 ? -0.8 3.777 8.977 1 86.06 36 TRP B N 1
ATOM 2770 C CA . TRP B 1 36 ? 0.505 4.34 9.312 1 86.06 36 TRP B CA 1
ATOM 2771 C C . TRP B 1 36 ? 0.497 5.855 9.164 1 86.06 36 TRP B C 1
ATOM 2773 O O . TRP B 1 36 ? 0.98 6.574 10.047 1 86.06 36 TRP B O 1
ATOM 2783 N N . HIS B 1 37 ? -0.083 6.34 8.211 1 85.56 37 HIS B N 1
ATOM 2784 C CA . HIS B 1 37 ? -0.077 7.77 7.91 1 85.56 37 HIS B CA 1
ATOM 2785 C C . HIS B 1 37 ? -1.024 8.531 8.836 1 85.56 37 HIS B C 1
ATOM 2787 O O . HIS B 1 37 ? -0.77 9.688 9.18 1 85.56 37 HIS B O 1
ATOM 2793 N N . SER B 1 38 ? -2.006 7.914 9.219 1 89.44 38 SER B N 1
ATOM 2794 C CA . SER B 1 38 ? -3.016 8.625 9.992 1 89.44 38 SER B CA 1
ATOM 2795 C C . SER B 1 38 ? -2.887 8.32 11.484 1 89.44 38 SER B C 1
ATOM 2797 O O . SER B 1 38 ? -3.686 8.789 12.289 1 89.44 38 SER B O 1
ATOM 2799 N N . LEU B 1 39 ? -1.882 7.578 11.852 1 88 39 LEU B N 1
ATOM 2800 C CA . LEU B 1 39 ? -1.728 7.141 13.234 1 88 39 LEU B CA 1
ATOM 2801 C C . LEU B 1 39 ? -1.575 8.336 14.172 1 88 39 LEU B C 1
ATOM 2803 O O . LEU B 1 39 ? -2.205 8.391 15.227 1 88 39 LEU B O 1
ATOM 2807 N N . PRO B 1 40 ? -0.754 9.344 13.805 1 80.75 40 PRO B N 1
ATOM 2808 C CA . PRO B 1 40 ? -0.646 10.5 14.703 1 80.75 40 PRO B CA 1
ATOM 2809 C C . PRO B 1 40 ? -1.977 11.227 14.891 1 80.75 40 PRO B C 1
ATOM 2811 O O . PRO B 1 40 ? -2.297 11.648 16 1 80.75 40 PRO B O 1
ATOM 2814 N N . ASP B 1 41 ? -2.688 11.32 13.859 1 85.12 41 ASP B N 1
ATOM 2815 C CA . ASP B 1 41 ? -4.004 11.945 13.961 1 85.12 41 ASP B CA 1
ATOM 2816 C C . ASP B 1 41 ? -4.953 11.094 14.797 1 85.12 41 ASP B C 1
ATOM 2818 O O . ASP B 1 41 ? -5.746 11.617 15.578 1 85.12 41 ASP B O 1
ATOM 2822 N N . GLU B 1 42 ? -4.895 9.805 14.617 1 90.75 42 GLU B N 1
ATOM 2823 C CA . GLU B 1 42 ? -5.754 8.898 15.375 1 90.75 42 GLU B CA 1
ATOM 2824 C C . GLU B 1 42 ? -5.477 8.992 16.875 1 90.75 42 GLU B C 1
ATOM 2826 O O . GLU B 1 42 ? -6.406 9.023 17.688 1 90.75 42 GLU B O 1
ATOM 2831 N N . VAL B 1 43 ? -4.203 9.055 17.203 1 85.5 43 VAL B N 1
ATOM 2832 C CA . VAL B 1 43 ? -3.809 9.102 18.609 1 85.5 43 VAL B CA 1
ATOM 2833 C C . VAL B 1 43 ? -4.242 10.43 19.219 1 85.5 43 VAL B C 1
ATOM 2835 O O . VAL B 1 43 ? -4.77 10.461 20.344 1 85.5 43 VAL B O 1
ATOM 2838 N N . SER B 1 44 ? -4.148 11.5 18.484 1 84.88 44 SER B N 1
ATOM 2839 C CA . SER B 1 44 ? -4.449 12.836 19 1 84.88 44 SER B CA 1
ATOM 2840 C C . SER B 1 44 ? -5.949 13.094 19.016 1 84.88 44 SER B C 1
ATOM 2842 O O . SER B 1 44 ? -6.465 13.727 19.938 1 84.88 44 SER B O 1
ATOM 2844 N N . LEU B 1 45 ? -6.641 12.477 18.078 1 86.38 45 LEU B N 1
ATOM 2845 C CA . LEU B 1 45 ? -8.031 12.891 17.906 1 86.38 45 LEU B CA 1
ATOM 2846 C C . LEU B 1 45 ? -8.984 11.82 18.422 1 86.38 45 LEU B C 1
ATOM 2848 O O . LEU B 1 45 ? -10.133 12.117 18.766 1 86.38 45 LEU B O 1
ATOM 2852 N N . VAL B 1 46 ? -8.578 10.539 18.516 1 87.56 46 VAL B N 1
ATOM 2853 C CA . VAL B 1 46 ? -9.531 9.477 18.797 1 87.56 46 VAL B CA 1
ATOM 2854 C C . VAL B 1 46 ? -9.18 8.789 20.125 1 87.56 46 VAL B C 1
ATOM 2856 O O . VAL B 1 46 ? -10.039 8.625 21 1 87.56 46 VAL B O 1
ATOM 2859 N N . TRP B 1 47 ? -7.918 8.445 20.25 1 85.12 47 TRP B N 1
ATOM 2860 C CA . TRP B 1 47 ? -7.543 7.598 21.375 1 85.12 47 TRP B CA 1
ATOM 2861 C C . TRP B 1 47 ? -7.789 8.305 22.703 1 85.12 47 TRP B C 1
ATOM 2863 O O . TRP B 1 47 ? -8.172 7.676 23.688 1 85.12 47 TRP B O 1
ATOM 2873 N N . HIS B 1 48 ? -7.641 9.609 22.766 1 81.12 48 HIS B N 1
ATOM 2874 C CA . HIS B 1 48 ? -7.766 10.328 24.031 1 81.12 48 HIS B CA 1
ATOM 2875 C C . HIS B 1 48 ? -9.195 10.805 24.25 1 81.12 48 HIS B C 1
ATOM 2877 O O . HIS B 1 48 ? -9.523 11.328 25.312 1 81.12 48 HIS B O 1
ATOM 2883 N N . SER B 1 49 ? -9.992 10.594 23.359 1 81.81 49 SER B N 1
ATOM 2884 C CA . SER B 1 49 ? -11.383 11.023 23.484 1 81.81 49 SER B CA 1
ATOM 2885 C C . SER B 1 49 ? -12.219 9.977 24.219 1 81.81 49 SER B C 1
ATOM 2887 O O . SER B 1 49 ? -11.82 8.812 24.312 1 81.81 49 SER B O 1
ATOM 2889 N N . LYS B 1 50 ? -13.266 10.398 24.812 1 81.69 50 LYS B N 1
ATOM 2890 C CA . LYS B 1 50 ? -14.172 9.5 25.516 1 81.69 50 LYS B CA 1
ATOM 2891 C C . LYS B 1 50 ? -14.797 8.484 24.562 1 81.69 50 LYS B C 1
ATOM 2893 O O . LYS B 1 50 ? -14.898 8.734 23.359 1 81.69 50 LYS B O 1
ATOM 2898 N N . TRP B 1 51 ? -15.148 7.371 25.141 1 86.06 51 TRP B N 1
ATOM 2899 C CA . TRP B 1 51 ? -15.758 6.305 24.359 1 86.06 51 TRP B CA 1
ATOM 2900 C C . TRP B 1 51 ? -17.141 6.719 23.859 1 86.06 51 TRP B C 1
ATOM 2902 O O . TRP B 1 51 ? -17.969 7.211 24.625 1 86.06 51 TRP B O 1
ATOM 2912 N N . SER B 1 52 ? -17.266 6.719 22.578 1 82.88 52 SER B N 1
ATOM 2913 C CA . SER B 1 52 ? -18.516 7.062 21.922 1 82.88 52 SER B CA 1
ATOM 2914 C C . SER B 1 52 ? -18.828 6.086 20.781 1 82.88 52 SER B C 1
ATOM 2916 O O . SER B 1 52 ? -18 5.227 20.453 1 82.88 52 SER B O 1
ATOM 2918 N N . MET B 1 53 ? -20.078 6.125 20.344 1 82.19 53 MET B N 1
ATOM 2919 C CA . MET B 1 53 ? -20.469 5.289 19.219 1 82.19 53 MET B CA 1
ATOM 2920 C C . MET B 1 53 ? -19.609 5.594 18 1 82.19 53 MET B C 1
ATOM 2922 O O . MET B 1 53 ? -19.219 4.684 17.266 1 82.19 53 MET B O 1
ATOM 2926 N N . GLY B 1 54 ? -19.297 6.828 17.922 1 82.62 54 GLY B N 1
ATOM 2927 C CA . GLY B 1 54 ? -18.453 7.219 16.812 1 82.62 54 GLY B CA 1
ATOM 2928 C C . GLY B 1 54 ? -17.047 6.629 16.891 1 82.62 54 GLY B C 1
ATOM 2929 O O . GLY B 1 54 ? -16.516 6.148 15.891 1 82.62 54 GLY B O 1
ATOM 2930 N N . LYS B 1 55 ? -16.562 6.617 18.062 1 87.44 55 LYS B N 1
ATOM 2931 C CA . LYS B 1 55 ? -15.234 6.043 18.281 1 87.44 55 LYS B CA 1
ATOM 2932 C C . LYS B 1 55 ? -15.234 4.539 18.047 1 87.44 55 LYS B C 1
ATOM 2934 O O . LYS B 1 55 ? -14.305 3.998 17.438 1 87.44 55 LYS B O 1
ATOM 2939 N N . THR B 1 56 ? -16.266 3.936 18.516 1 90.38 56 THR B N 1
ATOM 2940 C CA . THR B 1 56 ? -16.375 2.49 18.359 1 90.38 56 THR B CA 1
ATOM 2941 C C . THR B 1 56 ? -16.484 2.117 16.875 1 90.38 56 THR B C 1
ATOM 2943 O O . THR B 1 56 ? -15.805 1.203 16.406 1 90.38 56 THR B O 1
ATOM 2946 N N . LEU B 1 57 ? -17.297 2.818 16.203 1 91.56 57 LEU B N 1
ATOM 2947 C CA . LEU B 1 57 ? -17.484 2.549 14.773 1 91.56 57 LEU B CA 1
ATOM 2948 C C . LEU B 1 57 ? -16.203 2.807 14 1 91.56 57 LEU B C 1
ATOM 2950 O O . LEU B 1 57 ? -15.867 2.061 13.078 1 91.56 57 LEU B O 1
ATOM 2954 N N . PHE B 1 58 ? -15.469 3.807 14.43 1 92.62 58 PHE B N 1
ATOM 2955 C CA . PHE B 1 58 ? -14.195 4.141 13.797 1 92.62 58 PHE B CA 1
ATOM 2956 C C . PHE B 1 58 ? -13.188 3.012 13.977 1 92.62 58 PHE B C 1
ATOM 2958 O O . PHE B 1 58 ? -12.617 2.523 12.992 1 92.62 58 PHE B O 1
ATOM 2965 N N . LEU B 1 59 ? -13.055 2.508 15.195 1 93.75 59 LEU B N 1
ATOM 2966 C CA . LEU B 1 59 ? -12.062 1.489 15.508 1 93.75 59 LEU B CA 1
ATOM 2967 C C . LEU B 1 59 ? -12.43 0.155 14.867 1 93.75 59 LEU B C 1
ATOM 2969 O O . LEU B 1 59 ? -11.555 -0.554 14.359 1 93.75 59 LEU B O 1
ATOM 2973 N N . LEU B 1 60 ? -13.672 -0.101 14.852 1 94.38 60 LEU B N 1
ATOM 2974 C CA . LEU B 1 60 ? -14.102 -1.359 14.258 1 94.38 60 LEU B CA 1
ATOM 2975 C C . LEU B 1 60 ? -13.93 -1.332 12.742 1 94.38 60 LEU B C 1
ATOM 2977 O O . LEU B 1 60 ? -13.477 -2.314 12.148 1 94.38 60 LEU B O 1
ATOM 2981 N N . SER B 1 61 ? -14.25 -0.241 12.164 1 93.88 61 SER B N 1
ATOM 2982 C CA . SER B 1 61 ? -14.141 -0.134 10.711 1 93.88 61 SER B CA 1
ATOM 2983 C C . SER B 1 61 ? -12.68 -0.158 10.266 1 93.88 61 SER B C 1
ATOM 2985 O O . SER B 1 61 ? -12.352 -0.744 9.227 1 93.88 61 SER B O 1
ATOM 2987 N N . ARG B 1 62 ? -11.891 0.421 11.055 1 93.88 62 ARG B N 1
ATOM 2988 C CA . ARG B 1 62 ? -10.484 0.538 10.695 1 93.88 62 ARG B CA 1
ATOM 2989 C C . ARG B 1 62 ? -9.758 -0.793 10.875 1 93.88 62 ARG B C 1
ATOM 2991 O O . ARG B 1 62 ? -9.125 -1.29 9.938 1 93.88 62 ARG B O 1
ATOM 2998 N N . TYR B 1 63 ? -9.883 -1.447 11.953 1 94 63 TYR B N 1
ATOM 2999 C CA . TYR B 1 63 ? -9.039 -2.594 12.281 1 94 63 TYR B CA 1
ATOM 3000 C C . TYR B 1 63 ? -9.688 -3.895 11.82 1 94 63 TYR B C 1
ATOM 3002 O O . TYR B 1 63 ? -8.992 -4.879 11.547 1 94 63 TYR B O 1
ATOM 3010 N N . LEU B 1 64 ? -10.953 -3.867 11.648 1 94.38 64 LEU B N 1
ATOM 3011 C CA . LEU B 1 64 ? -11.578 -5.039 11.039 1 94.38 64 LEU B CA 1
ATOM 3012 C C . LEU B 1 64 ? -11.18 -5.176 9.578 1 94.38 64 LEU B C 1
ATOM 3014 O O . LEU B 1 64 ? -11.055 -6.289 9.062 1 94.38 64 LEU B O 1
ATOM 3018 N N . GLY B 1 65 ? -11.023 -3.998 8.938 1 93.12 65 GLY B N 1
ATOM 3019 C CA . GLY B 1 65 ? -10.555 -4.023 7.562 1 93.12 65 GLY B CA 1
ATOM 3020 C C . GLY B 1 65 ? -9.203 -4.699 7.406 1 93.12 65 GLY B C 1
ATOM 3021 O O . GLY B 1 65 ? -9 -5.477 6.469 1 93.12 65 GLY B O 1
ATOM 3022 N N . PHE B 1 66 ? -8.336 -4.539 8.375 1 93.81 66 PHE B N 1
ATOM 3023 C CA . PHE B 1 66 ? -7.027 -5.18 8.375 1 93.81 66 PHE B CA 1
ATOM 3024 C C . PHE B 1 66 ? -7.164 -6.688 8.547 1 93.81 66 PHE B C 1
ATOM 3026 O O . PHE B 1 66 ? -6.531 -7.461 7.824 1 93.81 66 PHE B O 1
ATOM 3033 N N . PHE B 1 67 ? -8.016 -7.098 9.367 1 93.38 67 PHE B N 1
ATOM 3034 C CA . PHE B 1 67 ? -8.148 -8.508 9.719 1 93.38 67 PHE B CA 1
ATOM 3035 C C . PHE B 1 67 ? -8.836 -9.281 8.594 1 93.38 67 PHE B C 1
ATOM 3037 O O . PHE B 1 67 ? -8.375 -10.359 8.211 1 93.38 67 PHE B O 1
ATOM 3044 N N . ASP B 1 68 ? -9.836 -8.766 8.102 1 95.25 68 ASP B N 1
ATOM 3045 C CA . ASP B 1 68 ? -10.586 -9.523 7.105 1 95.25 68 ASP B CA 1
ATOM 3046 C C . ASP B 1 68 ? -9.805 -9.633 5.801 1 95.25 68 ASP B C 1
ATOM 3048 O O . ASP B 1 68 ? -9.852 -10.664 5.125 1 95.25 68 ASP B O 1
ATOM 3052 N N . ILE B 1 69 ? -9.062 -8.586 5.449 1 95.19 69 ILE B N 1
ATOM 3053 C CA . ILE B 1 69 ? -8.266 -8.656 4.227 1 95.19 69 ILE B CA 1
ATOM 3054 C C . ILE B 1 69 ? -7.113 -9.633 4.414 1 95.19 69 ILE B C 1
ATOM 3056 O O . ILE B 1 69 ? -6.73 -10.344 3.48 1 95.19 69 ILE B O 1
ATOM 3060 N N . SER B 1 70 ? -6.59 -9.727 5.648 1 94.06 70 SER B N 1
ATOM 3061 C CA . SER B 1 70 ? -5.555 -10.711 5.941 1 94.06 70 SER B CA 1
ATOM 3062 C C . SER B 1 70 ? -6.074 -12.133 5.754 1 94.06 70 SER B C 1
ATOM 3064 O O . SER B 1 70 ? -5.359 -13 5.25 1 94.06 70 SER B O 1
ATOM 3066 N N . VAL B 1 71 ? -7.289 -12.305 6.141 1 93.44 71 VAL B N 1
ATOM 3067 C CA . VAL B 1 71 ? -7.906 -13.609 5.961 1 93.44 71 VAL B CA 1
ATOM 3068 C C . VAL B 1 71 ? -8.07 -13.906 4.473 1 93.44 71 VAL B C 1
ATOM 3070 O O . VAL B 1 71 ? -7.844 -15.039 4.031 1 93.44 71 VAL B O 1
ATOM 3073 N N . ALA B 1 72 ? -8.391 -12.898 3.697 1 91.88 72 ALA B N 1
ATOM 3074 C CA . ALA B 1 72 ? -8.539 -13.062 2.254 1 91.88 72 ALA B CA 1
ATOM 3075 C C . ALA B 1 72 ? -7.211 -13.438 1.604 1 91.88 72 ALA B C 1
ATOM 3077 O O . ALA B 1 72 ? -7.168 -14.273 0.694 1 91.88 72 ALA B O 1
ATOM 3078 N N . ILE B 1 73 ? -6.152 -12.883 2.072 1 91 73 ILE B N 1
ATOM 3079 C CA . ILE B 1 73 ? -4.832 -13.188 1.531 1 91 73 ILE B CA 1
ATOM 3080 C C . ILE B 1 73 ? -4.461 -14.633 1.86 1 91 73 ILE B C 1
ATOM 3082 O O . ILE B 1 73 ? -3.924 -15.344 1.015 1 91 73 ILE B O 1
ATOM 3086 N N . TYR B 1 74 ? -4.777 -15.031 3.053 1 88.94 74 TYR B N 1
ATOM 3087 C CA . TYR B 1 74 ? -4.492 -16.406 3.441 1 88.94 74 TYR B CA 1
ATOM 3088 C C . TYR B 1 74 ? -5.301 -17.391 2.605 1 88.94 74 TYR B C 1
ATOM 3090 O O . TYR B 1 74 ? -4.809 -18.453 2.236 1 88.94 74 TYR B O 1
ATOM 3098 N N . TYR B 1 75 ? -6.453 -17.016 2.293 1 88.19 75 TYR B N 1
ATOM 3099 C CA . TYR B 1 75 ? -7.332 -17.812 1.455 1 88.19 75 TYR B CA 1
ATOM 3100 C C . TYR B 1 75 ? -6.75 -17.984 0.056 1 88.19 75 TYR B C 1
ATOM 3102 O O . TYR B 1 75 ? -6.797 -19.078 -0.515 1 88.19 75 TYR B O 1
ATOM 3110 N N . THR B 1 76 ? -6.094 -16.969 -0.467 1 84.31 76 THR B N 1
ATOM 3111 C CA . THR B 1 76 ? -5.648 -16.969 -1.856 1 84.31 76 THR B CA 1
ATOM 3112 C C . THR B 1 76 ? -4.195 -17.422 -1.954 1 84.31 76 THR B C 1
ATOM 3114 O O . THR B 1 76 ? -3.736 -17.828 -3.023 1 84.31 76 THR B O 1
ATOM 3117 N N . SER B 1 77 ? -3.436 -17.438 -0.883 1 80.75 77 SER B N 1
ATOM 3118 C CA . SER B 1 77 ? -1.992 -17.594 -1.04 1 80.75 77 SER B CA 1
ATOM 3119 C C . SER B 1 77 ? -1.484 -18.844 -0.333 1 80.75 77 SER B C 1
ATOM 3121 O O . SER B 1 77 ? -0.3 -19.172 -0.418 1 80.75 77 SER B O 1
ATOM 3123 N N . ALA B 1 78 ? -2.34 -19.594 0.318 1 76.75 78 ALA B N 1
ATOM 3124 C CA . ALA B 1 78 ? -1.854 -20.766 1.041 1 76.75 78 ALA B CA 1
ATOM 3125 C C . ALA B 1 78 ? -2.4 -22.047 0.429 1 76.75 78 ALA B C 1
ATOM 3127 O O . ALA B 1 78 ? -3.428 -22.031 -0.253 1 76.75 78 ALA B O 1
ATOM 3128 N N . ALA B 1 79 ? -1.535 -23 0.51 1 76.31 79 ALA B N 1
ATOM 3129 C CA . ALA B 1 79 ? -1.989 -24.328 0.106 1 76.31 79 ALA B CA 1
ATOM 3130 C C . ALA B 1 79 ? -2.883 -24.953 1.175 1 76.31 79 ALA B C 1
ATOM 3132 O O . ALA B 1 79 ? -2.408 -25.719 2.023 1 76.31 79 ALA B O 1
ATOM 3133 N N . ASN B 1 80 ? -4.145 -24.641 1.059 1 78.31 80 ASN B N 1
ATOM 3134 C CA . ASN B 1 80 ? -5.086 -25.094 2.078 1 78.31 80 ASN B CA 1
ATOM 3135 C C . ASN B 1 80 ? -5.871 -26.312 1.62 1 78.31 80 ASN B C 1
ATOM 3137 O O . ASN B 1 80 ? -6.023 -26.547 0.419 1 78.31 80 ASN B O 1
ATOM 3141 N N . GLY B 1 81 ? -6.242 -27.125 2.607 1 83.81 81 GLY B N 1
ATOM 3142 C CA . GLY B 1 81 ? -7.184 -28.203 2.312 1 83.81 81 GLY B CA 1
ATOM 3143 C C . GLY B 1 81 ? -8.578 -27.688 1.98 1 83.81 81 GLY B C 1
ATOM 3144 O O . GLY B 1 81 ? -8.875 -26.516 2.174 1 83.81 81 GLY B O 1
ATOM 3145 N N . VAL B 1 82 ? -9.453 -28.562 1.479 1 88.56 82 VAL B N 1
ATOM 3146 C CA . VAL B 1 82 ? -10.789 -28.219 1.009 1 88.56 82 VAL B CA 1
ATOM 3147 C C . VAL B 1 82 ? -11.625 -27.688 2.174 1 88.56 82 VAL B C 1
ATOM 3149 O O . VAL B 1 82 ? -12.281 -26.641 2.055 1 88.56 82 VAL B O 1
ATOM 3152 N N . LYS B 1 83 ? -11.578 -28.312 3.311 1 90.25 83 LYS B N 1
ATOM 3153 C CA . LYS B 1 83 ? -12.375 -27.906 4.465 1 90.25 83 LYS B CA 1
ATOM 3154 C C . LYS B 1 83 ? -11.945 -26.547 4.973 1 90.25 83 LYS B C 1
ATOM 3156 O O . LYS B 1 83 ? -12.789 -25.719 5.332 1 90.25 83 LYS B O 1
ATOM 3161 N N . LEU B 1 84 ? -10.695 -26.312 5.043 1 90.5 84 LEU B N 1
ATOM 3162 C CA . LEU B 1 84 ? -10.188 -25.031 5.504 1 90.5 84 LEU B CA 1
ATOM 3163 C C . LEU B 1 84 ? -10.539 -23.922 4.516 1 90.5 84 LEU B C 1
ATOM 3165 O O . LEU B 1 84 ? -10.836 -22.797 4.922 1 90.5 84 LEU B O 1
ATOM 3169 N N . CYS B 1 85 ? -10.539 -24.266 3.264 1 90.94 85 CYS B N 1
ATOM 3170 C CA . CYS B 1 85 ? -10.922 -23.281 2.254 1 90.94 85 CYS B CA 1
ATOM 3171 C C . CYS B 1 85 ? -12.367 -22.844 2.443 1 90.94 85 CYS B C 1
ATOM 3173 O O . CYS B 1 85 ? -12.672 -21.656 2.355 1 90.94 85 CYS B O 1
ATOM 3175 N N . GLU B 1 86 ? -13.219 -23.812 2.764 1 91.94 86 GLU B N 1
ATOM 3176 C CA . GLU B 1 86 ? -14.625 -23.5 2.988 1 91.94 86 GLU B CA 1
ATOM 3177 C C . GLU B 1 86 ? -14.805 -22.609 4.219 1 91.94 86 GLU B C 1
ATOM 3179 O O . GLU B 1 86 ? -15.547 -21.625 4.18 1 91.94 86 GLU B O 1
ATOM 3184 N N . ARG B 1 87 ? -14.094 -22.938 5.227 1 92.06 87 ARG B N 1
ATOM 3185 C CA . ARG B 1 87 ? -14.211 -22.172 6.473 1 92.06 87 ARG B CA 1
ATOM 3186 C C . ARG B 1 87 ? -13.633 -20.766 6.312 1 92.06 87 ARG B C 1
ATOM 3188 O O . ARG B 1 87 ? -14.203 -19.797 6.812 1 92.06 87 ARG B O 1
ATOM 3195 N N . LEU B 1 88 ? -12.547 -20.688 5.656 1 92.44 88 LEU B N 1
ATOM 3196 C CA . LEU B 1 88 ? -11.891 -19.406 5.461 1 92.44 88 LEU B CA 1
ATOM 3197 C C . LEU B 1 88 ? -12.75 -18.484 4.594 1 92.44 88 LEU B C 1
ATOM 3199 O O . LEU B 1 88 ? -12.875 -17.297 4.879 1 92.44 88 LEU B O 1
ATOM 3203 N N . PHE B 1 89 ? -13.32 -19.062 3.611 1 92.88 89 PHE B N 1
ATOM 3204 C CA . PHE B 1 89 ? -14.156 -18.25 2.738 1 92.88 89 PHE B CA 1
ATOM 3205 C C . PHE B 1 89 ? -15.398 -17.766 3.475 1 92.88 89 PHE B C 1
ATOM 3207 O O . PHE B 1 89 ? -15.773 -16.594 3.354 1 92.88 89 PHE B O 1
ATOM 3214 N N . ALA B 1 90 ? -15.969 -18.672 4.188 1 94 90 ALA B N 1
ATOM 3215 C CA . ALA B 1 90 ? -17.172 -18.312 4.934 1 94 90 ALA B CA 1
ATOM 3216 C C . ALA B 1 90 ? -16.875 -17.219 5.961 1 94 90 ALA B C 1
ATOM 3218 O O . ALA B 1 90 ? -17.578 -16.203 6.023 1 94 90 ALA B O 1
ATOM 3219 N N . ALA B 1 91 ? -15.852 -17.391 6.68 1 93.56 91 ALA B N 1
ATOM 3220 C CA . ALA B 1 91 ? -15.477 -16.422 7.703 1 93.56 91 ALA B CA 1
ATOM 3221 C C . ALA B 1 91 ? -15.031 -15.109 7.074 1 93.56 91 ALA B C 1
ATOM 3223 O O . ALA B 1 91 ? -15.461 -14.031 7.496 1 93.56 91 ALA B O 1
ATOM 3224 N N . GLY B 1 92 ? -14.203 -15.219 6.09 1 93.81 92 GLY B N 1
ATOM 3225 C CA . GLY B 1 92 ? -13.68 -14.031 5.434 1 93.81 92 GLY B CA 1
ATOM 3226 C C . GLY B 1 92 ? -14.758 -13.195 4.773 1 93.81 92 GLY B C 1
ATOM 3227 O O . GLY B 1 92 ? -14.797 -11.977 4.934 1 93.81 92 GLY B O 1
ATOM 3228 N N . SER B 1 93 ? -15.602 -13.844 4.066 1 94.19 93 SER B N 1
ATOM 3229 C CA . SER B 1 93 ? -16.656 -13.125 3.352 1 94.19 93 SER B CA 1
ATOM 3230 C C . SER B 1 93 ? -17.656 -12.508 4.32 1 94.19 93 SER B C 1
ATOM 3232 O O . SER B 1 93 ? -18.125 -11.391 4.109 1 94.19 93 SER B O 1
ATOM 3234 N N . THR B 1 94 ? -17.953 -13.195 5.344 1 95.06 94 THR B N 1
ATOM 3235 C CA . THR B 1 94 ? -18.859 -12.656 6.344 1 95.06 94 THR B CA 1
ATOM 3236 C C . THR B 1 94 ? -18.266 -11.438 7.027 1 95.06 94 THR B C 1
ATOM 3238 O O . THR B 1 94 ? -18.938 -10.422 7.203 1 95.06 94 THR B O 1
ATOM 3241 N N . LEU B 1 95 ? -17.016 -11.555 7.336 1 95.19 95 LEU B N 1
ATOM 3242 C CA . LEU B 1 95 ? -16.344 -10.422 7.965 1 95.19 95 LEU B CA 1
ATOM 3243 C C . LEU B 1 95 ? -16.297 -9.227 7.027 1 95.19 95 LEU B C 1
ATOM 3245 O O . LEU B 1 95 ? -16.438 -8.086 7.465 1 95.19 95 LEU B O 1
ATOM 3249 N N . GLN B 1 96 ? -16.094 -9.477 5.828 1 95.12 96 GLN B N 1
ATOM 3250 C CA . GLN B 1 96 ? -16.031 -8.398 4.852 1 95.12 96 GLN B CA 1
ATOM 3251 C C . GLN B 1 96 ? -17.375 -7.691 4.719 1 95.12 96 GLN B C 1
ATOM 3253 O O . GLN B 1 96 ? -17.438 -6.461 4.688 1 95.12 96 GLN B O 1
ATOM 3258 N N . VAL B 1 97 ? -18.438 -8.453 4.688 1 94.94 97 VAL B N 1
ATOM 3259 C CA . VAL B 1 97 ? -19.766 -7.863 4.551 1 94.94 97 VAL B CA 1
ATOM 3260 C C . VAL B 1 97 ? -20.109 -7.078 5.812 1 94.94 97 VAL B C 1
ATOM 3262 O O . VAL B 1 97 ? -20.672 -5.984 5.73 1 94.94 97 VAL B O 1
ATOM 3265 N N . VAL B 1 98 ? -19.766 -7.613 6.906 1 94.69 98 VAL B N 1
ATOM 3266 C CA . VAL B 1 98 ? -20 -6.91 8.164 1 94.69 98 VAL B CA 1
ATOM 3267 C C . VAL B 1 98 ? -19.156 -5.633 8.203 1 94.69 98 VAL B C 1
ATOM 3269 O O . VAL B 1 98 ? -19.625 -4.59 8.664 1 94.69 98 VAL B O 1
ATOM 3272 N N . GLY B 1 99 ? -17.969 -5.773 7.723 1 95 99 GLY B N 1
ATOM 3273 C CA . GLY B 1 99 ? -17.109 -4.602 7.656 1 95 99 GLY B CA 1
ATOM 3274 C C . GLY B 1 99 ? -17.656 -3.506 6.766 1 95 99 GLY B C 1
ATOM 3275 O O . G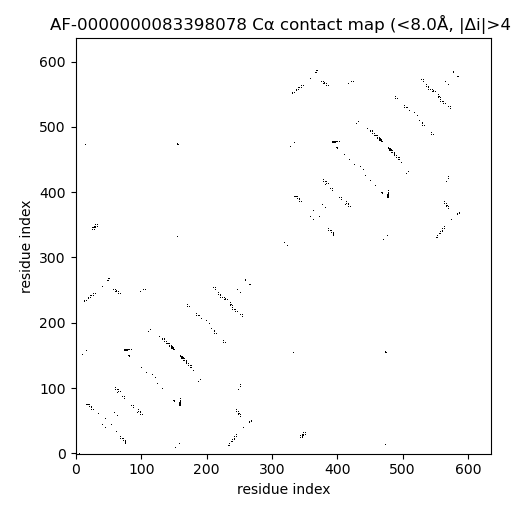LY B 1 99 ? -17.594 -2.324 7.109 1 95 99 GLY B O 1
ATOM 3276 N N . VAL B 1 100 ? -18.172 -3.883 5.684 1 94.56 100 VAL B N 1
ATOM 3277 C CA . VAL B 1 100 ? -18.781 -2.922 4.773 1 94.56 100 VAL B CA 1
ATOM 3278 C C . VAL B 1 100 ? -19.984 -2.266 5.441 1 94.56 100 VAL B C 1
ATOM 3280 O O . VAL B 1 100 ? -20.172 -1.051 5.34 1 94.56 100 VAL B O 1
ATOM 3283 N N . ALA B 1 101 ? -20.734 -3.061 6.113 1 94.69 101 ALA B N 1
ATOM 3284 C CA . ALA B 1 101 ? -21.891 -2.537 6.816 1 94.69 101 ALA B CA 1
ATOM 3285 C C . ALA B 1 101 ? -21.484 -1.52 7.875 1 94.69 101 ALA B C 1
ATOM 3287 O O . ALA B 1 101 ? -22.141 -0.483 8.031 1 94.69 101 ALA B O 1
ATOM 3288 N N . LEU B 1 102 ? -20.484 -1.834 8.531 1 94.12 102 LEU B N 1
ATOM 3289 C CA . LEU B 1 102 ? -19.984 -0.921 9.562 1 94.12 102 LEU B CA 1
ATOM 3290 C C . LEU B 1 102 ? -19.516 0.391 8.945 1 94.12 102 LEU B C 1
ATOM 3292 O O . LEU B 1 102 ? -19.828 1.469 9.453 1 94.12 102 LEU B O 1
ATOM 3296 N N . ALA B 1 103 ? -18.812 0.296 7.93 1 93.25 103 ALA B N 1
ATOM 3297 C CA . ALA B 1 103 ? -18.344 1.494 7.234 1 93.25 103 ALA B CA 1
ATOM 3298 C C . ALA B 1 103 ? -19.516 2.32 6.715 1 93.25 103 ALA B C 1
ATOM 3300 O O . ALA B 1 103 ? -19.531 3.549 6.836 1 93.25 103 ALA B O 1
ATOM 3301 N N . GLU B 1 104 ? -20.469 1.654 6.211 1 92.94 104 GLU B N 1
ATOM 3302 C CA . GLU B 1 104 ? -21.625 2.355 5.656 1 92.94 104 GLU B CA 1
ATOM 3303 C C . GLU B 1 104 ? -22.469 2.992 6.758 1 92.94 104 GLU B C 1
ATOM 3305 O O . GLU B 1 104 ? -23.141 4.004 6.531 1 92.94 104 GLU B O 1
ATOM 3310 N N . THR B 1 105 ? -22.422 2.381 7.898 1 92.31 105 THR B N 1
ATOM 3311 C CA . THR B 1 105 ? -23.109 3.006 9.016 1 92.31 105 THR B CA 1
ATOM 3312 C C . THR B 1 105 ? -22.578 4.414 9.266 1 92.31 105 THR B C 1
ATOM 3314 O O . THR B 1 105 ? -23.359 5.34 9.516 1 92.31 105 THR B O 1
ATOM 3317 N N . ILE B 1 106 ? -21.328 4.566 9.164 1 88.19 106 ILE B N 1
ATOM 3318 C CA . ILE B 1 106 ? -20.703 5.871 9.352 1 88.19 106 ILE B CA 1
ATOM 3319 C C . ILE B 1 106 ? -21.188 6.836 8.273 1 88.19 106 ILE B C 1
ATOM 3321 O O . ILE B 1 106 ? -21.484 7.996 8.555 1 88.19 106 ILE B O 1
ATOM 3325 N N . LEU B 1 107 ? -21.328 6.324 7.133 1 86.06 107 LEU B N 1
ATOM 3326 C CA . LEU B 1 107 ? -21.766 7.164 6.02 1 86.06 107 LEU B CA 1
ATOM 3327 C C . LEU B 1 107 ? -23.234 7.559 6.18 1 86.06 107 LEU B C 1
ATOM 3329 O O . LEU B 1 107 ? -23.594 8.711 5.938 1 86.06 107 LEU B O 1
ATOM 3333 N N . TYR B 1 108 ? -24.031 6.574 6.602 1 88.06 108 TYR B N 1
ATOM 3334 C CA . TYR B 1 108 ? -25.438 6.848 6.844 1 88.06 108 TYR B CA 1
ATOM 3335 C C . TYR B 1 108 ? -25.609 7.859 7.969 1 88.06 108 TYR B C 1
ATOM 3337 O O . TYR B 1 108 ? -26.469 8.75 7.883 1 88.06 108 TYR B O 1
ATOM 3345 N N . LEU B 1 109 ? -24.828 7.766 8.977 1 84.81 109 LEU B N 1
ATOM 3346 C CA . LEU B 1 109 ? -24.906 8.688 10.102 1 84.81 109 LEU B CA 1
ATOM 3347 C C . LEU B 1 109 ? -24.516 10.102 9.672 1 84.81 109 LEU B C 1
ATOM 3349 O O . LEU B 1 109 ? -25.062 11.086 10.164 1 84.81 109 LEU B O 1
ATOM 3353 N N . ARG B 1 110 ? -23.578 10.141 8.789 1 79.56 110 ARG B N 1
ATOM 3354 C CA . ARG B 1 110 ? -23.172 11.445 8.266 1 79.56 110 ARG B CA 1
ATOM 3355 C C . ARG B 1 110 ? -24.312 12.109 7.508 1 79.56 110 ARG B C 1
ATOM 3357 O O . ARG B 1 110 ? -24.531 13.32 7.641 1 79.56 110 ARG B O 1
ATOM 3364 N N . VAL B 1 111 ? -24.969 11.375 6.719 1 82.31 111 VAL B N 1
ATOM 3365 C CA . VAL B 1 111 ? -26.094 11.906 5.957 1 82.31 111 VAL B CA 1
ATOM 3366 C C . VAL B 1 111 ? -27.203 12.352 6.914 1 82.31 111 VAL B C 1
ATOM 3368 O O . VAL B 1 111 ? -27.828 13.391 6.703 1 82.31 111 VAL B O 1
ATOM 3371 N N . PHE B 1 112 ? -27.375 11.617 7.898 1 83.69 112 PHE B N 1
ATOM 3372 C CA . PHE B 1 112 ? -28.359 11.961 8.914 1 83.69 112 PHE B CA 1
ATOM 3373 C C . PHE B 1 112 ? -27.984 13.266 9.609 1 83.69 112 PHE B C 1
ATOM 3375 O O . PHE B 1 112 ? -28.844 14.117 9.859 1 83.69 112 PHE B O 1
ATOM 3382 N N . ALA B 1 113 ? -26.672 13.375 9.883 1 76.5 113 ALA B N 1
ATOM 3383 C CA . ALA B 1 113 ? -26.203 14.594 10.531 1 76.5 113 ALA B CA 1
ATOM 3384 C C . ALA B 1 113 ? -26.359 15.805 9.609 1 76.5 113 ALA B C 1
ATOM 3386 O O . ALA B 1 113 ? -26.656 16.906 10.07 1 76.5 113 ALA B O 1
ATOM 3387 N N . LEU B 1 114 ? -26.25 15.586 8.406 1 74.38 114 LEU B N 1
ATOM 3388 C CA . LEU B 1 114 ? -26.375 16.656 7.422 1 74.38 114 LEU B CA 1
ATOM 3389 C C . LEU B 1 114 ? -27.828 17.078 7.25 1 74.38 114 LEU B C 1
ATOM 3391 O O . LEU B 1 114 ? -28.109 18.219 6.852 1 74.38 114 LEU B O 1
ATOM 3395 N N . SER B 1 115 ? -28.75 16.172 7.508 1 74.62 115 SER B N 1
ATOM 3396 C CA . SER B 1 115 ? -30.172 16.453 7.32 1 74.62 115 SER B CA 1
ATOM 3397 C C . SER B 1 115 ? -30.75 17.172 8.539 1 74.62 115 SER B C 1
ATOM 3399 O O . SER B 1 115 ? -31.969 17.234 8.695 1 74.62 115 SER B O 1
ATOM 3401 N N . ALA B 1 116 ? -30.016 17.906 9.273 1 69.12 116 ALA B N 1
ATOM 3402 C CA . ALA B 1 116 ? -30.469 18.656 10.445 1 69.12 116 ALA B CA 1
ATOM 3403 C C . ALA B 1 116 ? -31.219 17.75 11.422 1 69.12 116 ALA B C 1
ATOM 3405 O O . ALA B 1 116 ? -32.188 18.188 12.031 1 69.12 116 ALA B O 1
ATOM 3406 N N . LYS B 1 117 ? -30.938 16.391 11.406 1 71.19 117 LYS B N 1
ATOM 3407 C CA . LYS B 1 117 ? -31.438 15.398 12.352 1 71.19 117 LYS B CA 1
ATOM 3408 C C . LYS B 1 117 ? -32.969 15.289 12.281 1 71.19 117 LYS B C 1
ATOM 3410 O O . LYS B 1 117 ? -33.625 15.227 13.312 1 71.19 117 LYS B O 1
ATOM 3415 N N . SER B 1 118 ? -33.406 15.523 11.094 1 79.94 118 SER B N 1
ATOM 3416 C CA . SER B 1 118 ? -34.844 15.25 10.922 1 79.94 118 SER B CA 1
ATOM 3417 C C . SER B 1 118 ? -35.156 13.797 11.242 1 79.94 118 SER B C 1
ATOM 3419 O O . SER B 1 118 ? -34.562 12.883 10.688 1 79.94 118 SER B O 1
ATOM 3421 N N . PHE B 1 119 ? -36.094 13.625 12.102 1 83.62 119 PHE B N 1
ATOM 3422 C CA . PHE B 1 119 ? -36.438 12.297 12.578 1 83.62 119 PHE B CA 1
ATOM 3423 C C . PHE B 1 119 ? -36.969 11.438 11.438 1 83.62 119 PHE B C 1
ATOM 3425 O O . PHE B 1 119 ? -36.688 10.242 11.359 1 83.62 119 PHE B O 1
ATOM 3432 N N . ARG B 1 120 ? -37.719 12.008 10.578 1 85.94 120 ARG B N 1
ATOM 3433 C CA . ARG B 1 120 ? -38.281 11.266 9.461 1 85.94 120 ARG B CA 1
ATOM 3434 C C . ARG B 1 120 ? -37.219 10.727 8.547 1 85.94 120 ARG B C 1
ATOM 3436 O O . ARG B 1 120 ? -37.25 9.562 8.141 1 85.94 120 ARG B O 1
ATOM 3443 N N . LEU B 1 121 ? -36.281 11.492 8.258 1 86.56 121 LEU B N 1
ATOM 3444 C CA . LEU B 1 121 ? -35.219 11.062 7.379 1 86.56 121 LEU B CA 1
ATOM 3445 C C . LEU B 1 121 ? -34.312 10.039 8.07 1 86.56 121 LEU B C 1
ATOM 3447 O O . LEU B 1 121 ? -33.781 9.133 7.43 1 86.56 121 LEU B O 1
ATOM 3451 N N . GLY B 1 122 ? -34.219 10.148 9.383 1 87.88 122 GLY B N 1
ATOM 3452 C CA . GLY B 1 122 ? -33.469 9.18 10.148 1 87.88 122 GLY B CA 1
ATOM 3453 C C . GLY B 1 122 ? -34.062 7.789 10.117 1 87.88 122 GLY B C 1
ATOM 3454 O O . GLY B 1 122 ? -33.375 6.797 9.93 1 87.88 122 GLY B O 1
ATOM 3455 N N . VAL B 1 123 ? -35.344 7.84 10.227 1 90.31 123 VAL B N 1
ATOM 3456 C CA . VAL B 1 123 ? -36.062 6.566 10.219 1 90.31 123 VAL B CA 1
ATOM 3457 C C . VAL B 1 123 ? -35.969 5.934 8.836 1 90.31 123 VAL B C 1
ATOM 3459 O O . VAL B 1 123 ? -35.75 4.727 8.711 1 90.31 123 VAL B O 1
ATOM 3462 N N . LEU B 1 124 ? -36.094 6.691 7.836 1 91.19 124 LEU B N 1
ATOM 3463 C CA . LEU B 1 124 ? -36 6.195 6.465 1 91.19 124 LEU B CA 1
ATOM 3464 C C . LEU B 1 124 ? -34.594 5.609 6.203 1 91.19 124 LEU B C 1
ATOM 3466 O O . LEU B 1 124 ? -34.5 4.516 5.648 1 91.19 124 LEU B O 1
ATOM 3470 N N . LEU B 1 125 ? -33.625 6.293 6.602 1 91.81 125 LEU B N 1
ATOM 3471 C CA . LEU B 1 125 ? -32.25 5.832 6.41 1 91.81 125 LEU B CA 1
ATOM 3472 C C . LEU B 1 125 ? -32 4.535 7.176 1 91.81 125 LEU B C 1
ATOM 3474 O O . LEU B 1 125 ? -31.328 3.631 6.672 1 91.81 125 LEU B O 1
ATOM 3478 N N . ALA B 1 126 ? -32.562 4.422 8.328 1 92.44 126 ALA B N 1
ATOM 3479 C CA . ALA B 1 126 ? -32.406 3.217 9.133 1 92.44 126 ALA B CA 1
ATOM 3480 C C . ALA B 1 126 ? -33.062 2.016 8.461 1 92.44 126 ALA B C 1
ATOM 3482 O O . ALA B 1 126 ? -32.5 0.924 8.43 1 92.44 126 ALA B O 1
ATOM 3483 N N . ILE B 1 127 ? -34.188 2.291 7.941 1 93.81 127 ILE B N 1
ATOM 3484 C CA . ILE B 1 127 ? -34.938 1.22 7.273 1 93.81 127 ILE B CA 1
ATOM 3485 C C . ILE B 1 127 ? -34.156 0.768 6.031 1 93.81 127 ILE B C 1
ATOM 3487 O O . ILE B 1 127 ? -34.031 -0.432 5.781 1 93.81 127 ILE B O 1
ATOM 3491 N N . LEU B 1 128 ? -33.719 1.702 5.316 1 94.5 128 LEU B N 1
ATOM 3492 C CA . LEU B 1 128 ? -32.938 1.388 4.113 1 94.5 128 LEU B CA 1
ATOM 3493 C C . LEU B 1 128 ? -31.656 0.647 4.465 1 94.5 128 LEU B C 1
ATOM 3495 O O . LEU B 1 128 ? -31.312 -0.347 3.82 1 94.5 128 LEU B O 1
ATOM 3499 N N . PHE B 1 129 ? -30.984 1.058 5.438 1 94.69 129 PHE B N 1
ATOM 3500 C CA . PHE B 1 129 ? -29.734 0.429 5.867 1 94.69 129 PHE B CA 1
ATOM 3501 C C . PHE B 1 129 ? -29.969 -1.017 6.285 1 94.69 129 PHE B C 1
ATOM 3503 O O . PHE B 1 129 ? -29.297 -1.93 5.797 1 94.69 129 PHE B O 1
ATOM 3510 N N . VAL B 1 130 ? -30.938 -1.207 7.156 1 94.31 130 VAL B N 1
ATOM 3511 C CA . VAL B 1 130 ? -31.234 -2.543 7.66 1 94.31 130 VAL B CA 1
ATOM 3512 C C . VAL B 1 130 ? -31.719 -3.434 6.52 1 94.31 130 VAL B C 1
ATOM 3514 O O . VAL B 1 130 ? -31.344 -4.605 6.438 1 94.31 130 VAL B O 1
ATOM 3517 N N . GLY B 1 131 ? -32.469 -2.859 5.711 1 96 131 GLY B N 1
ATOM 3518 C CA . GLY B 1 131 ? -33 -3.613 4.574 1 96 131 GLY B CA 1
ATOM 3519 C C . GLY B 1 131 ? -31.891 -4.09 3.637 1 96 131 GLY B C 1
ATOM 3520 O O . GLY B 1 131 ? -31.828 -5.273 3.307 1 96 131 GLY B O 1
ATOM 3521 N N . PHE B 1 132 ? -31.062 -3.223 3.205 1 96 132 PHE B N 1
ATOM 3522 C CA . PHE B 1 132 ? -30 -3.555 2.273 1 96 132 PHE B CA 1
ATOM 3523 C C . PHE B 1 132 ? -29.016 -4.547 2.898 1 96 132 PHE B C 1
ATOM 3525 O O . PHE B 1 132 ? -28.656 -5.551 2.275 1 96 132 PHE B O 1
ATOM 3532 N N . HIS B 1 133 ? -28.625 -4.379 4.109 1 95.75 133 HIS B N 1
ATOM 3533 C CA . HIS B 1 133 ? -27.547 -5.184 4.695 1 95.75 133 HIS B CA 1
ATOM 3534 C C . HIS B 1 133 ? -28.078 -6.523 5.188 1 95.75 133 HIS B C 1
ATOM 3536 O O . HIS B 1 133 ? -27.359 -7.531 5.141 1 95.75 133 HIS B O 1
ATOM 3542 N N . THR B 1 134 ? -29.344 -6.508 5.598 1 95.94 134 THR B N 1
ATOM 3543 C CA . THR B 1 134 ? -29.938 -7.797 5.914 1 95.94 134 THR B CA 1
ATOM 3544 C C . THR B 1 134 ? -30.094 -8.648 4.656 1 95.94 134 THR B C 1
ATOM 3546 O O . THR B 1 134 ? -29.781 -9.844 4.672 1 95.94 134 THR B O 1
ATOM 3549 N N . ALA B 1 135 ? -30.562 -8.039 3.633 1 96.75 135 ALA B N 1
ATOM 3550 C CA . ALA B 1 135 ? -30.672 -8.75 2.359 1 96.75 135 ALA B CA 1
ATOM 3551 C C . ALA B 1 135 ? -29.297 -9.25 1.893 1 96.75 135 ALA B C 1
ATOM 3553 O O . ALA B 1 135 ? -29.172 -10.383 1.427 1 96.75 135 ALA B O 1
ATOM 3554 N N . THR B 1 136 ? -28.312 -8.453 2.014 1 96.88 136 THR B N 1
ATOM 3555 C CA . THR B 1 136 ? -26.969 -8.82 1.612 1 96.88 136 THR B CA 1
ATOM 3556 C C . THR B 1 136 ? -26.469 -10.031 2.41 1 96.88 136 THR B C 1
ATOM 3558 O O . THR B 1 136 ? -25.891 -10.953 1.848 1 96.88 136 THR B O 1
ATOM 3561 N N . LEU B 1 137 ? -26.797 -10.055 3.703 1 96.19 137 LEU B N 1
ATOM 3562 C CA . LEU B 1 137 ? -26.359 -11.156 4.555 1 96.19 137 LEU B CA 1
ATOM 3563 C C . LEU B 1 137 ? -27.078 -12.453 4.184 1 96.19 137 LEU B C 1
ATOM 3565 O O . LEU B 1 137 ? -26.484 -13.523 4.191 1 96.19 137 LEU B O 1
ATOM 3569 N N . VAL B 1 138 ? -28.297 -12.305 3.848 1 96.06 138 VAL B N 1
ATOM 3570 C CA . VAL B 1 138 ? -29.094 -13.484 3.473 1 96.06 138 VAL B CA 1
ATOM 3571 C C . VAL B 1 138 ? -28.547 -14.07 2.174 1 96.06 138 VAL B C 1
ATOM 3573 O O . VAL B 1 138 ? -28.312 -15.281 2.084 1 96.06 138 VAL B O 1
ATOM 3576 N N . PHE B 1 139 ? -28.281 -13.266 1.228 1 96.12 139 PHE B N 1
ATOM 3577 C CA . PHE B 1 139 ? -27.797 -13.75 -0.057 1 96.12 139 PHE B CA 1
ATOM 3578 C C . PHE B 1 139 ? -26.359 -14.227 0.059 1 96.12 139 PHE B C 1
ATOM 3580 O O . PHE B 1 139 ? -25.938 -15.133 -0.66 1 96.12 139 PHE B O 1
ATOM 3587 N N . LEU B 1 140 ? -25.625 -13.672 0.952 1 96.12 140 LEU B N 1
ATOM 3588 C CA . LEU B 1 140 ? -24.281 -14.148 1.199 1 96.12 140 LEU B CA 1
ATOM 3589 C C . LEU B 1 140 ? -24.297 -15.57 1.743 1 96.12 140 LEU B C 1
ATOM 3591 O O . LEU B 1 140 ? -23.5 -16.422 1.312 1 96.12 140 LEU B O 1
ATOM 3595 N N . THR B 1 141 ? -25.203 -15.789 2.701 1 95.38 141 THR B N 1
ATOM 3596 C CA . THR B 1 141 ? -25.312 -17.125 3.273 1 95.38 141 THR B CA 1
ATOM 3597 C C . THR B 1 141 ? -25.672 -18.141 2.197 1 95.38 141 THR B C 1
ATOM 3599 O O . THR B 1 141 ? -25.094 -19.234 2.146 1 95.38 141 THR B O 1
ATOM 3602 N N . LYS B 1 142 ? -26.547 -17.797 1.307 1 95.12 142 LYS B N 1
ATOM 3603 C CA . LYS B 1 142 ? -26.922 -18.672 0.194 1 95.12 142 LYS B CA 1
ATOM 3604 C C . LYS B 1 142 ? -25.734 -18.906 -0.735 1 95.12 142 LYS B C 1
ATOM 3606 O O . LYS B 1 142 ? -25.531 -20.016 -1.226 1 95.12 142 LYS B O 1
ATOM 3611 N N . PHE B 1 143 ? -24.984 -17.938 -0.956 1 94.12 143 PHE B N 1
ATOM 3612 C CA . PHE B 1 143 ? -23.812 -18.016 -1.818 1 94.12 143 PHE B CA 1
ATOM 3613 C C . PHE B 1 143 ? -22.766 -18.953 -1.216 1 94.12 143 PHE B C 1
ATOM 3615 O O . PHE B 1 143 ? -22.219 -19.812 -1.907 1 94.12 143 PHE B O 1
ATOM 3622 N N . ILE B 1 144 ? -22.562 -18.766 0.086 1 93.94 144 ILE B N 1
ATOM 3623 C CA . ILE B 1 144 ? -21.562 -19.594 0.774 1 93.94 144 ILE B CA 1
ATOM 3624 C C . ILE B 1 144 ? -21.969 -21.062 0.699 1 93.94 144 ILE B C 1
ATOM 3626 O O . ILE B 1 144 ? -21.125 -21.938 0.505 1 93.94 144 ILE B O 1
ATOM 3630 N N . GLN B 1 145 ? -23.234 -21.344 0.766 1 93.25 145 GLN B N 1
ATOM 3631 C CA . GLN B 1 145 ? -23.734 -22.719 0.726 1 93.25 145 GLN B CA 1
ATOM 3632 C C . GLN B 1 145 ? -23.641 -23.297 -0.68 1 93.25 145 GLN B C 1
ATOM 3634 O O . GLN B 1 145 ? -23.594 -24.516 -0.85 1 93.25 145 GLN B O 1
ATOM 3639 N N . SER B 1 146 ? -23.531 -22.531 -1.645 1 91.88 146 SER B N 1
ATOM 3640 C CA . SER B 1 146 ? -23.484 -22.984 -3.029 1 91.88 146 SER B CA 1
ATOM 3641 C C . SER B 1 146 ? -22.047 -23.297 -3.457 1 91.88 146 SER B C 1
ATOM 3643 O O . SER B 1 146 ? -21.828 -23.938 -4.488 1 91.88 146 SER B O 1
ATOM 3645 N N . LEU B 1 147 ? -21.094 -22.953 -2.68 1 90.94 147 LEU B N 1
ATOM 3646 C CA . LEU B 1 147 ? -19.688 -23.078 -3.064 1 90.94 147 LEU B CA 1
ATOM 3647 C C . LEU B 1 147 ? -19.203 -24.516 -2.869 1 90.94 147 LEU B C 1
ATOM 3649 O O . LEU B 1 147 ? -19.484 -25.141 -1.843 1 90.94 147 LEU B O 1
ATOM 3653 N N . GLU B 1 148 ? -18.516 -25.047 -3.857 1 90.12 148 GLU B N 1
ATOM 3654 C CA . GLU B 1 148 ? -17.844 -26.328 -3.781 1 90.12 148 GLU B CA 1
ATOM 3655 C C . GLU B 1 148 ? -16.375 -26.203 -4.156 1 90.12 148 GLU B C 1
ATOM 3657 O O . GLU B 1 148 ? -16.031 -25.578 -5.164 1 90.12 148 GLU B O 1
ATOM 3662 N N . TYR B 1 149 ? -15.531 -26.75 -3.334 1 87.38 149 TYR B N 1
ATOM 3663 C CA . TYR B 1 149 ? -14.094 -26.672 -3.547 1 87.38 149 TYR B CA 1
ATOM 3664 C C . TYR B 1 149 ? -13.523 -28.016 -3.945 1 87.38 149 TYR B C 1
ATOM 3666 O O . TYR B 1 149 ? -14.047 -29.062 -3.547 1 87.38 149 TYR B O 1
ATOM 3674 N N . VAL B 1 150 ? -12.516 -27.938 -4.77 1 81.62 150 VAL B N 1
ATOM 3675 C CA . VAL B 1 150 ? -11.734 -29.141 -5.09 1 81.62 150 VAL B CA 1
ATOM 3676 C C . VAL B 1 150 ? -10.258 -28.891 -4.754 1 81.62 150 VAL B C 1
ATOM 3678 O O . VAL B 1 150 ? -9.828 -27.734 -4.625 1 81.62 150 VAL B O 1
ATOM 3681 N N . LYS B 1 151 ? -9.602 -29.984 -4.52 1 79.25 151 LYS B N 1
ATOM 3682 C CA . LYS B 1 151 ? -8.164 -29.859 -4.297 1 79.25 151 LYS B CA 1
ATOM 3683 C C . LYS B 1 151 ? -7.461 -29.297 -5.527 1 79.25 151 LYS B C 1
ATOM 3685 O O . LYS B 1 151 ? -7.852 -29.594 -6.66 1 79.25 151 LYS B O 1
ATOM 3690 N N . SER B 1 152 ? -6.488 -28.484 -5.309 1 75 152 SER B N 1
ATOM 3691 C CA . SER B 1 152 ? -5.754 -27.875 -6.41 1 75 152 SER B CA 1
ATOM 3692 C C . SER B 1 152 ? -5.238 -28.922 -7.383 1 75 152 SER B C 1
ATOM 3694 O O . SER B 1 152 ? -4.664 -29.938 -6.969 1 75 152 SER B O 1
ATOM 3696 N N . PRO B 1 153 ? -5.57 -28.703 -8.648 1 70.06 153 PRO B N 1
ATOM 3697 C CA . PRO B 1 153 ? -5.152 -29.672 -9.664 1 70.06 153 PRO B CA 1
ATOM 3698 C C . PRO B 1 153 ? -3.637 -29.734 -9.828 1 70.06 153 PRO B C 1
ATOM 3700 O O . PRO B 1 153 ? -3.105 -30.734 -10.32 1 70.06 153 PRO B O 1
ATOM 3703 N N . ALA B 1 154 ? -2.955 -28.672 -9.531 1 70.88 154 ALA B N 1
ATOM 3704 C CA . ALA B 1 154 ? -1.499 -28.609 -9.625 1 70.88 154 ALA B CA 1
ATOM 3705 C C . ALA B 1 154 ? -0.884 -28.031 -8.359 1 70.88 154 ALA B C 1
ATOM 3707 O O . ALA B 1 154 ? -1.388 -27.062 -7.809 1 70.88 154 ALA B O 1
ATOM 3708 N N . PRO B 1 155 ? 0.116 -28.75 -7.852 1 70.12 155 PRO B N 1
ATOM 3709 C CA . PRO B 1 155 ? 0.747 -28.281 -6.617 1 70.12 155 PRO B CA 1
ATOM 3710 C C . PRO B 1 155 ? 1.295 -26.859 -6.738 1 70.12 155 PRO B C 1
ATOM 3712 O O . PRO B 1 155 ? 1.527 -26.203 -5.727 1 70.12 155 PRO B O 1
ATOM 3715 N N . THR B 1 156 ? 1.44 -26.469 -8.016 1 68.56 156 THR B N 1
ATOM 3716 C CA . THR B 1 156 ? 2.035 -25.156 -8.227 1 68.56 156 THR B CA 1
ATOM 3717 C C . THR B 1 156 ? 0.974 -24.062 -8.148 1 68.56 156 THR B C 1
ATOM 3719 O O . THR B 1 156 ? 1.301 -22.875 -8.016 1 68.56 156 THR B O 1
ATOM 3722 N N . ILE B 1 157 ? -0.291 -24.578 -8.281 1 68.56 157 ILE B N 1
ATOM 3723 C CA . ILE B 1 157 ? -1.373 -23.609 -8.156 1 68.56 157 ILE B CA 1
ATOM 3724 C C . ILE B 1 157 ? -1.778 -23.469 -6.688 1 68.56 157 ILE B C 1
ATOM 3726 O O . ILE B 1 157 ? -2.301 -24.422 -6.094 1 68.56 157 ILE B O 1
ATOM 3730 N N . ILE B 1 158 ? -1.344 -22.344 -6.102 1 70.38 158 ILE B N 1
ATOM 3731 C CA . ILE B 1 158 ? -1.59 -22.094 -4.684 1 70.38 158 ILE B CA 1
ATOM 3732 C C . ILE B 1 158 ? -2.895 -21.312 -4.516 1 70.38 158 ILE B C 1
ATOM 3734 O O . ILE B 1 158 ? -3.223 -20.453 -5.336 1 70.38 158 ILE B O 1
ATOM 3738 N N . GLY B 1 159 ? -3.635 -21.828 -3.498 1 74.25 159 GLY B N 1
ATOM 3739 C CA . GLY B 1 159 ? -4.891 -21.172 -3.172 1 74.25 159 GLY B CA 1
ATOM 3740 C C . GLY B 1 159 ? -6.09 -22.109 -3.248 1 74.25 159 GLY B C 1
ATOM 3741 O O . GLY B 1 159 ? -5.957 -23.266 -3.643 1 74.25 159 GLY B O 1
ATOM 3742 N N . CYS B 1 160 ? -7.219 -21.594 -2.82 1 79.5 160 CYS B N 1
ATOM 3743 C CA . CYS B 1 160 ? -8.461 -22.344 -2.859 1 79.5 160 CYS B CA 1
ATOM 3744 C C . CYS B 1 160 ? -9.117 -22.25 -4.23 1 79.5 160 CYS B C 1
ATOM 3746 O O . CYS B 1 160 ? -9.102 -21.188 -4.859 1 79.5 160 CYS B O 1
ATOM 3748 N N . PHE B 1 161 ? -9.641 -23.375 -4.703 1 76.62 161 PHE B N 1
ATOM 3749 C CA . PHE B 1 161 ? -10.219 -23.438 -6.043 1 76.62 161 PHE B CA 1
ATOM 3750 C C . PHE B 1 161 ? -11.703 -23.766 -5.977 1 76.62 161 PHE B C 1
ATOM 3752 O O . PHE B 1 161 ? -12.094 -24.922 -5.887 1 76.62 161 PHE B O 1
ATOM 3759 N N . PRO B 1 162 ? -12.453 -22.719 -6.117 1 79.69 162 PRO B N 1
ATOM 3760 C CA . PRO B 1 162 ? -13.891 -23 -6.195 1 79.69 162 PRO B CA 1
ATOM 3761 C C . PRO B 1 162 ? -14.328 -23.469 -7.582 1 79.69 162 PRO B C 1
ATOM 3763 O O . PRO B 1 162 ? -14 -22.828 -8.586 1 79.69 162 PRO B O 1
ATOM 3766 N N . VAL B 1 163 ? -14.953 -24.578 -7.68 1 79 163 VAL B N 1
ATOM 3767 C CA . VAL B 1 163 ? -15.352 -25.141 -8.969 1 79 163 VAL B CA 1
ATOM 3768 C C . VAL B 1 163 ? -16.812 -24.797 -9.25 1 79 163 VAL B C 1
ATOM 3770 O O . VAL B 1 163 ? -17.219 -24.688 -10.414 1 79 163 VAL B O 1
ATOM 3773 N N . LYS B 1 164 ? -17.609 -24.734 -8.211 1 83 164 LYS B N 1
ATOM 3774 C CA . LYS B 1 164 ? -19.016 -24.375 -8.359 1 83 164 LYS B CA 1
ATOM 3775 C C . LYS B 1 164 ? -19.391 -23.188 -7.484 1 83 164 LYS B C 1
ATOM 3777 O O . LYS B 1 164 ? -18.969 -23.109 -6.324 1 83 164 LYS B O 1
ATOM 3782 N N . MET B 1 165 ? -20.062 -22.234 -8.078 1 83.75 165 MET B N 1
ATOM 3783 C CA . MET B 1 165 ? -20.562 -21.078 -7.352 1 83.75 165 MET B CA 1
ATOM 3784 C C . MET B 1 165 ? -21.812 -20.516 -8.023 1 83.75 165 MET B C 1
ATOM 3786 O O . MET B 1 165 ? -21.969 -20.609 -9.242 1 83.75 165 MET B O 1
ATOM 3790 N N . SER B 1 166 ? -22.719 -20.125 -7.156 1 87.25 166 SER B N 1
ATOM 3791 C CA . SER B 1 166 ? -23.906 -19.469 -7.68 1 87.25 166 SER B CA 1
ATOM 3792 C C . SER B 1 166 ? -23.594 -18.062 -8.172 1 87.25 166 SER B C 1
ATOM 3794 O O . SER B 1 166 ? -23.453 -17.141 -7.371 1 87.25 166 SER B O 1
ATOM 3796 N N . THR B 1 167 ? -23.562 -17.859 -9.453 1 83.75 167 THR B N 1
ATOM 3797 C CA . THR B 1 167 ? -23.266 -16.562 -10.039 1 83.75 167 THR B CA 1
ATOM 3798 C C . THR B 1 167 ? -24.422 -15.586 -9.789 1 83.75 167 THR B C 1
ATOM 3800 O O . THR B 1 167 ? -24.203 -14.375 -9.688 1 83.75 167 THR B O 1
ATOM 3803 N N . LYS B 1 168 ? -25.578 -16.125 -9.727 1 87 168 LYS B N 1
ATOM 3804 C CA . LYS B 1 168 ? -26.75 -15.297 -9.484 1 87 168 LYS B CA 1
ATOM 3805 C C . LYS B 1 168 ? -26.688 -14.656 -8.102 1 87 168 LYS B C 1
ATOM 3807 O O . LYS B 1 168 ? -26.906 -13.445 -7.961 1 87 168 LYS B O 1
ATOM 3812 N N . ASP B 1 169 ? -26.359 -15.43 -7.137 1 90.06 169 ASP B N 1
ATOM 3813 C CA . ASP B 1 169 ? -26.312 -14.914 -5.773 1 90.06 169 ASP B CA 1
ATOM 3814 C C . ASP B 1 169 ? -25.203 -13.859 -5.621 1 90.06 169 ASP B C 1
ATOM 3816 O O . ASP B 1 169 ? -25.406 -12.828 -4.977 1 90.06 169 ASP B O 1
ATOM 3820 N N . LEU B 1 170 ? -24.125 -14.094 -6.207 1 88.31 170 LEU B N 1
ATOM 3821 C CA . LEU B 1 170 ? -23.031 -13.133 -6.137 1 88.31 170 LEU B CA 1
ATOM 3822 C C . LEU B 1 170 ? -23.422 -11.82 -6.812 1 88.31 170 LEU B C 1
ATOM 3824 O O . LEU B 1 170 ? -23.078 -10.742 -6.32 1 88.31 170 LEU B O 1
ATOM 3828 N N . SER B 1 171 ? -24.109 -11.914 -7.895 1 88.75 171 SER B N 1
ATOM 3829 C CA . SER B 1 171 ? -24.547 -10.719 -8.602 1 88.75 171 SER B CA 1
ATOM 3830 C C . SER B 1 171 ? -25.531 -9.906 -7.758 1 88.75 171 SER B C 1
ATOM 3832 O O . SER B 1 171 ? -25.484 -8.68 -7.754 1 88.75 171 SER B O 1
ATOM 3834 N N . ILE B 1 172 ? -26.359 -10.531 -7.066 1 92.19 172 ILE B N 1
ATOM 3835 C CA . ILE B 1 172 ? -27.344 -9.852 -6.23 1 92.19 172 ILE B CA 1
ATOM 3836 C C . ILE B 1 172 ? -26.641 -9.156 -5.066 1 92.19 172 ILE B C 1
ATOM 3838 O O . ILE B 1 172 ? -26.969 -8.016 -4.727 1 92.19 172 ILE B O 1
ATOM 3842 N N . ILE B 1 173 ? -25.672 -9.789 -4.496 1 93.19 173 ILE B N 1
ATOM 3843 C CA . ILE B 1 173 ? -24.938 -9.219 -3.375 1 93.19 173 ILE B CA 1
ATOM 3844 C C . ILE B 1 173 ? -24.25 -7.934 -3.82 1 93.19 173 ILE B C 1
ATOM 3846 O O . ILE B 1 173 ? -24.344 -6.902 -3.152 1 93.19 173 ILE B O 1
ATOM 3850 N N . THR B 1 174 ? -23.531 -8.008 -4.941 1 90.81 174 THR B N 1
ATOM 3851 C CA . THR B 1 174 ? -22.812 -6.848 -5.453 1 90.81 174 THR B CA 1
ATOM 3852 C C . THR B 1 174 ? -23.781 -5.727 -5.824 1 90.81 174 THR B C 1
ATOM 3854 O O . THR B 1 174 ? -23.5 -4.555 -5.574 1 90.81 174 THR B O 1
ATOM 3857 N N . ALA B 1 175 ? -24.922 -6.098 -6.312 1 92.44 175 ALA B N 1
ATOM 3858 C CA . ALA B 1 175 ? -25.938 -5.113 -6.688 1 92.44 175 ALA B CA 1
ATOM 3859 C C . ALA B 1 175 ? -26.531 -4.441 -5.453 1 92.44 175 ALA B C 1
ATOM 3861 O O . ALA B 1 175 ? -26.812 -3.238 -5.465 1 92.44 175 ALA B O 1
ATOM 3862 N N . LEU B 1 176 ? -26.719 -5.211 -4.445 1 94.81 176 LEU B N 1
ATOM 3863 C CA . LEU B 1 176 ? -27.297 -4.672 -3.215 1 94.81 176 LEU B CA 1
ATOM 3864 C C . LEU B 1 176 ? -26.344 -3.666 -2.572 1 94.81 176 LEU B C 1
ATOM 3866 O O . LEU B 1 176 ? -26.781 -2.586 -2.154 1 94.81 176 LEU B O 1
ATOM 3870 N N . VAL B 1 177 ? -25.078 -3.986 -2.525 1 92.75 177 VAL B N 1
ATOM 3871 C CA . VAL B 1 177 ? -24.094 -3.086 -1.944 1 92.75 177 VAL B CA 1
ATOM 3872 C C . VAL B 1 177 ? -24.016 -1.804 -2.771 1 92.75 177 VAL B C 1
ATOM 3874 O O . VAL B 1 177 ? -24.031 -0.701 -2.221 1 92.75 177 VAL B O 1
ATOM 3877 N N . MET B 1 178 ? -24 -1.977 -4.055 1 92.88 178 MET B N 1
ATOM 3878 C CA . MET B 1 178 ? -23.953 -0.818 -4.941 1 92.88 178 MET B CA 1
ATOM 3879 C C . MET B 1 178 ? -25.203 0.042 -4.793 1 92.88 178 MET B C 1
ATOM 3881 O O . MET B 1 178 ? -25.109 1.271 -4.77 1 92.88 178 MET B O 1
ATOM 3885 N N . SER B 1 179 ? -26.312 -0.591 -4.695 1 93.94 179 SER B N 1
ATOM 3886 C CA . SER B 1 179 ? -27.578 0.133 -4.555 1 93.94 179 SER B CA 1
ATOM 3887 C C . SER B 1 179 ? -27.594 0.957 -3.271 1 93.94 179 SER B C 1
ATOM 3889 O O . SER B 1 179 ? -28.047 2.104 -3.271 1 93.94 179 SER B O 1
ATOM 3891 N N . SER B 1 180 ? -27.172 0.402 -2.24 1 94.12 180 SER B N 1
ATOM 3892 C CA . SER B 1 180 ? -27.109 1.131 -0.978 1 94.12 180 SER B CA 1
ATOM 3893 C C . SER B 1 180 ? -26.25 2.387 -1.109 1 94.12 180 SER B C 1
ATOM 3895 O O . SER B 1 180 ? -26.641 3.463 -0.657 1 94.12 180 SER B O 1
ATOM 3897 N N . GLU B 1 181 ? -25.156 2.268 -1.771 1 93.44 181 GLU B N 1
ATOM 3898 C CA . GLU B 1 181 ? -24.234 3.387 -1.941 1 93.44 181 GLU B CA 1
ATOM 3899 C C . GLU B 1 181 ? -24.828 4.445 -2.871 1 93.44 181 GLU B C 1
ATOM 3901 O O . GLU B 1 181 ? -24.641 5.645 -2.643 1 93.44 181 GLU B O 1
ATOM 3906 N N . VAL B 1 182 ? -25.5 3.959 -3.836 1 92.56 182 VAL B N 1
ATOM 3907 C CA . VAL B 1 182 ? -26.109 4.895 -4.781 1 92.56 182 VAL B CA 1
ATOM 3908 C C . VAL B 1 182 ? -27.203 5.699 -4.078 1 92.56 182 VAL B C 1
ATOM 3910 O O . VAL B 1 182 ? -27.328 6.906 -4.301 1 92.56 182 VAL B O 1
ATOM 3913 N N . VAL B 1 183 ? -27.922 5.074 -3.262 1 91.88 183 VAL B N 1
ATOM 3914 C CA . VAL B 1 183 ? -29 5.742 -2.543 1 91.88 183 VAL B CA 1
ATOM 3915 C C . VAL B 1 183 ? -28.422 6.801 -1.609 1 91.88 183 VAL B C 1
ATOM 3917 O O . VAL B 1 183 ? -28.906 7.938 -1.569 1 91.88 183 VAL B O 1
ATOM 3920 N N . ILE B 1 184 ? -27.406 6.434 -0.927 1 89.19 184 ILE B N 1
ATOM 3921 C CA . ILE B 1 184 ? -26.797 7.379 0.011 1 89.19 184 ILE B CA 1
ATOM 3922 C C . ILE B 1 184 ? -26.156 8.523 -0.758 1 89.19 184 ILE B C 1
ATOM 3924 O O . ILE B 1 184 ? -26.203 9.68 -0.326 1 89.19 184 ILE B O 1
ATOM 3928 N N . LEU B 1 185 ? -25.516 8.195 -1.853 1 90.06 185 LEU B N 1
ATOM 3929 C CA . LEU B 1 185 ? -24.922 9.234 -2.689 1 90.06 185 LEU B CA 1
ATOM 3930 C C . LEU B 1 185 ? -25.984 10.188 -3.223 1 90.06 185 LEU B C 1
ATOM 3932 O O . LEU B 1 185 ? -25.812 11.406 -3.17 1 90.06 185 LEU B O 1
ATOM 3936 N N . ALA B 1 186 ? -27.078 9.633 -3.68 1 89.81 186 ALA B N 1
ATOM 3937 C CA . ALA B 1 186 ? -28.188 10.445 -4.203 1 89.81 186 ALA B CA 1
ATOM 3938 C C . ALA B 1 186 ? -28.766 11.336 -3.115 1 89.81 186 ALA B C 1
ATOM 3940 O O . ALA B 1 186 ? -29.047 12.516 -3.354 1 89.81 186 ALA B O 1
ATOM 3941 N N . MET B 1 187 ? -28.938 10.812 -1.997 1 87.25 187 MET B N 1
ATOM 3942 C CA . MET B 1 187 ? -29.484 11.586 -0.884 1 87.25 187 MET B CA 1
ATOM 3943 C C . MET B 1 187 ? -28.516 12.695 -0.477 1 87.25 187 MET B C 1
ATOM 3945 O O . MET B 1 187 ? -28.938 13.805 -0.144 1 87.25 187 MET B O 1
ATOM 3949 N N . THR B 1 188 ? -27.266 12.406 -0.455 1 83.81 188 THR B N 1
ATOM 3950 C CA . THR B 1 188 ? -26.266 13.414 -0.11 1 83.81 188 THR B CA 1
ATOM 3951 C C . THR B 1 188 ? -26.281 14.555 -1.127 1 83.81 188 THR B C 1
ATOM 3953 O O . THR B 1 188 ? -26.25 15.727 -0.752 1 83.81 188 THR B O 1
ATOM 3956 N N . ILE B 1 189 ? -26.359 14.117 -2.375 1 83.81 189 ILE B N 1
ATOM 3957 C CA . ILE B 1 189 ? -26.406 15.125 -3.426 1 83.81 189 ILE B CA 1
ATOM 3958 C C . ILE B 1 189 ? -27.656 15.984 -3.266 1 83.81 189 ILE B C 1
ATOM 3960 O O . ILE B 1 189 ? -27.594 17.203 -3.398 1 83.81 189 ILE B O 1
ATOM 3964 N N . TRP B 1 190 ? -28.734 15.375 -2.99 1 83.75 190 TRP B N 1
ATOM 3965 C CA . TRP B 1 190 ? -30 16.078 -2.797 1 83.75 190 TRP B CA 1
ATOM 3966 C C . TRP B 1 190 ? -29.922 17.047 -1.628 1 83.75 190 TRP B C 1
ATOM 3968 O O . TRP B 1 190 ? -30.344 18.203 -1.737 1 83.75 190 TRP B O 1
ATOM 3978 N N . LEU B 1 191 ? -29.312 16.688 -0.58 1 79 191 LEU B N 1
ATOM 3979 C CA . LEU B 1 191 ? -29.188 17.531 0.607 1 79 191 LEU B CA 1
ATOM 3980 C C . LEU B 1 191 ? -28.234 18.688 0.36 1 79 191 LEU B C 1
ATOM 3982 O O . LEU B 1 191 ? -28.453 19.797 0.842 1 79 191 LEU B O 1
ATOM 3986 N N . VAL B 1 192 ? -27.141 18.359 -0.354 1 75.94 192 VAL B N 1
ATOM 3987 C CA . VAL B 1 192 ? -26.156 19.406 -0.661 1 75.94 192 VAL B CA 1
ATOM 3988 C C . VAL B 1 192 ? -26.797 20.453 -1.576 1 75.94 192 VAL B C 1
ATOM 3990 O O . VAL B 1 192 ? -26.578 21.656 -1.391 1 75.94 192 VAL B O 1
ATOM 3993 N N . LEU B 1 193 ? -27.547 20 -2.498 1 76.31 193 LEU B N 1
ATOM 3994 C CA . LEU B 1 193 ? -28.188 20.938 -3.422 1 76.31 193 LEU B CA 1
ATOM 3995 C C . LEU B 1 193 ? -29.281 21.734 -2.721 1 76.31 193 LEU B C 1
ATOM 3997 O O . LEU B 1 193 ? -29.484 22.906 -3.012 1 76.31 193 LEU B O 1
ATOM 4001 N N . ALA B 1 194 ? -29.891 21.188 -1.846 1 73.31 194 ALA B N 1
ATOM 4002 C CA . ALA B 1 194 ? -30.969 21.844 -1.107 1 73.31 194 ALA B CA 1
ATOM 4003 C C . ALA B 1 194 ? -30.406 22.859 -0.118 1 73.31 194 ALA B C 1
ATOM 4005 O O . ALA B 1 194 ? -30.984 23.938 0.066 1 73.31 194 ALA B O 1
ATOM 4006 N N . LYS B 1 195 ? -29.281 22.469 0.447 1 65.44 195 LYS B N 1
ATOM 4007 C CA . LYS B 1 195 ? -28.734 23.344 1.48 1 65.44 195 LYS B CA 1
ATOM 4008 C C . LYS B 1 195 ? -27.703 24.312 0.892 1 65.44 195 LYS B C 1
ATOM 4010 O O . LYS B 1 195 ? -27.438 25.375 1.467 1 65.44 195 LYS B O 1
ATOM 4015 N N . PHE B 1 196 ? -26.875 23.859 -0.077 1 59.88 196 PHE B N 1
ATOM 4016 C CA . PHE B 1 196 ? -25.938 24.766 -0.747 1 59.88 196 PHE B CA 1
ATOM 4017 C C . PHE B 1 196 ? -26.625 26.062 -1.131 1 59.88 196 PHE B C 1
ATOM 4019 O O . PHE B 1 196 ? -26.016 27.141 -1.103 1 59.88 196 PHE B O 1
ATOM 4026 N N . LYS B 1 197 ? -27.844 26.047 -1.471 1 54.88 197 LYS B N 1
ATOM 4027 C CA . LYS B 1 197 ? -28.562 27.266 -1.806 1 54.88 197 LYS B CA 1
ATOM 4028 C C . LYS B 1 197 ? -28.766 28.141 -0.57 1 54.88 197 LYS B C 1
ATOM 4030 O O . LYS B 1 197 ? -28.891 29.359 -0.679 1 54.88 197 LYS B O 1
ATOM 4035 N N . ARG B 1 198 ? -28.641 27.531 0.551 1 53.22 198 ARG B N 1
ATOM 4036 C CA . ARG B 1 198 ? -29.016 28.344 1.7 1 53.22 198 ARG B CA 1
ATOM 4037 C C . ARG B 1 198 ? -27.812 28.672 2.561 1 53.22 198 ARG B C 1
ATOM 4039 O O . ARG B 1 198 ? -27.766 29.734 3.189 1 53.22 198 ARG B O 1
ATOM 4046 N N . SER B 1 199 ? -26.906 27.641 2.742 1 55.62 199 SER B N 1
ATOM 4047 C CA . SER B 1 199 ? -25.938 27.844 3.812 1 55.62 199 SER B CA 1
ATOM 4048 C C . SER B 1 199 ? -24.641 28.406 3.273 1 55.62 199 SER B C 1
ATOM 4050 O O . SER B 1 199 ? -24.109 27.938 2.268 1 55.62 199 SER B O 1
ATOM 4052 N N . LYS B 1 200 ? -24.344 29.625 3.471 1 54 200 LYS B N 1
ATOM 4053 C CA . LYS B 1 200 ? -23.172 30.438 3.129 1 54 200 LYS B CA 1
ATOM 4054 C C . LYS B 1 200 ? -21.938 29.969 3.896 1 54 200 LYS B C 1
ATOM 4056 O O . LYS B 1 200 ? -20.844 30.5 3.711 1 54 200 LYS B O 1
ATOM 4061 N N . SER B 1 201 ? -22.078 28.906 4.836 1 56.59 201 SER B N 1
ATOM 4062 C CA . SER B 1 201 ? -20.891 28.688 5.656 1 56.59 201 SER B CA 1
ATOM 4063 C C . SER B 1 201 ? -19.875 27.812 4.934 1 56.59 201 SER B C 1
ATOM 4065 O O . SER B 1 201 ? -20.234 26.797 4.316 1 56.59 201 SER B O 1
ATOM 4067 N N . ARG B 1 202 ? -18.734 28.312 4.574 1 54.78 202 ARG B N 1
ATOM 4068 C CA . ARG B 1 202 ? -17.609 27.688 3.889 1 54.78 202 ARG B CA 1
ATOM 4069 C C . ARG B 1 202 ? -17.297 26.328 4.484 1 54.78 202 ARG B C 1
ATOM 4071 O O . ARG B 1 202 ? -16.984 25.391 3.756 1 54.78 202 ARG B O 1
ATOM 4078 N N . LEU B 1 203 ? -17.469 26.156 5.785 1 55.59 203 LEU B N 1
ATOM 4079 C CA . LEU B 1 203 ? -17.141 24.906 6.461 1 55.59 203 LEU B CA 1
ATOM 4080 C C . LEU B 1 203 ? -18.094 23.797 6.043 1 55.59 203 LEU B C 1
ATOM 4082 O O . LEU B 1 203 ? -17.672 22.656 5.801 1 55.59 203 LEU B O 1
ATOM 4086 N N . VAL B 1 204 ? -19.359 24.25 5.996 1 58.62 204 VAL B N 1
ATOM 4087 C CA . VAL B 1 204 ? -20.375 23.281 5.602 1 58.62 204 VAL B CA 1
ATOM 4088 C C . VAL B 1 204 ? -20.141 22.859 4.148 1 58.62 204 VAL B C 1
ATOM 4090 O O . VAL B 1 204 ? -20.281 21.688 3.805 1 58.62 204 VAL B O 1
ATOM 4093 N N . THR B 1 205 ? -19.656 23.781 3.498 1 60.81 205 THR B N 1
ATOM 4094 C CA . THR B 1 205 ? -19.406 23.484 2.09 1 60.81 205 THR B CA 1
ATOM 4095 C C . THR B 1 205 ? -18.219 22.547 1.932 1 60.81 205 THR B C 1
ATOM 4097 O O . THR B 1 205 ? -18.25 21.641 1.093 1 60.81 205 THR B O 1
ATOM 4100 N N . LEU B 1 206 ? -17.281 22.75 2.807 1 59.72 206 LEU B N 1
ATOM 4101 C CA . LEU B 1 206 ? -16.125 21.875 2.742 1 59.72 206 LEU B CA 1
ATOM 4102 C C . LEU B 1 206 ? -16.469 20.469 3.195 1 59.72 206 LEU B C 1
ATOM 4104 O O . LEU B 1 206 ? -15.984 19.484 2.629 1 59.72 206 LEU B O 1
ATOM 4108 N N . MET B 1 207 ? -17.406 20.438 4.062 1 60.97 207 MET B N 1
ATOM 4109 C CA . MET B 1 207 ? -17.844 19.141 4.555 1 60.97 207 MET B CA 1
ATOM 4110 C C . MET B 1 207 ? -18.625 18.391 3.484 1 60.97 207 MET B C 1
ATOM 4112 O O . MET B 1 207 ? -18.469 17.188 3.328 1 60.97 207 MET B O 1
ATOM 4116 N N . TYR B 1 208 ? -19.281 19.266 2.873 1 61.91 208 TYR B N 1
ATOM 4117 C CA . TYR B 1 208 ? -20.094 18.672 1.812 1 61.91 208 TYR B CA 1
ATOM 4118 C C . TYR B 1 208 ? -19.234 18.188 0.661 1 61.91 208 TYR B C 1
ATOM 4120 O O . TYR B 1 208 ? -19.422 17.078 0.154 1 61.91 208 TYR B O 1
ATOM 4128 N N . ARG B 1 209 ? -18.344 18.938 0.431 1 64.56 209 ARG B N 1
ATOM 4129 C CA . ARG B 1 209 ? -17.5 18.609 -0.718 1 64.56 209 ARG B CA 1
ATOM 4130 C C . ARG B 1 209 ? -16.625 17.391 -0.421 1 64.56 209 ARG B C 1
ATOM 4132 O O . ARG B 1 209 ? -16.5 16.5 -1.253 1 64.56 209 ARG B O 1
ATOM 4139 N N . ASP B 1 210 ? -16.078 17.359 0.745 1 66.25 210 ASP B N 1
ATOM 4140 C CA . ASP B 1 210 ? -15.203 16.25 1.084 1 66.25 210 ASP B CA 1
ATOM 4141 C C . ASP B 1 210 ? -15.984 14.945 1.194 1 66.25 210 ASP B C 1
ATOM 4143 O O . ASP B 1 210 ? -15.516 13.898 0.752 1 66.25 210 ASP B O 1
ATOM 4147 N N . GLY B 1 211 ? -17.203 15.102 1.694 1 69.44 211 GLY B N 1
ATOM 4148 C CA . GLY B 1 211 ? -18.047 13.914 1.802 1 69.44 211 GLY B CA 1
ATOM 4149 C C . GLY B 1 211 ? -18.469 13.367 0.455 1 69.44 211 GLY B C 1
ATOM 4150 O O . GLY B 1 211 ? -18.484 12.148 0.251 1 69.44 211 GLY B O 1
ATOM 4151 N N . LEU B 1 212 ? -18.641 14.242 -0.422 1 78.44 212 LEU B N 1
ATOM 4152 C CA . LEU B 1 212 ? -19.094 13.828 -1.748 1 78.44 212 LEU B CA 1
ATOM 4153 C C . LEU B 1 212 ? -18.016 13.031 -2.469 1 78.44 212 LEU B C 1
ATOM 4155 O O . LEU B 1 212 ? -18.312 12.047 -3.143 1 78.44 212 LEU B O 1
ATOM 4159 N N . VAL B 1 213 ? -16.828 13.406 -2.268 1 79.12 213 VAL B N 1
ATOM 4160 C CA . VAL B 1 213 ? -15.727 12.719 -2.936 1 79.12 213 VAL B CA 1
ATOM 4161 C C . VAL B 1 213 ? -15.609 11.289 -2.398 1 79.12 213 VAL B C 1
ATOM 4163 O O . VAL B 1 213 ? -15.406 10.352 -3.166 1 79.12 213 VAL B O 1
ATOM 4166 N N . TYR B 1 214 ? -15.836 11.164 -1.167 1 82.25 214 TYR B N 1
ATOM 4167 C CA . TYR B 1 214 ? -15.742 9.844 -0.56 1 82.25 214 TYR B CA 1
ATOM 4168 C C . TYR B 1 214 ? -16.844 8.93 -1.066 1 82.25 214 TYR B C 1
ATOM 4170 O O . TYR B 1 214 ? -16.594 7.773 -1.414 1 82.25 214 TYR B O 1
ATOM 4178 N N . PHE B 1 215 ? -18.016 9.523 -1.247 1 86.81 215 PHE B N 1
ATOM 4179 C CA . PHE B 1 215 ? -19.156 8.727 -1.692 1 86.81 215 PHE B CA 1
ATOM 4180 C C . PHE B 1 215 ? -19.016 8.359 -3.166 1 86.81 215 PHE B C 1
ATOM 4182 O O . PHE B 1 215 ? -19.359 7.25 -3.57 1 86.81 215 PHE B O 1
ATOM 4189 N N . VAL B 1 216 ? -18.516 9.227 -3.865 1 88.38 216 VAL B N 1
ATOM 4190 C CA . VAL B 1 216 ? -18.344 8.977 -5.293 1 88.38 216 VAL B CA 1
ATOM 4191 C C . VAL B 1 216 ? -17.297 7.875 -5.5 1 88.38 216 VAL B C 1
ATOM 4193 O O . VAL B 1 216 ? -17.484 6.992 -6.34 1 88.38 216 VAL B O 1
ATOM 4196 N N . LEU B 1 217 ? -16.266 7.926 -4.707 1 89 217 LEU B N 1
ATOM 4197 C CA . LEU B 1 217 ? -15.219 6.918 -4.832 1 89 217 LEU B CA 1
ATOM 4198 C C . LEU B 1 217 ? -15.734 5.543 -4.418 1 89 217 LEU B C 1
ATOM 4200 O O . LEU B 1 217 ? -15.414 4.539 -5.055 1 89 217 LEU B O 1
ATOM 4204 N N . LEU B 1 218 ? -16.531 5.504 -3.457 1 91.75 218 LEU B N 1
ATOM 4205 C CA . LEU B 1 218 ? -17.078 4.234 -2.996 1 91.75 218 LEU B CA 1
ATOM 4206 C C . LEU B 1 218 ? -18.047 3.656 -4.027 1 91.75 218 LEU B C 1
ATOM 4208 O O . LEU B 1 218 ? -18 2.463 -4.328 1 91.75 218 LEU B O 1
ATOM 4212 N N . THR B 1 219 ? -18.844 4.562 -4.594 1 92.25 219 THR B N 1
ATOM 4213 C CA . THR B 1 219 ? -19.781 4.121 -5.617 1 92.25 219 THR B CA 1
ATOM 4214 C C . THR B 1 219 ? -19.047 3.678 -6.879 1 92.25 219 THR B C 1
ATOM 4216 O O . THR B 1 219 ? -19.438 2.697 -7.52 1 92.25 219 THR B O 1
ATOM 4219 N N . ALA B 1 220 ? -18.031 4.34 -7.176 1 91.31 220 ALA B N 1
ATOM 4220 C CA . ALA B 1 220 ? -17.234 4.016 -8.367 1 91.31 220 ALA B CA 1
ATOM 4221 C C . ALA B 1 220 ? -16.609 2.637 -8.242 1 91.31 220 ALA B C 1
ATOM 4223 O O . ALA B 1 220 ? -16.625 1.847 -9.195 1 91.31 220 ALA B O 1
ATOM 4224 N N . ILE B 1 221 ? -16.047 2.346 -7.102 1 92.56 221 ILE B N 1
ATOM 4225 C CA . ILE B 1 221 ? -15.383 1.054 -6.941 1 92.56 221 ILE B CA 1
ATOM 4226 C C . ILE B 1 221 ? -16.438 -0.058 -6.898 1 92.56 221 ILE B C 1
ATOM 4228 O O . ILE B 1 221 ? -16.188 -1.163 -7.391 1 92.56 221 ILE B O 1
ATOM 4232 N N . SER B 1 222 ? -17.547 0.214 -6.309 1 92.81 222 SER B N 1
ATOM 4233 C CA . SER B 1 222 ? -18.625 -0.776 -6.293 1 92.81 222 SER B CA 1
ATOM 4234 C C . SER B 1 222 ? -19.172 -1.021 -7.695 1 92.81 222 SER B C 1
ATOM 4236 O O . SER B 1 222 ? -19.484 -2.158 -8.055 1 92.81 222 SER B O 1
ATOM 4238 N N . ALA B 1 223 ? -19.25 0.062 -8.422 1 91.31 223 ALA B N 1
ATOM 4239 C CA . ALA B 1 223 ? -19.641 -0.083 -9.82 1 91.31 223 ALA B CA 1
ATOM 4240 C C . ALA B 1 223 ? -18.609 -0.873 -10.602 1 91.31 223 ALA B C 1
ATOM 4242 O O . ALA B 1 223 ? -18.953 -1.721 -11.43 1 91.31 223 ALA B O 1
ATOM 4243 N N . GLY B 1 224 ? -17.422 -0.547 -10.336 1 90.25 224 GLY B N 1
ATOM 4244 C CA . GLY B 1 224 ? -16.344 -1.312 -10.961 1 90.25 224 GLY B CA 1
ATOM 4245 C C . GLY B 1 224 ? -16.406 -2.793 -10.641 1 90.25 224 GLY B C 1
ATOM 4246 O O . GLY B 1 224 ? -16.188 -3.631 -11.516 1 90.25 224 GLY B O 1
ATOM 4247 N N . ASN B 1 225 ? -16.688 -3.092 -9.43 1 90.44 225 ASN B N 1
ATOM 4248 C CA . ASN B 1 225 ? -16.828 -4.48 -9.008 1 90.44 225 ASN B CA 1
ATOM 4249 C C . ASN B 1 225 ? -17.969 -5.18 -9.734 1 90.44 225 ASN B C 1
ATOM 4251 O O . ASN B 1 225 ? -17.828 -6.32 -10.18 1 90.44 225 ASN B O 1
ATOM 4255 N N . MET B 1 226 ? -19.031 -4.496 -9.898 1 87.25 226 MET B N 1
ATOM 4256 C CA . MET B 1 226 ? -20.172 -5.051 -10.617 1 87.25 226 MET B CA 1
ATOM 4257 C C . MET B 1 226 ? -19.828 -5.289 -12.086 1 87.25 226 MET B C 1
ATOM 4259 O O . MET B 1 226 ? -20.156 -6.34 -12.641 1 87.25 226 MET B O 1
ATOM 4263 N N . ILE B 1 227 ? -19.125 -4.387 -12.617 1 86.31 227 ILE B N 1
ATOM 4264 C CA . ILE B 1 227 ? -18.734 -4.508 -14.016 1 86.31 227 ILE B CA 1
ATOM 4265 C C . ILE B 1 227 ? -17.75 -5.664 -14.172 1 86.31 227 ILE B C 1
ATOM 4267 O O . ILE B 1 227 ? -17.859 -6.461 -15.102 1 86.31 227 ILE B O 1
ATOM 4271 N N . CYS B 1 228 ? -16.828 -5.754 -13.281 1 84.88 228 CYS B N 1
ATOM 4272 C CA . CYS B 1 228 ? -15.844 -6.832 -13.328 1 84.88 228 CYS B CA 1
ATOM 4273 C C . CYS B 1 228 ? -16.516 -8.195 -13.25 1 84.88 228 CYS B C 1
ATOM 4275 O O . CYS B 1 228 ? -16.125 -9.133 -13.938 1 84.88 228 CYS B O 1
ATOM 4277 N N . TYR B 1 229 ? -17.484 -8.297 -12.508 1 82.62 229 TYR B N 1
ATOM 4278 C CA . TYR B 1 229 ? -18.203 -9.562 -12.352 1 82.62 229 TYR B CA 1
ATOM 4279 C C . TYR B 1 229 ? -18.906 -9.945 -13.648 1 82.62 229 TYR B C 1
ATOM 4281 O O . TYR B 1 229 ? -18.906 -11.117 -14.031 1 82.62 229 TYR B O 1
ATOM 4289 N N . PHE B 1 230 ? -19.422 -8.984 -14.367 1 81.81 230 PHE B N 1
ATOM 4290 C CA . PHE B 1 230 ? -20.234 -9.289 -15.539 1 81.81 230 PHE B CA 1
ATOM 4291 C C . PHE B 1 230 ? -19.344 -9.453 -16.766 1 81.81 230 PHE B C 1
ATOM 4293 O O . PHE B 1 230 ? -19.672 -10.219 -17.688 1 81.81 230 PHE B O 1
ATOM 4300 N N . VAL B 1 231 ? -18.203 -8.852 -16.719 1 81.38 231 VAL B N 1
ATOM 4301 C CA . VAL B 1 231 ? -17.438 -8.773 -17.953 1 81.38 231 VAL B CA 1
ATOM 4302 C C . VAL B 1 231 ? -16.172 -9.617 -17.828 1 81.38 231 VAL B C 1
ATOM 4304 O O . VAL B 1 231 ? -15.664 -10.148 -18.828 1 81.38 231 VAL B O 1
ATOM 4307 N N . ALA B 1 232 ? -15.711 -9.875 -16.688 1 79.31 232 ALA B N 1
ATOM 4308 C CA . ALA B 1 232 ? -14.406 -10.516 -16.516 1 79.31 232 ALA B CA 1
ATOM 4309 C C . ALA B 1 232 ? -14.516 -12.023 -16.672 1 79.31 232 ALA B C 1
ATOM 4311 O O . ALA B 1 232 ? -15.547 -12.617 -16.344 1 79.31 232 ALA B O 1
ATOM 4312 N N . PRO B 1 233 ? -13.492 -12.57 -17.312 1 78.56 233 PRO B N 1
ATOM 4313 C CA . PRO B 1 233 ? -13.438 -14.031 -17.406 1 78.56 233 PRO B CA 1
ATOM 4314 C C . PRO B 1 233 ? -13.547 -14.703 -16.031 1 78.56 233 PRO B C 1
ATOM 4316 O O . PRO B 1 233 ? -13.344 -14.055 -15.008 1 78.56 233 PRO B O 1
ATOM 4319 N N . PRO B 1 234 ? -13.859 -16.016 -16.219 1 72.75 234 PRO B N 1
ATOM 4320 C CA . PRO B 1 234 ? -13.984 -16.75 -14.961 1 72.75 234 PRO B CA 1
ATOM 4321 C C . PRO B 1 234 ? -12.703 -16.703 -14.125 1 72.75 234 PRO B C 1
ATOM 4323 O O . PRO B 1 234 ? -11.602 -16.734 -14.672 1 72.75 234 PRO B O 1
ATOM 4326 N N . GLY B 1 235 ? -12.742 -16.422 -12.875 1 76.06 235 GLY B N 1
ATOM 4327 C CA . GLY B 1 235 ? -11.609 -16.359 -11.969 1 76.06 235 GLY B CA 1
ATOM 4328 C C . GLY B 1 235 ? -11.344 -14.969 -11.43 1 76.06 235 GLY B C 1
ATOM 4329 O O . GLY B 1 235 ? -10.742 -14.805 -10.367 1 76.06 235 GLY B O 1
ATOM 4330 N N . TYR B 1 236 ? -11.695 -14.031 -12.367 1 80.69 236 TYR B N 1
ATOM 4331 C CA . TYR B 1 236 ? -11.453 -12.648 -11.969 1 80.69 236 TYR B CA 1
ATOM 4332 C C . TYR B 1 236 ? -12.656 -12.07 -11.227 1 80.69 236 TYR B C 1
ATOM 4334 O O . TYR B 1 236 ? -12.711 -10.875 -10.945 1 80.69 236 TYR B O 1
ATOM 4342 N N . SER B 1 237 ? -13.617 -12.883 -10.93 1 78.06 237 SER B N 1
ATOM 4343 C CA . SER B 1 237 ? -14.875 -12.422 -10.359 1 78.06 237 SER B CA 1
ATOM 4344 C C . SER B 1 237 ? -14.664 -11.773 -8.992 1 78.06 237 SER B C 1
ATOM 4346 O O . SER B 1 237 ? -15.391 -10.852 -8.617 1 78.06 237 SER B O 1
ATOM 4348 N N . PHE B 1 238 ? -13.57 -12.117 -8.312 1 83.88 238 PHE B N 1
ATOM 4349 C CA . PHE B 1 238 ? -13.352 -11.617 -6.957 1 83.88 238 PHE B CA 1
ATOM 4350 C C . PHE B 1 238 ? -12.258 -10.555 -6.938 1 83.88 238 PHE B C 1
ATOM 4352 O O . PHE B 1 238 ? -11.797 -10.156 -5.871 1 83.88 238 PHE B O 1
ATOM 4359 N N . LEU B 1 239 ? -11.961 -10.039 -8.086 1 88.06 239 LEU B N 1
ATOM 4360 C CA . LEU B 1 239 ? -10.797 -9.18 -8.242 1 88.06 239 LEU B CA 1
ATOM 4361 C C . LEU B 1 239 ? -10.945 -7.902 -7.426 1 88.06 239 LEU B C 1
ATOM 4363 O O . LEU B 1 239 ? -10.008 -7.473 -6.754 1 88.06 239 LEU B O 1
ATOM 4367 N N . LEU B 1 240 ? -12.148 -7.348 -7.43 1 92.31 240 LEU B N 1
ATOM 4368 C CA . LEU B 1 240 ? -12.281 -6.008 -6.863 1 92.31 240 LEU B CA 1
ATOM 4369 C C . LEU B 1 240 ? -13.023 -6.051 -5.535 1 92.31 240 LEU B C 1
ATOM 4371 O O . LEU B 1 240 ? -13.336 -5.004 -4.957 1 92.31 240 LEU B O 1
ATOM 4375 N N . ILE B 1 241 ? -13.219 -7.227 -4.977 1 91.62 241 ILE B N 1
ATOM 4376 C CA . ILE B 1 241 ? -13.953 -7.355 -3.727 1 91.62 241 ILE B CA 1
ATOM 4377 C C . ILE B 1 241 ? -13.109 -6.82 -2.572 1 91.62 241 ILE B C 1
ATOM 4379 O O . ILE B 1 241 ? -13.586 -6.023 -1.761 1 91.62 241 ILE B O 1
ATOM 4383 N N . THR B 1 242 ? -11.883 -7.199 -2.59 1 93.94 242 THR B N 1
ATOM 4384 C CA . THR B 1 242 ? -11.008 -6.801 -1.492 1 93.94 242 THR B CA 1
ATOM 4385 C C . THR B 1 242 ? -10.648 -5.32 -1.596 1 93.94 242 THR B C 1
ATOM 4387 O O . THR B 1 242 ? -10.672 -4.602 -0.596 1 93.94 242 THR B O 1
ATOM 4390 N N . PRO B 1 243 ? -10.359 -4.848 -2.803 1 94.38 243 PRO B N 1
ATOM 4391 C CA . PRO B 1 243 ? -10.148 -3.404 -2.928 1 94.38 243 PRO B CA 1
ATOM 4392 C C . PRO B 1 243 ? -11.367 -2.592 -2.496 1 94.38 243 PRO B C 1
ATOM 4394 O O . PRO B 1 243 ? -11.219 -1.528 -1.888 1 94.38 243 PRO B O 1
ATOM 4397 N N . GLN B 1 244 ? -12.477 -3.068 -2.85 1 95.06 244 GLN B N 1
ATOM 4398 C CA . GLN B 1 244 ? -13.695 -2.396 -2.42 1 95.06 244 GLN B CA 1
ATOM 4399 C C . GLN B 1 244 ? -13.789 -2.35 -0.898 1 95.06 244 GLN B C 1
ATOM 4401 O O . GLN B 1 244 ? -14.109 -1.305 -0.323 1 95.06 244 GLN B O 1
ATOM 4406 N N . ARG B 1 245 ? -13.539 -3.406 -0.261 1 95.56 245 ARG B N 1
ATOM 4407 C CA . ARG B 1 245 ? -13.555 -3.49 1.195 1 95.56 245 ARG B CA 1
ATOM 4408 C C . ARG B 1 245 ? -12.523 -2.545 1.808 1 95.56 245 ARG B C 1
ATOM 4410 O O . ARG B 1 245 ? -12.812 -1.866 2.797 1 95.56 245 ARG B O 1
ATOM 4417 N N . ALA B 1 246 ? -11.391 -2.564 1.227 1 96 246 ALA B N 1
ATOM 4418 C CA . ALA B 1 246 ? -10.328 -1.692 1.711 1 96 246 ALA B CA 1
ATOM 4419 C C . ALA B 1 246 ? -10.734 -0.225 1.624 1 96 246 ALA B C 1
ATOM 4421 O O . ALA B 1 246 ? -10.531 0.54 2.57 1 96 246 ALA B O 1
ATOM 4422 N N . LEU B 1 247 ? -11.344 0.12 0.517 1 94.62 247 LEU B N 1
ATOM 4423 C CA . LEU B 1 247 ? -11.727 1.513 0.32 1 94.62 247 LEU B CA 1
ATOM 4424 C C . LEU B 1 247 ? -12.844 1.909 1.282 1 94.62 247 LEU B C 1
ATOM 4426 O O . LEU B 1 247 ? -12.875 3.045 1.76 1 94.62 247 LEU B O 1
ATOM 4430 N N . HIS B 1 248 ? -13.719 0.99 1.558 1 95.19 248 HIS B N 1
ATOM 4431 C CA . HIS B 1 248 ? -14.75 1.266 2.549 1 95.19 248 HIS B CA 1
ATOM 4432 C C . HIS B 1 248 ? -14.141 1.573 3.912 1 95.19 248 HIS B C 1
ATOM 4434 O O . HIS B 1 248 ? -14.547 2.525 4.582 1 95.19 248 HIS B O 1
ATOM 4440 N N . SER B 1 249 ? -13.188 0.819 4.25 1 95.44 249 SER B N 1
ATOM 4441 C CA . SER B 1 249 ? -12.531 1.021 5.539 1 95.44 249 SER B CA 1
ATOM 4442 C C . SER B 1 249 ? -11.758 2.336 5.562 1 95.44 249 SER B C 1
ATOM 4444 O O . SER B 1 249 ? -11.914 3.135 6.492 1 95.44 249 SER B O 1
ATOM 4446 N N . ILE B 1 250 ? -11.055 2.602 4.543 1 93.94 250 ILE B N 1
ATOM 4447 C CA . ILE B 1 250 ? -10.156 3.75 4.477 1 93.94 250 ILE B CA 1
ATOM 4448 C C . ILE B 1 250 ? -10.977 5.039 4.398 1 93.94 250 ILE B C 1
ATOM 4450 O O . ILE B 1 250 ? -10.734 5.977 5.156 1 93.94 250 ILE B O 1
ATOM 4454 N N . LEU B 1 251 ? -11.883 5.047 3.502 1 90.62 251 LEU B N 1
ATOM 4455 C CA . LEU B 1 251 ? -12.625 6.285 3.254 1 90.62 251 LEU B CA 1
ATOM 4456 C C . LEU B 1 251 ? -13.547 6.609 4.422 1 90.62 251 LEU B C 1
ATOM 4458 O O . LEU B 1 251 ? -13.711 7.777 4.785 1 90.62 251 LEU B O 1
ATOM 4462 N N . ALA B 1 252 ? -14.117 5.617 5.023 1 90.81 252 ALA B N 1
ATOM 4463 C CA . ALA B 1 252 ? -14.969 5.848 6.188 1 90.81 252 ALA B CA 1
ATOM 4464 C C . ALA B 1 252 ? -14.164 6.395 7.363 1 90.81 252 ALA B C 1
ATOM 4466 O O . ALA B 1 252 ? -14.594 7.34 8.031 1 90.81 252 ALA B O 1
ATOM 4467 N N . THR B 1 253 ? -13.016 5.879 7.602 1 91.25 253 THR B N 1
ATOM 4468 C CA . THR B 1 253 ? -12.203 6.301 8.734 1 91.25 253 THR B CA 1
ATOM 4469 C C . THR B 1 253 ? -11.578 7.668 8.469 1 91.25 253 THR B C 1
ATOM 4471 O O . THR B 1 253 ? -11.469 8.492 9.383 1 91.25 253 THR B O 1
ATOM 4474 N N . ARG B 1 254 ? -11.25 7.902 7.297 1 88.19 254 ARG B N 1
ATOM 4475 C CA . ARG B 1 254 ? -10.695 9.203 6.957 1 88.19 254 ARG B CA 1
ATOM 4476 C C . ARG B 1 254 ? -11.742 10.305 7.113 1 88.19 254 ARG B C 1
ATOM 4478 O O . ARG B 1 254 ? -11.414 11.422 7.52 1 88.19 254 ARG B O 1
ATOM 4485 N N . MET B 1 255 ? -12.859 9.938 6.688 1 84.88 255 MET B N 1
ATOM 4486 C CA . MET B 1 255 ? -13.938 10.914 6.836 1 84.88 255 MET B CA 1
ATOM 4487 C C . MET B 1 255 ? -14.133 11.289 8.305 1 84.88 255 MET B C 1
ATOM 4489 O O . MET B 1 255 ? -14.312 12.469 8.625 1 84.88 255 MET B O 1
ATOM 4493 N N . VAL B 1 256 ? -14.086 10.359 9.18 1 86.06 256 VAL B N 1
ATOM 4494 C CA . VAL B 1 256 ? -14.25 10.609 10.609 1 86.06 256 VAL B CA 1
ATOM 4495 C C . VAL B 1 256 ? -13.078 11.445 11.125 1 86.06 256 VAL B C 1
ATOM 4497 O O . VAL B 1 256 ? -13.273 12.391 11.891 1 86.06 256 VAL B O 1
ATOM 4500 N N . LEU B 1 257 ? -11.898 11.125 10.711 1 86.44 257 LEU B N 1
ATOM 4501 C CA . LEU B 1 257 ? -10.711 11.844 11.156 1 86.44 257 LEU B CA 1
ATOM 4502 C C . LEU B 1 257 ? -10.742 13.289 10.664 1 86.44 257 LEU B C 1
ATOM 4504 O O . LEU B 1 257 ? -10.367 14.211 11.398 1 86.44 257 LEU B O 1
ATOM 4508 N N . HIS B 1 258 ? -11.156 13.391 9.469 1 80.5 258 HIS B N 1
ATOM 4509 C CA . HIS B 1 258 ? -11.273 14.727 8.906 1 80.5 258 HIS B CA 1
ATOM 4510 C C . HIS B 1 258 ? -12.297 15.562 9.672 1 80.5 258 HIS B C 1
ATOM 4512 O O . HIS B 1 258 ? -12.055 16.734 9.961 1 80.5 258 HIS B O 1
ATOM 4518 N N . LEU B 1 259 ? -13.367 15 10.023 1 77.12 259 LEU B N 1
ATOM 4519 C CA . LEU B 1 259 ? -14.406 15.688 10.789 1 77.12 259 LEU B CA 1
ATOM 4520 C C . LEU B 1 259 ? -13.891 16.062 12.18 1 77.12 259 LEU B C 1
ATOM 4522 O O . LEU B 1 259 ? -14.148 17.156 12.664 1 77.12 259 LEU B O 1
ATOM 4526 N N . ARG B 1 260 ? -13.195 15.219 12.773 1 80.38 260 ARG B N 1
ATOM 4527 C CA . ARG B 1 260 ? -12.664 15.469 14.109 1 80.38 260 ARG B CA 1
ATOM 4528 C C . ARG B 1 260 ? -11.539 16.5 14.07 1 80.38 260 ARG B C 1
ATOM 4530 O O . ARG B 1 260 ? -11.336 17.234 15.039 1 80.38 260 ARG B O 1
ATOM 4537 N N . LYS B 1 261 ? -10.859 16.484 13.047 1 77.38 261 LYS B N 1
ATOM 4538 C CA . LYS B 1 261 ? -9.805 17.484 12.883 1 77.38 261 LYS B CA 1
ATOM 4539 C C . LYS B 1 261 ? -10.391 18.891 12.734 1 77.38 261 LYS B C 1
ATOM 4541 O O . LYS B 1 261 ? -9.836 19.859 13.258 1 77.38 261 LYS B O 1
ATOM 4546 N N . MET B 1 262 ? -11.484 18.906 12.117 1 70.19 262 MET B N 1
ATOM 4547 C CA . MET B 1 262 ? -12.117 20.203 11.852 1 70.19 262 MET B CA 1
ATOM 4548 C C . MET B 1 262 ? -12.906 20.672 13.07 1 70.19 262 MET B C 1
ATOM 4550 O O . MET B 1 262 ? -12.938 21.875 13.359 1 70.19 262 MET B O 1
ATOM 4554 N N . TYR B 1 263 ? -13.523 19.703 13.789 1 67.25 263 TYR B N 1
ATOM 4555 C CA . TYR B 1 263 ? -14.469 20.109 14.828 1 67.25 263 TYR B CA 1
ATOM 4556 C C . TYR B 1 263 ? -13.93 19.75 16.219 1 67.25 263 TYR B C 1
ATOM 4558 O O . TYR B 1 263 ? -14.531 20.125 17.234 1 67.25 263 TYR B O 1
ATOM 4566 N N . GLY B 1 264 ? -12.828 19.25 16.297 1 64.06 264 GLY B N 1
ATOM 4567 C CA . GLY B 1 264 ? -12.281 18.844 17.594 1 64.06 264 GLY B CA 1
ATOM 4568 C C . GLY B 1 264 ? -12.695 17.438 18 1 64.06 264 GLY B C 1
ATOM 4569 O O . GLY B 1 264 ? -13.625 16.875 17.422 1 64.06 264 GLY B O 1
ATOM 4570 N N . PRO B 1 265 ? -12.039 16.828 18.922 1 60.62 265 PRO B N 1
ATOM 4571 C CA . PRO B 1 265 ? -12.258 15.43 19.344 1 60.62 265 PRO B CA 1
ATOM 4572 C C . PRO B 1 265 ? -13.656 15.203 19.906 1 60.62 265 PRO B C 1
ATOM 4574 O O . PRO B 1 265 ? -14.148 14.07 19.906 1 60.62 265 PRO B O 1
ATOM 4577 N N . SER B 1 266 ? -14.359 16.203 20.531 1 54.09 266 SER B N 1
ATOM 4578 C CA . SER B 1 266 ? -15.594 16.016 21.281 1 54.09 266 SER B CA 1
ATOM 4579 C C . SER B 1 266 ? -16.797 16 20.359 1 54.09 266 SER B C 1
ATOM 4581 O O . SER B 1 266 ? -17.953 16.078 20.812 1 54.09 266 SER B O 1
ATOM 4583 N N . VAL B 1 267 ? -16.594 16.016 19.25 1 51 267 VAL B N 1
ATOM 4584 C CA . VAL B 1 267 ? -17.75 16.109 18.359 1 51 267 VAL B CA 1
ATOM 4585 C C . VAL B 1 267 ? -18.719 14.953 18.641 1 51 267 VAL B C 1
ATOM 4587 O O . VAL B 1 267 ? -19.922 15.094 18.469 1 51 267 VAL B O 1
ATOM 4590 N N . ASP B 1 268 ? -18.141 13.867 19.125 1 50.47 268 ASP B N 1
ATOM 4591 C CA . ASP B 1 268 ? -19.016 12.711 19.312 1 50.47 268 ASP B CA 1
ATOM 4592 C C . ASP B 1 268 ? -19.938 12.898 20.516 1 50.47 268 ASP B C 1
ATOM 4594 O O . ASP B 1 268 ? -20.922 12.18 20.672 1 50.47 268 ASP B O 1
ATOM 4598 N N . GLU B 1 269 ? -19.5 13.578 21.641 1 43.16 269 GLU B N 1
ATOM 4599 C CA . GLU B 1 269 ? -20.25 13.586 22.891 1 43.16 269 GLU B CA 1
ATOM 4600 C C . GLU B 1 269 ? -21.547 14.375 22.75 1 43.16 269 GLU B C 1
ATOM 4602 O O . GLU B 1 269 ? -22.344 14.43 23.688 1 43.16 269 GLU B O 1
ATOM 4607 N N . THR B 1 270 ? -21.547 15.648 22.25 1 36.28 270 THR B N 1
ATOM 4608 C CA . THR B 1 270 ? -22.781 16.391 22.453 1 36.28 270 THR B CA 1
ATOM 4609 C C . THR B 1 270 ? -23.953 15.656 21.812 1 36.28 270 THR B C 1
ATOM 4611 O O . THR B 1 270 ? -23.969 15.445 20.594 1 36.28 270 THR B O 1
ATOM 4614 N N . PRO B 1 271 ? -24.547 14.781 22.578 1 38.94 271 PRO B N 1
ATOM 4615 C CA . PRO B 1 271 ? -25.812 14.414 21.969 1 38.94 271 PRO B CA 1
ATOM 4616 C C . PRO B 1 271 ? -26.328 15.484 21 1 38.94 271 PRO B C 1
ATOM 4618 O O . PRO B 1 271 ? -27.078 15.18 20.078 1 38.94 271 PRO B O 1
ATOM 4621 N N . GLY B 1 272 ? -26.75 16.781 21.656 1 34.38 272 GLY B N 1
ATOM 4622 C CA . GLY B 1 272 ? -27.219 18.047 21.078 1 34.38 272 GLY B CA 1
ATOM 4623 C C . GLY B 1 272 ? -26.188 18.672 20.156 1 34.38 272 GLY B C 1
ATOM 4624 O O . GLY B 1 272 ? -25 18.688 20.453 1 34.38 272 GLY B O 1
ATOM 4625 N N . GLY B 1 273 ? -26.359 18.562 18.891 1 35.25 273 GLY B N 1
ATOM 4626 C CA . GLY B 1 273 ? -25.688 19.156 17.75 1 35.25 273 GLY B CA 1
ATOM 4627 C C . GLY B 1 273 ? -24.969 20.453 18.078 1 35.25 273 GLY B C 1
ATOM 4628 O O . GLY B 1 273 ? -25.5 21.297 18.781 1 35.25 273 GLY B O 1
ATOM 4629 N N . ILE B 1 274 ? -23.797 20.625 18.484 1 35.69 274 ILE B N 1
ATOM 4630 C CA . ILE B 1 274 ? -23.297 21.984 18.391 1 35.69 274 ILE B CA 1
ATOM 4631 C C . ILE B 1 274 ? -24.031 22.734 17.266 1 35.69 274 ILE B C 1
ATOM 4633 O O . ILE B 1 274 ? -24.031 22.281 16.125 1 35.69 274 ILE B O 1
ATOM 4637 N N . PRO B 1 275 ? -25.047 23.516 17.656 1 34.81 275 PRO B N 1
ATOM 4638 C CA . PRO B 1 275 ? -25.688 24.234 16.562 1 34.81 275 PRO B CA 1
ATOM 4639 C C . PRO B 1 275 ? -24.703 24.672 15.484 1 34.81 275 PRO B C 1
ATOM 4641 O O . PRO B 1 275 ? -23.594 25.109 15.797 1 34.81 275 PRO B O 1
ATOM 4644 N N . LEU B 1 276 ? -24.844 24.141 14.305 1 35.19 276 LEU B N 1
ATOM 4645 C CA . LEU B 1 276 ? -24.094 24.578 13.141 1 35.19 276 LEU B CA 1
ATOM 4646 C C . LEU B 1 276 ? -23.703 26.047 13.258 1 35.19 276 LEU B C 1
ATOM 4648 O O . LEU B 1 276 ? -22.703 26.484 12.672 1 35.19 276 LEU B O 1
ATOM 4652 N N . SER B 1 277 ? -24.469 26.844 14.016 1 32.75 277 SER B N 1
ATOM 4653 C CA . SER B 1 277 ? -24.234 28.266 14.25 1 32.75 277 SER B CA 1
ATOM 4654 C C . SER B 1 277 ? -23 28.484 15.109 1 32.75 277 SER B C 1
ATOM 4656 O O . SER B 1 277 ? -22.297 29.5 14.945 1 32.75 277 SER B O 1
ATOM 4658 N N . GLU B 1 278 ? -22.734 27.781 16.062 1 35.56 278 GLU B N 1
ATOM 4659 C CA . GLU B 1 278 ? -21.656 28.062 17 1 35.56 278 GLU B CA 1
ATOM 4660 C C . GLU B 1 278 ? -20.312 27.547 16.484 1 35.56 278 GLU B C 1
ATOM 4662 O O . GLU B 1 278 ? -19.266 28.047 16.859 1 35.56 278 GLU B O 1
ATOM 4667 N N . ILE B 1 279 ? -20.297 26.609 15.719 1 36.53 279 ILE B N 1
ATOM 4668 C CA . ILE B 1 279 ? -19.078 26.188 15.039 1 36.53 279 ILE B CA 1
ATOM 4669 C C . ILE B 1 279 ? -18.578 27.297 14.133 1 36.53 279 ILE B C 1
ATOM 4671 O O . ILE B 1 279 ? -17.391 27.344 13.781 1 36.53 279 ILE B O 1
ATOM 4675 N N . VAL B 1 280 ? -19.422 28.234 13.688 1 32.91 280 VAL B N 1
ATOM 4676 C CA . VAL B 1 280 ? -19.078 29.438 12.93 1 32.91 280 VAL B CA 1
ATOM 4677 C C . VAL B 1 280 ? -18.219 30.359 13.781 1 32.91 280 VAL B C 1
ATOM 4679 O O . VAL B 1 280 ? -17.281 30.984 13.273 1 32.91 280 VAL B O 1
ATOM 4682 N N . CYS B 1 281 ? -18.531 30.562 15 1 30.47 281 CYS B N 1
ATOM 4683 C CA . CYS B 1 281 ? -17.938 31.625 15.797 1 30.47 281 CYS B CA 1
ATOM 4684 C C . CYS B 1 281 ? -16.562 31.203 16.328 1 30.47 281 CYS B C 1
ATOM 4686 O O . CYS B 1 281 ? -15.766 32.031 16.734 1 30.47 281 CYS B O 1
ATOM 4688 N N . ALA B 1 282 ? -16.375 30 16.5 1 33.62 282 ALA B N 1
ATOM 4689 C CA . ALA B 1 282 ? -15.172 29.719 17.297 1 33.62 282 ALA B CA 1
ATOM 4690 C C . ALA B 1 282 ? -13.945 29.594 16.391 1 33.62 282 ALA B C 1
ATOM 4692 O O . ALA B 1 282 ? -12.891 29.125 16.828 1 33.62 282 ALA B O 1
ATOM 4693 N N . VAL B 1 283 ? -14.078 29.797 15.094 1 31.16 283 VAL B N 1
ATOM 4694 C CA . VAL B 1 283 ? -12.852 29.938 14.312 1 31.16 283 VAL B CA 1
ATOM 4695 C C . VAL B 1 283 ? -12.133 31.234 14.711 1 31.16 283 VAL B C 1
ATOM 4697 O O . VAL B 1 283 ? -12.703 32.312 14.609 1 31.16 283 VAL B O 1
ATOM 4700 N N . PRO B 1 284 ? -11.164 31.266 15.523 1 29.06 284 PRO B N 1
ATOM 4701 C CA . PRO B 1 284 ? -10.523 32.562 15.82 1 29.06 284 PRO B CA 1
ATOM 4702 C C . PRO B 1 284 ? -10.25 33.375 14.57 1 29.06 284 PRO B C 1
ATOM 4704 O O . PRO B 1 284 ? -9.789 32.844 13.555 1 29.06 284 PRO B O 1
ATOM 4707 N N . ALA B 1 285 ? -10.875 34.531 14.398 1 30.39 285 ALA B N 1
ATOM 4708 C CA . ALA B 1 285 ? -10.742 35.656 13.492 1 30.39 285 ALA B CA 1
ATOM 4709 C C . ALA B 1 285 ? -9.281 35.938 13.148 1 30.39 285 ALA B C 1
ATOM 4711 O O . ALA B 1 285 ? -8.977 36.531 12.125 1 30.39 285 ALA B O 1
ATOM 4712 N N . HIS B 1 286 ? -8.32 35.688 14.086 1 31.09 286 HIS B N 1
ATOM 4713 C CA . HIS B 1 286 ? -6.984 36.281 13.914 1 31.09 286 HIS B CA 1
ATOM 4714 C C . HIS B 1 286 ? -6.223 35.562 12.797 1 31.09 286 HIS B C 1
ATOM 4716 O O . HIS B 1 286 ? -5.113 35.969 12.445 1 31.09 286 HIS B O 1
ATOM 4722 N N . VAL B 1 287 ? -6.637 34.438 12.43 1 31.55 287 VAL B N 1
ATOM 4723 C CA . VAL B 1 287 ? -5.762 33.875 11.406 1 31.55 287 VAL B CA 1
ATOM 4724 C C . VAL B 1 287 ? -6 34.594 10.078 1 31.55 287 VAL B C 1
ATOM 4726 O O . VAL B 1 287 ? -5.055 34.844 9.328 1 31.55 287 VAL B O 1
ATOM 4729 N N . TYR B 1 288 ? -7.203 34.875 9.695 1 29.45 288 TYR B N 1
ATOM 4730 C CA . TYR B 1 288 ? -7.383 35.438 8.352 1 29.45 288 TYR B CA 1
ATOM 4731 C C . TYR B 1 288 ? -7.305 36.969 8.375 1 29.45 288 TYR B C 1
ATOM 4733 O O . TYR B 1 288 ? -7.422 37.625 7.336 1 29.45 288 TYR B O 1
ATOM 4741 N N . THR B 1 289 ? -7.398 37.594 9.453 1 29.17 289 THR B N 1
ATOM 4742 C CA . THR B 1 289 ? -7.68 39 9.25 1 29.17 289 THR B CA 1
ATOM 4743 C C . THR B 1 289 ? -6.406 39.781 8.898 1 29.17 289 THR B C 1
ATOM 4745 O O . THR B 1 289 ? -6.383 41 8.938 1 29.17 289 THR B O 1
ATOM 4748 N N . ASP B 1 290 ? -5.25 39.188 8.859 1 28.39 290 ASP B N 1
ATOM 4749 C CA . ASP B 1 290 ? -4.457 40.312 8.375 1 28.39 290 ASP B CA 1
ATOM 4750 C C . ASP B 1 290 ? -4.797 40.656 6.926 1 28.39 290 ASP B C 1
ATOM 4752 O O . ASP B 1 290 ? -4.652 39.812 6.039 1 28.39 290 ASP B O 1
ATOM 4756 N N . PRO B 1 291 ? -5.629 41.625 6.488 1 31.55 291 PRO B N 1
ATOM 4757 C CA . PRO B 1 291 ? -6.035 42.156 5.18 1 31.55 291 PRO B CA 1
ATOM 4758 C C . PRO B 1 291 ? -4.883 42.188 4.176 1 31.55 291 PRO B C 1
ATOM 4760 O O . PRO B 1 291 ? -5.109 42.062 2.969 1 31.55 291 PRO B O 1
ATOM 4763 N N . GLU B 1 292 ? -3.689 42.656 4.523 1 32.44 292 GLU B N 1
ATOM 4764 C CA . GLU B 1 292 ? -2.609 43 3.594 1 32.44 292 GLU B CA 1
ATOM 4765 C C . GLU B 1 292 ? -2.047 41.719 2.945 1 32.44 292 GLU B C 1
ATOM 4767 O O . GLU B 1 292 ? -1.641 41.75 1.782 1 32.44 292 GLU B O 1
ATOM 4772 N N . SER B 1 293 ? -1.927 40.688 3.67 1 29.98 293 SER B N 1
ATOM 4773 C CA . SER B 1 293 ? -1.223 39.531 3.096 1 29.98 293 SER B CA 1
ATOM 4774 C C . SER B 1 293 ? -2.141 38.719 2.195 1 29.98 293 SER B C 1
ATOM 4776 O O . SER B 1 293 ? -1.672 37.906 1.414 1 29.98 293 SER B O 1
ATOM 4778 N N . VAL B 1 294 ? -3.439 38.688 2.209 1 30.33 294 VAL B N 1
ATOM 4779 C CA . VAL B 1 294 ? -4.352 38.125 1.226 1 30.33 294 VAL B CA 1
ATOM 4780 C C . VAL B 1 294 ? -4.254 38.906 -0.085 1 30.33 294 VAL B C 1
ATOM 4782 O O . VAL B 1 294 ? -4.641 38.406 -1.144 1 30.33 294 VAL B O 1
ATOM 4785 N N . GLN B 1 295 ? -3.953 40.094 -0.156 1 28.67 295 GLN B N 1
ATOM 4786 C CA . GLN B 1 295 ? -3.916 40.844 -1.403 1 28.67 295 GLN B CA 1
ATOM 4787 C C . GLN B 1 295 ? -2.857 40.281 -2.352 1 28.67 295 GLN B C 1
ATOM 4789 O O . GLN B 1 295 ? -3.021 40.344 -3.572 1 28.67 295 GLN B O 1
ATOM 4794 N N . THR B 1 296 ? -1.7 39.875 -1.907 1 29.7 296 THR B N 1
ATOM 4795 C CA . THR B 1 296 ? -0.657 39.469 -2.838 1 29.7 296 THR B CA 1
ATOM 4796 C C . THR B 1 296 ? -0.924 38.062 -3.355 1 29.7 296 THR B C 1
ATOM 4798 O O . THR B 1 296 ? -0.442 37.688 -4.426 1 29.7 296 THR B O 1
ATOM 4801 N N . LEU B 1 297 ? -1.542 37.219 -2.576 1 27.66 297 LEU B N 1
ATOM 4802 C CA . LEU B 1 297 ? -1.736 35.906 -3.172 1 27.66 297 LEU B CA 1
ATOM 4803 C C . LEU B 1 297 ? -2.93 35.906 -4.121 1 27.66 297 LEU B C 1
ATOM 4805 O O . LEU B 1 297 ? -3.242 34.906 -4.734 1 27.66 297 LEU B O 1
ATOM 4809 N N . LYS B 1 298 ? -3.852 36.75 -4.105 1 30.58 298 LYS B N 1
ATOM 4810 C CA . LYS B 1 298 ? -5.008 36.844 -4.992 1 30.58 298 LYS B CA 1
ATOM 4811 C C . LYS B 1 298 ? -4.578 36.875 -6.457 1 30.58 298 LYS B C 1
ATOM 4813 O O . LYS B 1 298 ? -5.355 36.531 -7.348 1 30.58 298 LYS B O 1
ATOM 4818 N N . LYS B 1 299 ? -3.531 37.469 -6.84 1 31.19 299 LYS B N 1
ATOM 4819 C CA . LYS B 1 299 ? -3.434 37.812 -8.258 1 31.19 299 LYS B CA 1
ATOM 4820 C C . LYS B 1 299 ? -3.254 36.562 -9.109 1 31.19 299 LYS B C 1
ATOM 4822 O O . LYS B 1 299 ? -3.926 36.375 -10.125 1 31.19 299 LYS B O 1
ATOM 4827 N N . PRO B 1 300 ? -2.211 35.75 -8.922 1 28.69 300 PRO B N 1
ATOM 4828 C CA . PRO B 1 300 ? -1.917 34.875 -10.047 1 28.69 300 PRO B CA 1
ATOM 4829 C C . PRO B 1 300 ? -2.83 33.656 -10.086 1 28.69 300 PRO B C 1
ATOM 4831 O O . PRO B 1 300 ? -3.057 33.062 -11.156 1 28.69 300 PRO B O 1
ATOM 4834 N N . TYR B 1 301 ? -3.303 33.156 -8.992 1 28.23 301 TYR B N 1
ATOM 4835 C CA . TYR B 1 301 ? -4.031 31.922 -9.227 1 28.23 301 TYR B CA 1
ATOM 4836 C C . TYR B 1 301 ? -5.422 32.188 -9.781 1 28.23 301 TYR B C 1
ATOM 4838 O O . TYR B 1 301 ? -6.062 31.297 -10.344 1 28.23 301 TYR B O 1
ATOM 4846 N N . MET B 1 302 ? -6.055 33.219 -9.445 1 27.72 302 MET B N 1
ATOM 4847 C CA . MET B 1 302 ? -7.348 33.469 -10.078 1 27.72 302 MET B CA 1
ATOM 4848 C C . MET B 1 302 ? -7.195 33.594 -11.594 1 27.72 302 MET B C 1
ATOM 4850 O O . MET B 1 302 ? -8.18 33.531 -12.328 1 27.72 302 MET B O 1
ATOM 4854 N N . GLU B 1 303 ? -6.055 34.031 -12.078 1 28.83 303 GLU B N 1
ATOM 4855 C CA . GLU B 1 303 ? -5.969 34.219 -13.523 1 28.83 303 GLU B CA 1
ATOM 4856 C C . GLU B 1 303 ? -6.055 32.906 -14.266 1 28.83 303 GLU B C 1
ATOM 4858 O O . GLU B 1 303 ? -6.414 32.844 -15.445 1 28.83 303 GLU B O 1
ATOM 4863 N N . ILE B 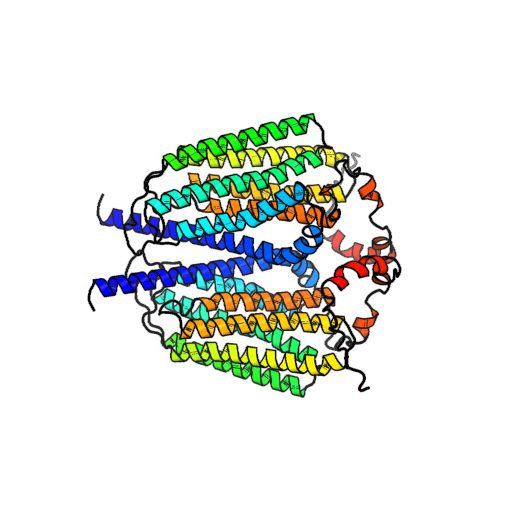1 304 ? -5.637 31.812 -13.68 1 28.53 304 ILE B N 1
ATOM 4864 C CA . ILE B 1 304 ? -5.688 30.656 -14.57 1 28.53 304 ILE B CA 1
ATOM 4865 C C . ILE B 1 304 ? -7.137 30.219 -14.758 1 28.53 304 ILE B C 1
ATOM 4867 O O . ILE B 1 304 ? -7.492 29.656 -15.797 1 28.53 304 ILE B O 1
ATOM 4871 N N . VAL B 1 305 ? -7.914 30.203 -13.727 1 28.69 305 VAL B N 1
ATOM 4872 C CA . VAL B 1 305 ? -9.266 29.75 -14.031 1 28.69 305 VAL B CA 1
ATOM 4873 C C . VAL B 1 305 ? -10.078 30.906 -14.617 1 28.69 305 VAL B C 1
ATOM 4875 O O . VAL B 1 305 ? -11.273 31.047 -14.336 1 28.69 305 VAL B O 1
ATOM 4878 N N . ALA B 1 306 ? -9.391 32 -14.828 1 27.33 306 ALA B N 1
ATOM 4879 C CA . ALA B 1 306 ? -10.242 32.969 -15.523 1 27.33 306 ALA B CA 1
ATOM 4880 C C . ALA B 1 306 ? -10.75 32.406 -16.844 1 27.33 306 ALA B C 1
ATOM 4882 O O . ALA B 1 306 ? -9.969 32.219 -17.781 1 27.33 306 ALA B O 1
ATOM 4883 N N . TRP B 1 307 ? -11.773 31.484 -16.797 1 26.86 307 TRP B N 1
ATOM 4884 C CA . TRP B 1 307 ? -12.492 31.266 -18.047 1 26.86 307 TRP B CA 1
ATOM 4885 C C . TRP B 1 307 ? -12.742 32.562 -18.781 1 26.86 307 TRP B C 1
ATOM 4887 O O . TRP B 1 307 ? -13.031 33.594 -18.156 1 26.86 307 TRP B O 1
ATOM 4897 N N . PRO B 1 308 ? -12.023 32.75 -19.875 1 28.59 308 PRO B N 1
ATOM 4898 C CA . PRO B 1 308 ? -12.391 33.969 -20.625 1 28.59 308 PRO B CA 1
ATOM 4899 C C . PRO B 1 308 ? -13.898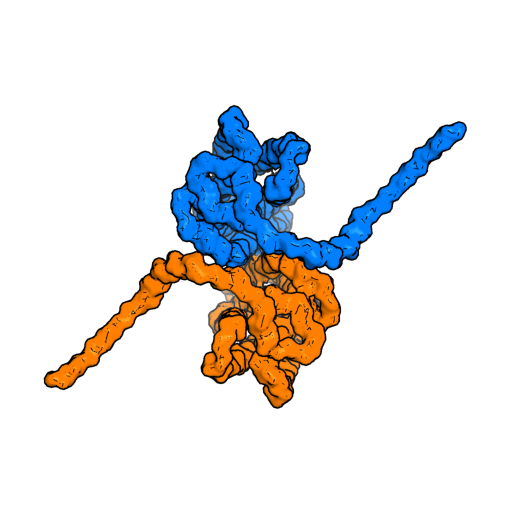 34.219 -20.656 1 28.59 308 PRO B C 1
ATOM 4901 O O . PRO B 1 308 ? -14.672 33.281 -20.969 1 28.59 308 PRO B O 1
ATOM 4904 N N . ASP B 1 309 ? -14.359 34.844 -19.641 1 28.48 309 ASP B N 1
ATOM 4905 C CA . ASP B 1 309 ? -15.727 35.312 -19.844 1 28.48 309 ASP B CA 1
ATOM 4906 C C . ASP B 1 309 ? -15.938 35.75 -21.297 1 28.48 309 ASP B C 1
ATOM 4908 O O . ASP B 1 309 ? -15.281 36.688 -21.781 1 28.48 309 ASP B O 1
ATOM 4912 N N . ARG B 1 310 ? -16.109 34.719 -22.234 1 31.48 310 ARG B N 1
ATOM 4913 C CA . ARG B 1 310 ? -16.594 35.156 -23.547 1 31.48 310 ARG B CA 1
ATOM 4914 C C . ARG B 1 310 ? -17.609 36.281 -23.406 1 31.48 310 ARG B C 1
ATOM 4916 O O . ARG B 1 310 ? -18.641 36.125 -22.75 1 31.48 310 ARG B O 1
ATOM 4923 N N . GLU B 1 311 ? -17.094 37.5 -23.266 1 29.48 311 GLU B N 1
ATOM 4924 C CA . GLU B 1 311 ? -17.938 38.656 -23.469 1 29.48 311 GLU B CA 1
ATOM 4925 C C . GLU B 1 311 ? -19 38.406 -24.531 1 29.48 311 GLU B C 1
ATOM 4927 O O . GLU B 1 311 ? -18.672 38.094 -25.688 1 29.48 311 GLU B O 1
ATOM 4932 N N . GLN B 1 312 ? -20.031 37.594 -24.188 1 29.58 312 GLN B N 1
ATOM 4933 C CA . GLN B 1 312 ? -21.219 37.625 -25.047 1 29.58 312 GLN B CA 1
ATOM 4934 C C . GLN B 1 312 ? -21.5 39.031 -25.531 1 29.58 312 GLN B C 1
ATOM 4936 O O . GLN B 1 312 ? -21.812 39.906 -24.734 1 29.58 312 GLN B O 1
ATOM 4941 N N . HIS B 1 313 ? -20.641 39.469 -26.516 1 31.19 313 HIS B N 1
ATOM 4942 C CA . HIS B 1 313 ? -21.062 40.594 -27.312 1 31.19 313 HIS B CA 1
ATOM 4943 C C . HIS B 1 313 ? -22.5 40.469 -27.766 1 31.19 313 HIS B C 1
ATOM 4945 O O . HIS B 1 313 ? -22.828 39.656 -28.625 1 31.19 313 HIS B O 1
ATOM 4951 N N . VAL B 1 314 ? -23.391 40.562 -26.828 1 33.19 314 VAL B N 1
ATOM 4952 C CA . VAL B 1 314 ? -24.781 40.812 -27.188 1 33.19 314 VAL B CA 1
ATOM 4953 C C . VAL B 1 314 ? -24.875 41.969 -28.188 1 33.19 314 VAL B C 1
ATOM 4955 O O . VAL B 1 314 ? -24.406 43.062 -27.891 1 33.19 314 VAL B O 1
ATOM 4958 N N . PRO B 1 315 ? -24.812 41.625 -29.469 1 34.53 315 PRO B N 1
ATOM 4959 C CA . PRO B 1 315 ? -24.969 42.656 -30.484 1 34.53 315 PRO B CA 1
ATOM 4960 C C . PRO B 1 315 ? -26.094 43.625 -30.141 1 34.53 315 PRO B C 1
ATOM 4962 O O . PRO B 1 315 ? -27.172 43.219 -29.703 1 34.53 315 PRO B O 1
ATOM 4965 N N . ARG B 1 316 ? -25.734 44.781 -29.562 1 32.91 316 ARG B N 1
ATOM 4966 C CA . ARG B 1 316 ? -26.734 45.844 -29.438 1 32.91 316 ARG B CA 1
ATOM 4967 C C . ARG B 1 316 ? -27.531 45.969 -30.734 1 32.91 316 ARG B C 1
ATOM 4969 O O . ARG B 1 316 ? -26.953 46.094 -31.812 1 32.91 316 ARG B O 1
ATOM 4976 N N . SER B 1 317 ? -28.688 45.344 -30.859 1 29.84 317 SER B N 1
ATOM 4977 C CA . SER B 1 317 ? -29.656 45.594 -31.922 1 29.84 317 SER B CA 1
ATOM 4978 C C . SER B 1 317 ? -29.719 47.062 -32.281 1 29.84 317 SER B C 1
ATOM 4980 O O . SER B 1 317 ? -30.109 47.906 -31.469 1 29.84 317 SER B O 1
ATOM 4982 N N . GLU B 1 318 ? -28.562 47.656 -32.688 1 25.34 318 GLU B N 1
ATOM 4983 C CA . GLU B 1 318 ? -29 48.625 -33.688 1 25.34 318 GLU B CA 1
ATOM 4984 C C . GLU B 1 318 ? -29.328 47.938 -35.031 1 25.34 318 GLU B C 1
ATOM 4986 O O . GLU B 1 318 ? -28.656 47 -35.406 1 25.34 318 GLU B O 1
#

pLDDT: mean 76.15, std 21.96, range [24.84, 97.06]

Radius of gyration: 28.88 Å; Cα contacts (8 Å, |Δi|>4): 619; chains: 2; bounding box: 75×87×95 Å

InterPro domains:
  IPR045340 Domain of unknown function DUF6533 [PF20151] (22-67)

Secondary structure (DSSP, 8-state):
--HHHHHHHHHHHHHHHHHHHHHHHHHHHHHHHHHHHHHHHHIIIIITSPP-HHHHHHHHHHHHHHHHHHHHHHHHHS---HHHHHHHHHHHHHHHHHHHHHHHHHHHHHHHHHTTT-HHHHHHHHHHHHHHHHHHHHHHHHHHHH-EEE--SSTTS-S-EEEE--HHHHHHHHHHHHHHHHHHHHHHHHHHHHHHTT---HHHHHHHHHHHHHHHHHHHHHHHHHHHHHHSPTT-TTTTHHHHHHHHHHHHHHHHHHHHHHH-GGGGT-SS---TTHHHHTS-TTTT--HHHHHHHHHHHHHHT-------------/--HHHHHHHHHHHHHHHHHHHHHHHHHHHHHHHHHHHHHHHHIIIIITSPP-HHHHHHHHHHHHHHHHHHHHHHHHHS---HHHHHHHHHHHHHHHHHHHHHHHHHHHHHHHHHTTT-HHHHHHHHHHHHHHHHHHHHHHHHHHHH-EEE--SSTTS-S-EEEE--HHHHHHHHHHHHHHHHHHHHHHHHHHHHHHTT---HHHHHHHHHHHHHHHHHHHHHHHHHHHHHHSPTT-TTTTHHHHHHHHHHHHHHHHHHHHHHH-GGGGT-SS---TTHHHHTS-TTTT--HHHHHHHHHHHHHHT-------------

Sequence (636 aa):
MNNTTLVATLVEVGWALRYVAYFDVASLTFVVAEIWHSLPDEVSLVWHSKWSMGKTLFLLSRYLGFFDISVAIYYTSAANGVKLCERLFAAGSTLQVVGVALAETILYLRVFALSAKSFRLGVLLAILFVGFHTATLVFLTKFIQSLEYVKSPAPTIIGCFPVKMSTKDLSIITALVMSSEVVILAMTIWLVLAKFKRSKSRLVTLMYRDGLVYFVLLTAISAGNMICYFVAPPGYSFLLITPQRALHSILATRMVLHLRKMYGPSVDETPGGIPLSEIVCAVPAHVYTDPESVQTLKKPYMEIVAWPDREQHVPRSEMNNTTLVATLVEVGWALRYVAYFDVASLTFVVAEIWHSLPDEVSLVWHSKWSMGKTLFLLSRYLGFFDISVAIYYTSAANGVKLCERLFAAGSTLQVVGVALAETILYLRVFALSAKSFRLGVLLAILFVGFHTATLVFLTKFIQSLEYVKSPAPTIIGCFPVKMSTKDLSIITALVMSSEVVILAMTIWLVLAKFKRSKSRLVTLMYRDGLVYFVLLTAISAGNMICYFVAPPGYSFLLITPQRALHSILATRMVLHLRKMYGPSVDETPGGIPLSEIVCAVPAHVYTDPESVQTLKKPYMEIVAWPDREQHVPRSE

Organism: Coprinellus micaceus (NCBI:txid71717)

Nearest PDB structures (foldseek):
  6w2y-assembly1_B  TM=5.655E-01  e=2.280E-04  Homo sapiens
  8t3s-assembly1_R  TM=5.266E-01  e=8.281E-03  Homo sapiens
  7s8m-assembly1_R  TM=5.130E-01  e=1.986E-02  Escherichia coli
  7vv4-assembly1_R  TM=5.035E-01  e=4.150E-02  Homo sapiens
  7s8o-assembly1_R  TM=5.009E-01  e=6.282E-02  Escherichia coli